Protein AF-A0A6S7I3V9-F1 (afdb_monomer)

pLDDT: mean 87.43, std 12.95, range [30.2, 98.56]

Nearest PDB structures (foldseek):
  6xny-assembly1_A  TM=7.238E-01  e=1.813E-12  Mus musculus
  4wwx-assembly1_B  TM=6.310E-01  e=3.751E-13  Mus musculus
  6dbu-assembly1_A  TM=6.904E-01  e=6.741E-12  Escherichia coli K-12
  6cim-assembly1_A  TM=5.761E-01  e=2.761E-13  Mus musculus
  6dbq-assembly1_C  TM=6.114E-01  e=8.247E-13  Escherichia coli K-12

Sequence (645 aa):
MGIPDNCENTGKCVADVGKRQQHRKIKELKTQVERTLWFANTYGLHLESLKLSDNSGAEYELEFTAGGTKKSYKDLPEAEKQKIKEVLLIQDKFCVGEAAYHELTMIPAGQTLPRSYLVKQCKDSLNQLCHIERTPGENEGAQVNFYDALRNAIQNHMRTCTANGLSPPERYNIKLSGDGAKMTRLTGFIVISFSILNSGDAVMSPKGNYTLAIIKGKECYETLKSSCSKIFSDVNKIVEAGVLQLDDGNEVPIDMYLGGDYKFLLILMGMKGAVSDYACIWCKIHKMLRHDMTKPQDFYWMIDMKRTLEDIRQCCLKKQFSCDRPPLLNIPLENVVLDELHLMLRVTDKLTDNLITEALNRDKADNHNKAPCDHTSTHLDNLVNAIQSCGISFNVWEKTDANGRASGIYDFTSLMGTDKKLLLEKLPAKLNGVITPATCNEVINLWKDFHHIYNDCINMKTPTDADVDTYFVKVTAWVTLFLSLGQSLEGYGKVNITPYIHAMVYHVPRFMKLHNGIRQFSGQGVEKLNDNIRRIHLQKSNKWDAAKDVLMAEERKRILSDLEREPRPYKKKADNYWLDGIKESRRKRPRLCDEEDISDGPEDISSLTPEILKLRLKDMGITTRARKLSRLLDMYTVALQSQQH

Structure (mmCIF, N/CA/C/O backbone):
data_AF-A0A6S7I3V9-F1
#
_entry.id   AF-A0A6S7I3V9-F1
#
loop_
_atom_site.group_PDB
_atom_site.id
_atom_site.type_symbol
_atom_site.label_atom_id
_atom_site.label_alt_id
_atom_site.label_comp_id
_atom_site.label_asym_id
_atom_site.label_entity_id
_atom_site.label_seq_id
_atom_site.pdbx_PDB_ins_code
_atom_site.Cartn_x
_atom_site.Cartn_y
_atom_site.Cartn_z
_atom_site.occupancy
_atom_site.B_iso_or_equiv
_atom_site.auth_seq_id
_atom_site.auth_comp_id
_atom_site.auth_asym_id
_atom_site.auth_atom_id
_atom_site.pdbx_PDB_model_num
ATOM 1 N N . MET A 1 1 ? -73.134 4.468 39.689 1.00 39.28 1 MET A N 1
ATOM 2 C CA . MET A 1 1 ? -73.927 4.775 38.480 1.00 39.28 1 MET A CA 1
ATOM 3 C C . MET A 1 1 ? -73.999 3.497 37.670 1.00 39.28 1 MET A C 1
ATOM 5 O O . MET A 1 1 ? -72.949 3.010 37.274 1.00 39.28 1 MET A O 1
ATOM 9 N N . GLY A 1 2 ? -75.186 2.898 37.554 1.00 41.88 2 GLY A N 1
ATOM 10 C CA . GLY A 1 2 ? -75.385 1.694 36.745 1.00 41.88 2 GLY A CA 1
ATOM 11 C C . GLY A 1 2 ? -75.183 2.010 35.265 1.00 41.88 2 GLY A C 1
ATOM 12 O O . GLY A 1 2 ? -75.581 3.082 34.807 1.00 41.88 2 GLY A O 1
ATOM 13 N N . ILE A 1 3 ? -74.516 1.107 34.550 1.00 41.59 3 ILE A N 1
ATOM 14 C CA . ILE A 1 3 ? -74.406 1.148 33.090 1.00 41.59 3 ILE A CA 1
ATOM 15 C C . ILE A 1 3 ? -75.818 0.872 32.539 1.00 41.59 3 ILE A C 1
ATOM 17 O O . ILE A 1 3 ? -76.464 -0.045 33.038 1.00 41.59 3 ILE A O 1
ATOM 21 N N . PRO A 1 4 ? -76.338 1.663 31.587 1.00 46.03 4 PRO A N 1
ATOM 22 C CA . PRO A 1 4 ? -77.684 1.460 31.055 1.00 46.03 4 PRO A CA 1
ATOM 23 C C . PRO A 1 4 ? -77.800 0.111 30.325 1.00 46.03 4 PRO A C 1
ATOM 25 O O . PRO A 1 4 ? -76.929 -0.238 29.530 1.00 46.03 4 PRO A O 1
ATOM 28 N N . ASP A 1 5 ? -78.901 -0.608 30.565 1.00 46.91 5 ASP A N 1
ATOM 29 C CA . ASP A 1 5 ? -79.175 -1.994 30.127 1.00 46.91 5 ASP A CA 1
ATOM 30 C C . ASP A 1 5 ? -79.398 -2.192 28.611 1.00 46.91 5 ASP A C 1
ATOM 32 O O . ASP A 1 5 ? -79.869 -3.241 28.189 1.00 46.91 5 ASP A O 1
ATOM 36 N N . ASN A 1 6 ? -79.049 -1.225 27.757 1.00 51.81 6 ASN A N 1
ATOM 37 C CA . ASN A 1 6 ? -79.146 -1.390 26.303 1.00 51.81 6 ASN A CA 1
ATOM 38 C C . ASN A 1 6 ? -77.994 -0.688 25.573 1.00 51.81 6 ASN A C 1
ATOM 40 O O . ASN A 1 6 ? -78.117 0.437 25.089 1.00 51.81 6 ASN A O 1
ATOM 44 N N . CYS A 1 7 ? -76.864 -1.389 25.471 1.00 45.50 7 CYS A N 1
ATOM 45 C CA . CYS A 1 7 ? -75.801 -1.087 24.515 1.00 45.50 7 CYS A CA 1
ATOM 46 C C . CYS A 1 7 ? -75.843 -2.132 23.394 1.00 45.50 7 CYS A C 1
ATOM 48 O O . CYS A 1 7 ? -75.268 -3.211 23.526 1.00 45.50 7 CYS A O 1
ATOM 50 N N . GLU A 1 8 ? -76.503 -1.819 22.280 1.00 51.59 8 GLU A N 1
ATOM 51 C CA . GLU A 1 8 ? -76.430 -2.647 21.073 1.00 51.59 8 GLU A CA 1
ATOM 52 C C . GLU A 1 8 ? -75.137 -2.352 20.299 1.00 51.59 8 GLU A C 1
ATOM 54 O O . GLU A 1 8 ? -74.847 -1.214 19.923 1.00 51.59 8 GLU A O 1
ATOM 59 N N . ASN A 1 9 ? -74.338 -3.391 20.045 1.00 56.47 9 ASN A N 1
ATOM 60 C CA . ASN A 1 9 ? -73.134 -3.287 19.227 1.00 56.47 9 ASN A CA 1
ATOM 61 C C . ASN A 1 9 ? -73.499 -3.417 17.740 1.00 56.47 9 ASN A C 1
ATOM 63 O O . ASN A 1 9 ? -73.759 -4.511 17.251 1.00 56.47 9 ASN A O 1
ATOM 67 N N . THR A 1 10 ? -73.486 -2.302 17.011 1.00 56.56 10 THR A N 1
ATOM 68 C CA . THR A 1 10 ? -73.852 -2.232 15.583 1.00 56.56 10 THR A CA 1
ATOM 69 C C . THR A 1 10 ? -72.681 -2.498 14.621 1.00 56.56 10 THR A C 1
ATOM 71 O O . THR A 1 10 ? -72.805 -2.322 13.407 1.00 56.56 10 THR A O 1
ATOM 74 N N . GLY A 1 11 ? -71.510 -2.902 15.128 1.00 65.44 11 GLY A N 1
ATOM 75 C CA . GLY A 1 11 ? -70.313 -3.149 14.321 1.00 65.44 11 GLY A CA 1
ATOM 76 C C . GLY A 1 11 ? -70.174 -4.593 13.820 1.00 65.44 11 GLY A C 1
ATOM 77 O O . GLY A 1 11 ? -70.541 -5.535 14.510 1.00 65.44 11 GLY A O 1
ATOM 78 N N . LYS A 1 12 ? -69.529 -4.784 12.655 1.00 71.69 12 LYS A N 1
ATOM 79 C CA . LYS A 1 12 ? -69.157 -6.120 12.127 1.00 71.69 12 LYS A CA 1
ATOM 80 C C . LYS A 1 12 ? -68.344 -6.940 13.142 1.00 71.69 12 LYS A C 1
ATOM 82 O O . LYS A 1 12 ? -67.438 -6.375 13.776 1.00 71.69 12 LYS A O 1
ATOM 87 N N . CYS A 1 13 ? -68.605 -8.245 13.250 1.00 73.75 13 CYS A N 1
ATOM 88 C CA . CYS A 1 13 ? -67.895 -9.141 14.165 1.00 73.75 13 CYS A CA 1
ATOM 89 C C . CYS A 1 13 ? -66.422 -9.318 13.752 1.00 73.75 13 CYS A C 1
ATOM 91 O O . CYS A 1 13 ? -66.021 -8.996 12.632 1.00 73.75 13 CYS A O 1
ATOM 93 N N . VAL A 1 14 ? -65.579 -9.800 14.674 1.00 73.50 14 VAL A N 1
ATOM 94 C CA . VAL A 1 14 ? -64.140 -10.013 14.413 1.00 73.50 14 VAL A CA 1
ATOM 95 C C . VAL A 1 14 ? -63.927 -11.036 13.287 1.00 73.50 14 VAL A C 1
ATOM 97 O O . VAL A 1 14 ? -63.032 -10.853 12.463 1.00 73.50 14 VAL A O 1
ATOM 100 N N . ALA A 1 15 ? -64.786 -12.051 13.185 1.00 72.81 15 ALA A N 1
ATOM 101 C CA . ALA A 1 15 ? -64.759 -13.033 12.103 1.00 72.81 15 ALA A CA 1
ATOM 102 C C . ALA A 1 15 ? -65.033 -12.425 10.708 1.00 72.81 15 ALA A C 1
ATOM 104 O O . ALA A 1 15 ? -64.498 -12.911 9.714 1.00 72.81 15 ALA A O 1
ATOM 105 N N . ASP A 1 16 ? -65.767 -11.308 10.636 1.00 74.62 16 ASP A N 1
ATOM 106 C CA . ASP A 1 16 ? -66.280 -10.732 9.381 1.00 74.62 16 ASP A CA 1
ATOM 107 C C . ASP A 1 16 ? -65.376 -9.644 8.772 1.00 74.62 16 ASP A C 1
ATOM 109 O O . ASP A 1 16 ? -65.752 -8.962 7.812 1.00 74.62 16 ASP A O 1
ATOM 113 N N . VAL A 1 17 ? -64.196 -9.409 9.356 1.00 78.31 17 VAL A N 1
ATOM 114 C CA . VAL A 1 17 ? -63.266 -8.348 8.936 1.00 78.31 17 VAL A CA 1
ATOM 115 C C . VAL A 1 17 ? -61.896 -8.911 8.555 1.00 78.31 17 VAL A C 1
ATOM 117 O O . VAL A 1 17 ? -61.459 -9.937 9.061 1.00 78.31 17 VAL A O 1
ATOM 120 N N . GLY A 1 18 ? -61.173 -8.230 7.659 1.00 76.75 18 GLY A N 1
ATOM 121 C CA . GLY A 1 18 ? -59.848 -8.685 7.210 1.00 76.75 18 GLY A CA 1
ATOM 122 C C . GLY A 1 18 ? -58.780 -8.654 8.318 1.00 76.75 18 GLY A C 1
ATOM 123 O O . GLY A 1 18 ? -58.870 -7.858 9.254 1.00 76.75 18 GLY A O 1
ATOM 124 N N . LYS A 1 19 ? -57.707 -9.453 8.183 1.00 71.69 19 LYS A N 1
ATOM 125 C CA . LYS A 1 19 ? -56.657 -9.673 9.214 1.00 71.69 19 LYS A CA 1
ATOM 126 C C . LYS A 1 19 ? -56.116 -8.406 9.899 1.00 71.69 19 LYS A C 1
ATOM 128 O O . LYS A 1 19 ? -55.858 -8.407 11.103 1.00 71.69 19 LYS A O 1
ATOM 133 N N . ARG A 1 20 ? -55.943 -7.308 9.150 1.00 68.38 20 ARG A N 1
ATOM 134 C CA . ARG A 1 20 ? -55.459 -6.019 9.686 1.00 68.38 20 ARG A CA 1
ATOM 135 C C . ARG A 1 20 ? -56.501 -5.322 10.571 1.00 68.38 20 ARG A C 1
ATOM 137 O O . ARG A 1 20 ? -56.140 -4.713 11.574 1.00 68.38 20 ARG A O 1
ATOM 144 N N . GLN A 1 21 ? -57.783 -5.419 10.218 1.00 72.88 21 GLN A N 1
ATOM 145 C CA . GLN A 1 21 ? -58.891 -4.890 11.021 1.00 72.88 21 GLN A CA 1
ATOM 146 C C . GLN A 1 21 ? -59.174 -5.766 12.246 1.00 72.88 21 GLN A C 1
ATOM 148 O O . GLN A 1 21 ? -59.457 -5.212 13.304 1.00 72.88 21 GLN A O 1
ATOM 153 N N . GLN A 1 22 ? -59.009 -7.091 12.138 1.00 77.19 22 GLN A N 1
ATOM 154 C CA . GLN A 1 22 ? -59.068 -8.012 13.284 1.00 77.19 22 GLN A CA 1
ATOM 155 C C . GLN A 1 22 ? -58.054 -7.616 14.360 1.00 77.19 22 GLN A C 1
ATOM 157 O O . GLN A 1 22 ? -58.424 -7.383 15.507 1.00 77.19 22 GLN A O 1
ATOM 162 N N . HIS A 1 23 ? -56.789 -7.425 13.963 1.00 73.75 23 HIS A N 1
ATOM 163 C CA . HIS A 1 23 ? -55.731 -6.970 14.868 1.00 73.75 23 HIS A CA 1
ATOM 164 C C . HIS A 1 23 ? -56.059 -5.635 15.544 1.00 73.75 23 HIS A C 1
ATOM 166 O O . HIS A 1 23 ? -55.807 -5.474 16.737 1.00 73.75 23 HIS A O 1
ATOM 172 N N . ARG A 1 24 ? -56.623 -4.667 14.806 1.00 74.75 24 ARG A N 1
ATOM 173 C CA . ARG A 1 24 ? -56.986 -3.362 15.376 1.00 74.75 24 ARG A CA 1
ATOM 174 C C . ARG A 1 24 ? -58.120 -3.483 16.395 1.00 74.75 24 ARG A C 1
ATOM 176 O O . ARG A 1 24 ? -57.981 -2.946 17.486 1.00 74.75 24 ARG A O 1
ATOM 183 N N . LYS A 1 25 ? -59.187 -4.218 16.062 1.00 79.19 25 LYS A N 1
ATOM 184 C CA . LYS A 1 25 ? -60.333 -4.438 16.958 1.00 79.19 25 LYS A CA 1
ATOM 185 C C . LYS A 1 25 ? -59.926 -5.160 18.243 1.00 79.19 25 LYS A C 1
ATOM 187 O O . LYS A 1 25 ? -60.297 -4.720 19.323 1.00 79.19 25 LYS A O 1
ATOM 192 N N . ILE A 1 26 ? -59.115 -6.215 18.138 1.00 79.62 26 ILE A N 1
ATOM 193 C CA . ILE A 1 26 ? -58.611 -6.956 19.304 1.00 79.62 26 ILE A CA 1
ATOM 194 C C . ILE A 1 26 ? -57.704 -6.069 20.172 1.00 79.62 26 ILE A C 1
ATOM 196 O O . ILE A 1 26 ? -57.793 -6.100 21.396 1.00 79.62 26 ILE A O 1
ATOM 200 N N . LYS A 1 27 ? -56.861 -5.230 19.556 1.00 75.88 27 LYS A N 1
ATOM 201 C CA . LYS A 1 27 ? -56.001 -4.288 20.286 1.00 75.88 27 LYS A CA 1
ATOM 202 C C . LYS A 1 27 ? -56.801 -3.203 21.014 1.00 75.88 27 LYS A C 1
ATOM 204 O O . LYS A 1 27 ? -56.500 -2.913 22.166 1.00 75.88 27 LYS A O 1
ATOM 209 N N . GLU A 1 28 ? -57.806 -2.618 20.362 1.00 80.25 28 GLU A N 1
ATOM 210 C CA . GLU A 1 28 ? -58.716 -1.642 20.981 1.00 80.25 28 GLU A CA 1
ATOM 211 C C . GLU A 1 28 ? -59.475 -2.262 22.160 1.00 80.25 28 GLU A C 1
ATOM 213 O O . GLU A 1 28 ? -59.525 -1.661 23.232 1.00 80.25 28 GLU A O 1
ATOM 218 N N . LEU A 1 29 ? -59.980 -3.488 21.989 1.00 81.75 29 LEU A N 1
ATOM 219 C CA . LEU A 1 29 ? -60.631 -4.253 23.050 1.00 81.75 29 LEU A CA 1
ATOM 220 C C . LEU A 1 29 ? -59.686 -4.486 24.235 1.00 81.75 29 LEU A C 1
ATOM 222 O O . LEU A 1 29 ? -60.057 -4.199 25.368 1.00 81.75 29 LEU A O 1
ATOM 226 N N . LYS A 1 30 ? -58.444 -4.917 23.980 1.00 78.12 30 LYS A N 1
ATOM 227 C CA . LYS A 1 30 ? -57.424 -5.109 25.021 1.00 78.12 30 LYS A CA 1
ATOM 228 C C . LYS A 1 30 ? -57.204 -3.830 25.842 1.00 78.12 30 LYS A C 1
ATOM 230 O O . LYS A 1 30 ? -57.262 -3.861 27.066 1.00 78.12 30 LYS A O 1
ATOM 235 N N . THR A 1 31 ? -57.046 -2.685 25.177 1.00 75.19 31 THR A N 1
ATOM 236 C CA . THR A 1 31 ? -56.869 -1.388 25.852 1.00 75.19 31 THR A CA 1
ATOM 237 C C . THR A 1 31 ? -58.110 -0.947 26.636 1.00 75.19 31 THR A C 1
ATOM 239 O O . THR A 1 31 ? -57.979 -0.327 27.690 1.00 75.19 31 THR A O 1
ATOM 242 N N . GLN A 1 32 ? -59.320 -1.238 26.151 1.00 78.88 32 GLN A N 1
ATOM 243 C CA . GLN A 1 32 ? -60.546 -0.935 26.894 1.00 78.88 32 GLN A CA 1
ATOM 244 C C . GLN A 1 32 ? -60.692 -1.814 28.136 1.00 78.88 32 GLN A C 1
ATOM 246 O O . GLN A 1 32 ? -61.017 -1.294 29.198 1.00 78.88 32 GLN A O 1
ATOM 251 N N . VAL A 1 33 ? -60.386 -3.108 28.033 1.00 82.88 33 VAL A N 1
ATOM 252 C CA . VAL A 1 33 ? -60.402 -4.038 29.170 1.00 82.88 33 VAL A CA 1
ATOM 253 C C . VAL A 1 33 ? -59.410 -3.594 30.252 1.00 82.88 33 VAL A C 1
ATOM 255 O O . VAL A 1 33 ? -59.795 -3.510 31.415 1.00 82.88 33 VAL A O 1
ATOM 258 N N . GLU A 1 34 ? -58.180 -3.218 29.882 1.00 74.44 34 GLU A N 1
ATOM 259 C CA . GLU A 1 34 ? -57.178 -2.673 30.818 1.00 74.44 34 GLU A CA 1
ATOM 260 C C . GLU A 1 34 ? -57.668 -1.409 31.539 1.00 74.44 34 GLU A C 1
ATOM 262 O O . GLU A 1 34 ? -57.427 -1.242 32.732 1.00 74.44 34 GLU A O 1
ATOM 267 N N . ARG A 1 35 ? -58.374 -0.517 30.831 1.00 77.00 35 ARG A N 1
ATOM 268 C CA . ARG A 1 35 ? -58.931 0.715 31.414 1.00 77.00 35 ARG A CA 1
ATOM 269 C C . ARG A 1 35 ? -60.112 0.436 32.335 1.00 77.00 35 ARG A C 1
ATOM 271 O O . ARG A 1 35 ? -60.181 1.009 33.417 1.00 77.00 35 ARG A O 1
ATOM 278 N N . THR A 1 36 ? -61.034 -0.425 31.915 1.00 80.31 36 THR A N 1
ATOM 279 C CA . THR A 1 36 ? -62.264 -0.717 32.658 1.00 80.31 36 THR A CA 1
ATOM 280 C C . THR A 1 36 ? -61.986 -1.554 33.903 1.00 80.31 36 THR A C 1
ATOM 282 O O . THR A 1 36 ? -62.586 -1.303 34.942 1.00 80.31 36 THR A O 1
ATOM 285 N N . LEU A 1 37 ? -61.049 -2.504 33.835 1.00 82.62 37 LEU A N 1
ATOM 286 C CA . LEU A 1 37 ? -60.667 -3.358 34.964 1.00 82.62 37 LEU A CA 1
ATOM 287 C C . LEU A 1 37 ? -59.482 -2.805 35.771 1.00 82.62 37 LEU A C 1
ATOM 289 O O . LEU A 1 37 ? -58.978 -3.488 36.659 1.00 82.62 37 LEU A O 1
ATOM 293 N N . TRP A 1 38 ? -59.055 -1.561 35.522 1.00 78.12 38 TRP A N 1
ATOM 294 C CA . TRP A 1 38 ? -57.938 -0.928 36.236 1.00 78.12 38 TRP A CA 1
ATOM 295 C C . TRP A 1 38 ? -58.119 -0.936 37.763 1.00 78.12 38 TRP A C 1
ATOM 297 O O . TRP A 1 38 ? -57.153 -1.131 38.504 1.00 78.12 38 TRP A O 1
ATOM 307 N N . PHE A 1 39 ? -59.361 -0.778 38.235 1.00 75.06 39 PHE A N 1
ATOM 308 C CA . PHE A 1 39 ? -59.694 -0.769 39.660 1.00 75.06 39 PHE A CA 1
ATOM 309 C C . PHE A 1 39 ? -59.473 -2.127 40.344 1.00 75.06 39 PHE A C 1
ATOM 311 O O . PHE A 1 39 ? -59.362 -2.171 41.562 1.00 75.06 39 PHE A O 1
ATOM 318 N N . ALA A 1 40 ? -59.368 -3.243 39.611 1.00 78.06 40 ALA A N 1
ATOM 319 C CA . ALA A 1 40 ? -59.094 -4.552 40.214 1.00 78.06 40 ALA A CA 1
ATOM 320 C C . ALA A 1 40 ? -57.782 -4.543 41.024 1.00 78.06 40 ALA A C 1
ATOM 322 O O . ALA A 1 40 ? -57.700 -5.157 42.090 1.00 78.06 40 ALA A O 1
ATOM 323 N N . ASN A 1 41 ? -56.808 -3.728 40.596 1.00 73.31 41 ASN A N 1
ATOM 324 C CA . ASN A 1 41 ? -55.553 -3.525 41.316 1.00 73.31 41 ASN A CA 1
ATOM 325 C C . ASN A 1 41 ? -55.756 -2.928 42.722 1.00 73.31 41 ASN A C 1
ATOM 327 O O . ASN A 1 41 ? -54.964 -3.218 43.614 1.00 73.31 41 ASN A O 1
ATOM 331 N N . THR A 1 42 ? -56.809 -2.133 42.965 1.00 75.12 42 THR A N 1
ATOM 332 C CA . THR A 1 42 ? -57.085 -1.579 44.307 1.00 75.12 42 THR A CA 1
ATOM 333 C C . THR A 1 42 ? -57.595 -2.636 45.284 1.00 75.12 42 THR A C 1
ATOM 335 O O . THR A 1 42 ? -57.558 -2.419 46.490 1.00 75.12 42 THR A O 1
ATOM 338 N N . TYR A 1 43 ? -58.045 -3.783 44.770 1.00 78.44 43 TYR A N 1
ATOM 339 C CA . TYR A 1 43 ? -58.445 -4.958 45.543 1.00 78.44 43 TYR A CA 1
ATOM 340 C C . TYR A 1 43 ? -57.337 -6.025 45.608 1.00 78.44 43 TYR A C 1
ATOM 342 O O . TYR A 1 43 ? -57.581 -7.127 46.090 1.00 78.44 43 TYR A O 1
ATOM 350 N N . GLY A 1 44 ? -56.126 -5.719 45.119 1.00 73.19 44 GLY A N 1
ATOM 351 C CA . GLY A 1 44 ? -55.003 -6.662 45.078 1.00 73.19 44 GLY A CA 1
ATOM 352 C C . GLY A 1 44 ? -55.140 -7.764 44.022 1.00 73.19 44 GLY A C 1
ATOM 353 O O . GLY A 1 44 ? -54.434 -8.765 44.097 1.00 73.19 44 GLY A O 1
ATOM 354 N N . LEU A 1 45 ? -56.048 -7.606 43.054 1.00 75.50 45 LEU A N 1
ATOM 355 C CA . LEU A 1 45 ? -56.272 -8.562 41.971 1.00 75.50 45 LEU A CA 1
ATOM 356 C C . LEU A 1 45 ? -55.618 -8.054 40.683 1.00 75.50 45 LEU A C 1
ATOM 358 O O . LEU A 1 45 ? -55.765 -6.886 40.322 1.00 75.50 45 LEU A O 1
ATOM 362 N N . HIS A 1 46 ? -54.934 -8.944 39.967 1.00 77.62 46 HIS A N 1
ATOM 363 C CA . HIS A 1 46 ? -54.287 -8.636 38.694 1.00 77.62 46 HIS A CA 1
ATOM 364 C C . HIS A 1 46 ? -54.984 -9.372 37.548 1.00 77.62 46 HIS A C 1
ATOM 366 O O . HIS A 1 46 ? -55.304 -10.553 37.656 1.00 77.62 46 HIS A O 1
ATOM 372 N N . LEU A 1 47 ? -55.227 -8.667 36.442 1.00 79.19 47 LEU A N 1
ATOM 373 C CA . LEU A 1 47 ? -55.795 -9.264 35.236 1.00 79.19 47 LEU A CA 1
ATOM 374 C C . LEU A 1 47 ? -54.704 -10.056 34.500 1.00 79.19 47 LEU A C 1
ATOM 376 O O . LEU A 1 47 ? -53.790 -9.460 33.934 1.00 79.19 47 LEU A O 1
ATOM 380 N N . GLU A 1 48 ? -54.799 -11.385 34.508 1.00 76.94 48 GLU A N 1
ATOM 381 C CA . GLU A 1 48 ? -53.814 -12.266 33.865 1.00 76.94 48 GLU A CA 1
ATOM 382 C C . GLU A 1 48 ? -54.198 -12.646 32.431 1.00 76.94 48 GLU A C 1
ATOM 384 O O . GLU A 1 48 ? -53.397 -12.492 31.507 1.00 76.94 48 GLU A O 1
ATOM 389 N N . SER A 1 49 ? -55.434 -13.090 32.215 1.00 82.75 49 SER A N 1
ATOM 390 C CA . SER A 1 49 ? -56.001 -13.314 30.886 1.00 82.75 49 SER A CA 1
ATOM 391 C C . SER A 1 49 ? -57.511 -13.056 30.880 1.00 82.75 49 SER A C 1
ATOM 393 O O . SER A 1 49 ? -58.163 -13.038 31.925 1.00 82.75 49 SER A O 1
ATOM 395 N N . LEU A 1 50 ? -58.068 -12.807 29.695 1.00 84.50 50 LEU A N 1
ATOM 396 C CA . LEU A 1 50 ? -59.505 -12.717 29.449 1.00 84.50 50 LEU A CA 1
ATOM 397 C C . LEU A 1 50 ? -59.869 -13.700 28.342 1.00 84.50 50 LEU A C 1
ATOM 399 O O . LEU A 1 50 ? -59.357 -13.585 27.229 1.00 84.50 50 LEU A O 1
ATOM 403 N N . LYS A 1 51 ? -60.783 -14.624 28.628 1.00 85.69 51 LYS A N 1
ATOM 404 C CA . LYS A 1 51 ? -61.353 -15.529 27.627 1.00 85.69 51 LYS 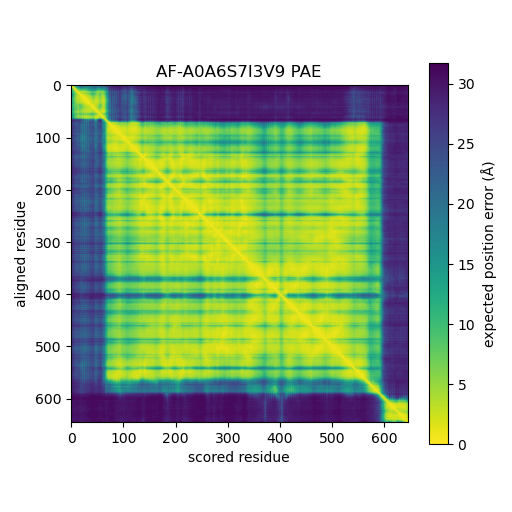A CA 1
ATOM 405 C C . LYS A 1 51 ? -62.712 -15.017 27.174 1.00 85.69 51 LYS A C 1
ATOM 407 O O . LYS A 1 51 ? -63.553 -14.671 27.998 1.00 85.69 51 LYS A O 1
ATOM 412 N N . LEU A 1 52 ? -62.905 -14.959 25.864 1.00 82.81 52 LEU A N 1
ATOM 413 C CA . LEU A 1 52 ? -64.124 -14.500 25.207 1.00 82.81 52 LEU A CA 1
ATOM 414 C C . LEU A 1 52 ? -64.514 -15.522 24.146 1.00 82.81 52 LEU A C 1
ATOM 416 O O . LEU A 1 52 ? -63.645 -16.002 23.432 1.00 82.81 52 LEU A O 1
ATOM 420 N N . SER A 1 53 ? -65.796 -15.826 23.996 1.00 80.19 53 SER A N 1
ATOM 421 C CA . SER A 1 53 ? -66.297 -16.606 22.863 1.00 80.19 53 SER A CA 1
ATOM 422 C C . SER A 1 53 ? -67.062 -15.703 21.901 1.00 80.19 53 SER A C 1
ATOM 424 O O . SER A 1 53 ? -67.693 -14.729 22.318 1.00 80.19 53 SER A O 1
ATOM 426 N N . ASP A 1 54 ? -66.981 -15.990 20.603 1.00 79.75 54 ASP A N 1
ATOM 427 C CA . ASP A 1 54 ? -67.847 -15.341 19.621 1.00 79.75 54 ASP A CA 1
ATOM 428 C C . ASP A 1 54 ? -69.174 -16.090 19.422 1.00 79.75 54 ASP A C 1
ATOM 430 O O . ASP A 1 54 ? -69.405 -17.176 19.957 1.00 79.75 54 ASP A O 1
ATOM 434 N N . ASN A 1 55 ? -70.049 -15.507 18.599 1.00 75.75 55 ASN A N 1
ATOM 435 C CA . ASN A 1 55 ? -71.366 -16.059 18.271 1.00 75.75 55 ASN A CA 1
ATOM 436 C C . ASN A 1 55 ? -71.302 -17.401 17.510 1.00 75.75 55 ASN A C 1
ATOM 438 O O . ASN A 1 55 ? -72.338 -18.033 17.321 1.00 75.75 55 ASN A O 1
ATOM 442 N N . SER A 1 56 ? -70.118 -17.826 17.053 1.00 71.19 56 SER A N 1
ATOM 443 C CA . SER A 1 56 ? -69.877 -19.122 16.408 1.00 71.19 56 SER A CA 1
ATOM 444 C C . SER A 1 56 ? -69.264 -20.163 17.355 1.00 71.19 56 SER A C 1
ATOM 446 O O . SER A 1 56 ? -69.051 -21.306 16.954 1.00 71.19 56 SER A O 1
ATOM 448 N N . GLY A 1 57 ? -69.013 -19.788 18.614 1.00 72.06 57 GLY A N 1
ATOM 449 C CA . GLY A 1 57 ? -68.387 -20.639 19.625 1.00 72.06 57 GLY A CA 1
ATOM 450 C C . GLY A 1 57 ? -66.859 -20.670 19.557 1.00 72.06 57 GLY A C 1
ATOM 451 O O . GLY A 1 57 ? -66.248 -21.484 20.245 1.00 72.06 57 GLY A O 1
ATOM 452 N N . ALA A 1 58 ? -66.222 -19.809 18.757 1.00 75.56 58 ALA A N 1
ATOM 453 C CA . ALA A 1 58 ? -64.769 -19.710 18.721 1.00 75.56 58 ALA A CA 1
ATOM 454 C C . ALA A 1 58 ? -64.260 -18.958 19.958 1.00 75.56 58 ALA A C 1
ATOM 456 O O . ALA A 1 58 ? -64.708 -17.847 20.247 1.00 75.56 58 ALA A O 1
ATOM 457 N N . GLU A 1 59 ? -63.318 -19.563 20.682 1.00 78.31 59 GLU A N 1
ATOM 458 C CA . GLU A 1 59 ? -62.703 -18.967 21.867 1.00 78.31 59 GLU A CA 1
ATOM 459 C C . GLU A 1 59 ? -61.503 -18.080 21.503 1.00 78.31 59 GLU A C 1
ATOM 461 O O . GLU A 1 59 ? -60.631 -18.442 20.712 1.00 78.31 59 GLU A O 1
ATOM 466 N N . TYR A 1 60 ? -61.444 -16.914 22.136 1.00 77.94 60 TYR A N 1
ATOM 467 C CA . TYR A 1 60 ? -60.393 -15.917 22.039 1.00 77.94 60 TYR A CA 1
ATOM 468 C C . TYR A 1 60 ? -59.836 -15.663 23.435 1.00 77.94 60 TYR A C 1
ATOM 470 O O . TYR A 1 60 ? -60.526 -15.127 24.302 1.00 77.94 60 TYR A O 1
ATOM 478 N N . GLU A 1 61 ? -58.572 -16.013 23.648 1.00 80.94 61 GLU A N 1
ATOM 479 C CA . GLU A 1 61 ? -57.852 -15.685 24.875 1.00 80.94 61 GLU A CA 1
ATOM 480 C C . GLU A 1 61 ? -56.974 -14.448 24.656 1.00 80.94 61 GLU A C 1
ATOM 482 O O . GLU A 1 61 ? -56.143 -14.391 23.747 1.00 80.94 61 GLU A O 1
ATOM 487 N N . LEU A 1 62 ? -57.186 -13.427 25.483 1.00 78.81 62 LEU A N 1
ATOM 488 C CA . LEU A 1 62 ? -56.385 -12.214 25.537 1.00 78.81 62 LEU A CA 1
ATOM 489 C C . LEU A 1 62 ? -55.513 -12.270 26.788 1.00 78.81 62 LEU A C 1
ATOM 491 O O . LEU A 1 62 ? -56.014 -12.127 27.897 1.00 78.81 62 LEU A O 1
ATOM 495 N N . GLU A 1 63 ? -54.210 -12.455 26.623 1.00 76.69 63 GLU A N 1
ATOM 496 C CA . GLU A 1 63 ? -53.263 -12.438 27.742 1.00 76.69 63 GLU A CA 1
ATOM 497 C C . GLU A 1 63 ? -52.898 -10.996 28.134 1.00 76.69 63 GLU A C 1
ATOM 499 O O . GLU A 1 63 ? -52.520 -10.181 27.282 1.00 76.69 63 GLU A O 1
ATOM 504 N N . PHE A 1 64 ? -53.007 -10.680 29.424 1.00 70.69 64 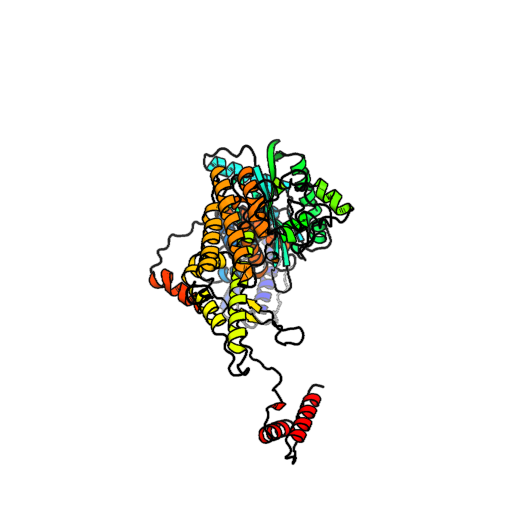PHE A N 1
ATOM 505 C CA . PHE A 1 64 ? -52.700 -9.381 30.043 1.00 70.69 64 PHE A CA 1
ATOM 506 C C . PHE A 1 64 ? -51.543 -9.453 31.037 1.00 70.69 64 PHE A C 1
ATOM 508 O O . PHE A 1 64 ? -50.956 -8.415 31.353 1.00 70.69 64 PHE A O 1
ATOM 515 N N . THR A 1 65 ? -51.148 -10.660 31.463 1.00 55.44 65 THR A N 1
ATOM 516 C CA . THR A 1 65 ? -49.812 -10.870 32.017 1.00 55.44 65 THR A CA 1
ATOM 517 C C . THR A 1 65 ? -48.804 -10.266 31.052 1.00 55.44 65 THR A C 1
ATOM 519 O O . THR A 1 65 ? -48.973 -10.317 29.830 1.00 55.44 65 THR A O 1
ATOM 522 N N . ALA A 1 66 ? -47.777 -9.617 31.596 1.00 49.28 66 ALA A N 1
ATOM 523 C CA . ALA A 1 66 ? -46.707 -9.031 30.811 1.00 49.28 66 ALA A CA 1
ATOM 524 C C . ALA A 1 66 ? -45.965 -10.141 30.043 1.00 49.28 66 ALA A C 1
ATOM 526 O O . ALA A 1 66 ? -44.914 -10.620 30.465 1.00 49.28 66 ALA A O 1
ATOM 527 N N . GLY A 1 67 ? -46.522 -10.547 28.902 1.00 42.12 67 GLY A N 1
ATOM 528 C CA . GLY A 1 67 ? -45.905 -11.371 27.883 1.00 42.12 67 GLY A CA 1
ATOM 529 C C . GLY A 1 67 ? -44.719 -10.607 27.324 1.00 42.12 67 GLY A C 1
ATOM 530 O O . GLY A 1 67 ? -44.833 -9.863 26.353 1.00 42.12 67 GLY A O 1
ATOM 531 N N . GLY A 1 68 ? -43.595 -10.762 28.021 1.00 46.84 68 GLY A N 1
ATOM 532 C CA . GLY A 1 68 ? -42.299 -10.186 27.729 1.00 46.84 68 GLY A CA 1
ATOM 533 C C . GLY A 1 68 ? -42.283 -8.665 27.797 1.00 46.84 68 GLY A C 1
ATOM 534 O O . GLY A 1 68 ? -42.422 -7.990 26.776 1.00 46.84 68 GLY A O 1
ATOM 535 N N . THR A 1 69 ? -41.891 -8.098 28.942 1.00 45.75 69 THR A N 1
ATOM 536 C CA . THR A 1 69 ? -40.958 -6.966 28.850 1.00 45.75 69 THR A CA 1
ATOM 537 C C . THR A 1 69 ? -39.887 -7.405 27.859 1.00 45.75 69 THR A C 1
ATOM 539 O O . THR A 1 69 ? -39.229 -8.423 28.081 1.00 45.75 69 THR A O 1
ATOM 542 N N . LYS A 1 70 ? -39.792 -6.739 26.698 1.00 54.31 70 LYS A N 1
ATOM 543 C CA . LYS A 1 70 ? -38.725 -7.012 25.729 1.00 54.31 70 LYS A CA 1
ATOM 544 C C . LYS A 1 70 ? -37.430 -6.985 26.526 1.00 54.31 70 LYS A C 1
ATOM 546 O O . LYS A 1 70 ? -37.019 -5.901 26.934 1.00 54.31 70 LYS A O 1
ATOM 551 N N . LYS A 1 71 ? -36.845 -8.159 26.799 1.00 67.69 71 LYS A N 1
ATOM 552 C CA . LYS A 1 71 ? -35.631 -8.249 27.613 1.00 67.69 71 LYS A CA 1
ATOM 553 C C . LYS A 1 71 ? -34.619 -7.314 26.972 1.00 67.69 71 LYS A C 1
ATOM 555 O O . LYS A 1 71 ? -34.371 -7.448 25.774 1.00 67.69 71 LYS A O 1
ATOM 560 N N . SER A 1 72 ? -34.128 -6.332 27.716 1.00 83.00 72 SER A N 1
ATOM 561 C CA . SER A 1 72 ? -33.066 -5.463 27.227 1.00 83.00 72 SER A CA 1
ATOM 562 C C . SER A 1 72 ? -31.772 -6.260 27.232 1.00 83.00 72 SER A C 1
ATOM 564 O O . SER A 1 72 ? -31.527 -7.028 28.158 1.00 83.00 72 SER A O 1
ATOM 566 N N . TYR A 1 73 ? -30.912 -6.048 26.241 1.00 86.88 73 TYR A N 1
ATOM 567 C CA . TYR A 1 73 ? -29.576 -6.638 26.201 1.00 86.88 73 TYR A CA 1
ATOM 568 C C . TYR A 1 73 ? -28.802 -6.400 27.507 1.00 86.88 73 TYR A C 1
ATOM 570 O O . TYR A 1 73 ? -28.087 -7.286 27.971 1.00 86.88 73 TYR A O 1
ATOM 578 N N . LYS A 1 74 ? -28.974 -5.226 28.128 1.00 85.00 74 LYS A N 1
ATOM 579 C CA . LYS A 1 74 ? -28.296 -4.861 29.382 1.00 85.00 74 LYS A CA 1
ATOM 580 C C . LYS A 1 74 ? -28.688 -5.765 30.554 1.00 85.00 74 LYS A C 1
ATOM 582 O O . LYS A 1 74 ? -27.826 -6.069 31.377 1.00 85.00 74 LYS A O 1
ATOM 587 N N . ASP A 1 75 ? -29.921 -6.261 30.554 1.00 87.25 75 ASP A N 1
ATOM 588 C CA . ASP A 1 75 ? -30.506 -7.046 31.645 1.00 87.25 75 ASP A CA 1
ATOM 589 C C . ASP A 1 75 ? -30.297 -8.558 31.454 1.00 87.25 75 ASP A C 1
ATOM 591 O O . ASP A 1 75 ? -30.721 -9.363 32.281 1.00 87.25 75 ASP A O 1
ATOM 595 N N . LEU A 1 76 ? -29.657 -8.969 30.352 1.00 87.50 76 LEU A N 1
ATOM 596 C CA . LEU A 1 76 ? -29.399 -10.378 30.074 1.00 87.50 76 LEU A CA 1
ATOM 597 C C . LEU A 1 76 ? -28.255 -10.946 30.935 1.00 87.50 76 LEU A C 1
ATOM 599 O O . LEU A 1 76 ? -27.283 -10.232 31.219 1.00 87.50 76 LEU A O 1
ATOM 603 N N . PRO A 1 77 ? -28.310 -12.250 31.274 1.00 90.81 77 PRO A N 1
ATOM 604 C CA . PRO A 1 77 ? -27.180 -12.969 31.856 1.00 90.81 77 PRO A CA 1
ATOM 605 C C . PRO A 1 77 ? -25.940 -12.904 30.954 1.00 90.81 77 PRO A C 1
ATOM 607 O O . PRO A 1 77 ? -26.060 -12.901 29.726 1.00 90.81 77 PRO A O 1
ATOM 610 N N . GLU A 1 78 ? -24.738 -12.927 31.537 1.00 89.81 78 GLU A N 1
ATOM 611 C CA . GLU A 1 78 ? -23.495 -12.776 30.759 1.00 89.81 78 GLU A CA 1
ATOM 612 C C . GLU A 1 78 ? -23.309 -13.891 29.718 1.00 89.81 78 GLU A C 1
ATOM 614 O O . GLU A 1 78 ? -22.872 -13.631 28.601 1.00 89.81 78 GLU A O 1
ATOM 619 N N . ALA A 1 79 ? -23.748 -15.116 30.021 1.00 89.44 79 ALA A N 1
ATOM 620 C CA . ALA A 1 79 ? -23.729 -16.222 29.062 1.00 89.44 79 ALA A CA 1
ATOM 621 C C . ALA A 1 79 ? -24.600 -15.954 27.816 1.00 89.44 79 ALA A C 1
ATOM 623 O O . ALA A 1 79 ? -24.243 -16.355 26.708 1.00 89.44 79 ALA A O 1
ATOM 624 N N . GLU A 1 80 ? -25.737 -15.266 27.966 1.00 89.44 80 GLU A N 1
ATOM 625 C CA . GLU A 1 80 ? -26.574 -14.860 26.829 1.00 89.44 80 GLU A CA 1
ATOM 626 C C . GLU A 1 80 ? -25.956 -13.679 26.076 1.00 89.44 80 GLU A C 1
ATOM 628 O O . GLU A 1 80 ? -25.931 -13.686 24.842 1.00 89.44 80 GLU A O 1
ATOM 633 N N . LYS A 1 81 ? -25.393 -12.701 26.798 1.00 91.44 81 LYS A N 1
ATOM 634 C CA . LYS A 1 81 ? -24.645 -11.587 26.195 1.00 91.44 81 LYS A CA 1
ATOM 635 C C . LYS A 1 81 ? -23.491 -12.099 25.340 1.00 91.44 81 LYS A C 1
ATOM 637 O O . LYS A 1 81 ? -23.321 -11.624 24.222 1.00 91.44 81 LYS A O 1
ATOM 642 N N . GLN A 1 82 ? -22.762 -13.108 25.812 1.00 92.06 82 GLN A N 1
ATOM 643 C CA . GLN A 1 82 ? -21.670 -13.740 25.077 1.00 92.06 82 GLN A CA 1
ATOM 644 C C . GLN A 1 82 ? -22.141 -14.354 23.754 1.00 92.06 82 GLN A C 1
ATOM 646 O O . GLN A 1 82 ? -21.571 -14.065 22.704 1.00 92.06 82 GLN A O 1
ATOM 651 N N . LYS A 1 83 ? -23.244 -15.116 23.767 1.00 91.62 83 LYS A N 1
ATOM 652 C CA . LYS A 1 83 ? -23.844 -15.669 22.538 1.00 91.62 83 LYS A CA 1
ATOM 653 C C . LYS A 1 83 ? -24.249 -14.572 21.552 1.00 91.62 83 LYS A C 1
ATOM 655 O O . LYS A 1 83 ? -24.063 -14.717 20.347 1.00 91.62 83 LYS A O 1
ATOM 660 N N . ILE A 1 84 ? -24.799 -13.465 22.050 1.00 93.94 84 ILE A N 1
ATOM 661 C CA . ILE A 1 84 ? -25.180 -12.318 21.216 1.00 93.94 84 ILE A CA 1
ATOM 662 C C . ILE A 1 84 ? -23.941 -11.642 20.614 1.00 93.94 84 ILE A C 1
ATOM 664 O O . ILE A 1 84 ? -23.951 -11.321 19.425 1.00 93.94 84 ILE A O 1
ATOM 668 N N . LYS A 1 85 ? -22.868 -11.473 21.397 1.00 94.88 85 LYS A N 1
ATOM 669 C CA . LYS A 1 85 ? -21.581 -10.944 20.925 1.00 94.88 85 LYS A CA 1
ATOM 670 C C . LYS A 1 85 ? -20.973 -11.836 19.832 1.00 94.88 85 LYS A C 1
ATOM 672 O O . LYS A 1 85 ? -20.550 -11.313 18.806 1.00 94.88 85 LYS A O 1
ATOM 677 N N . GLU A 1 86 ? -21.004 -13.165 19.983 1.00 93.38 86 GLU A N 1
ATOM 678 C CA . GLU A 1 86 ? -20.560 -14.112 18.940 1.00 93.38 86 GLU A CA 1
ATOM 679 C C . GLU A 1 86 ? -21.338 -13.925 17.628 1.00 93.38 86 GLU A C 1
ATOM 681 O O . GLU A 1 86 ? -20.754 -13.881 16.543 1.00 93.38 86 GLU A O 1
ATOM 686 N N . VAL A 1 87 ? -22.662 -13.773 17.715 1.00 93.56 87 VAL A N 1
ATOM 687 C CA . VAL A 1 87 ? -23.507 -13.535 16.538 1.00 93.56 87 VAL A CA 1
ATOM 688 C C . VAL A 1 87 ? -23.187 -12.191 15.885 1.00 93.56 87 VAL A C 1
ATOM 690 O O . VAL A 1 87 ? -23.050 -12.127 14.661 1.00 93.56 87 VAL A O 1
ATOM 693 N N . LEU A 1 88 ? -23.030 -11.126 16.674 1.00 93.81 88 LEU A N 1
ATOM 694 C CA . LEU A 1 88 ? -22.660 -9.807 16.162 1.00 93.81 88 LEU A CA 1
ATOM 695 C C . LEU A 1 88 ? -21.290 -9.835 15.467 1.00 93.81 88 LEU A C 1
ATOM 697 O O . LEU A 1 88 ? -21.149 -9.285 14.375 1.00 93.81 88 LEU A O 1
ATOM 701 N N . LEU A 1 89 ? -20.307 -10.539 16.039 1.00 93.00 89 LEU A N 1
ATOM 702 C CA . LEU A 1 89 ? -19.000 -10.738 15.412 1.00 93.00 89 LEU A CA 1
ATOM 703 C C . LEU A 1 89 ? -19.135 -11.417 14.044 1.00 93.00 89 LEU A C 1
ATOM 705 O O . LEU A 1 89 ? -18.510 -10.978 13.080 1.00 93.00 89 LEU A O 1
ATOM 709 N N . ILE A 1 90 ? -19.965 -12.459 13.926 1.00 91.69 90 ILE A N 1
ATOM 710 C CA . ILE A 1 90 ? -20.236 -13.133 12.646 1.00 91.69 90 ILE A CA 1
ATOM 711 C C . ILE A 1 90 ? -20.871 -12.151 11.653 1.00 91.69 90 ILE A C 1
ATOM 713 O O . ILE A 1 90 ? -20.430 -12.064 10.504 1.00 91.69 90 ILE A O 1
ATOM 717 N N . GLN A 1 91 ? -21.863 -11.368 12.083 1.00 92.25 91 GLN A N 1
ATOM 718 C CA . GLN A 1 91 ? -22.487 -10.367 11.219 1.00 92.25 91 GLN A CA 1
ATOM 719 C C . GLN A 1 91 ? -21.498 -9.302 10.736 1.00 92.25 91 GLN A C 1
ATOM 721 O O . GLN A 1 91 ? -21.581 -8.860 9.589 1.00 92.25 91 GLN A O 1
ATOM 726 N N . ASP A 1 92 ? -20.587 -8.838 11.589 1.00 91.44 92 ASP A N 1
ATOM 727 C CA . ASP A 1 92 ? -19.570 -7.847 11.229 1.00 91.44 92 ASP A CA 1
ATOM 728 C C . ASP A 1 92 ? -18.497 -8.456 10.316 1.00 91.44 92 ASP A C 1
ATOM 730 O O . ASP A 1 92 ? -18.193 -7.898 9.261 1.00 91.44 92 ASP A O 1
ATOM 734 N N . LYS A 1 93 ? -17.990 -9.647 10.649 1.00 88.56 93 LYS A N 1
ATOM 735 C CA . LYS A 1 93 ? -16.953 -10.359 9.886 1.00 88.56 93 LYS A CA 1
ATOM 736 C C . LYS A 1 93 ? -17.400 -10.736 8.473 1.00 88.56 93 LYS A C 1
ATOM 738 O O . LYS A 1 93 ? -16.616 -10.617 7.530 1.00 88.56 93 LYS A O 1
ATOM 743 N N . PHE A 1 94 ? -18.648 -11.177 8.320 1.00 89.69 94 PHE A N 1
ATOM 744 C CA . PHE A 1 94 ? -19.200 -11.637 7.042 1.00 89.69 94 PHE A CA 1
ATOM 745 C C . PHE A 1 94 ? -20.158 -10.637 6.391 1.00 89.69 94 PHE A C 1
ATOM 747 O O . PHE A 1 94 ? -20.778 -10.967 5.387 1.00 89.69 94 PHE A O 1
ATOM 754 N N . CYS A 1 95 ? -20.265 -9.421 6.939 1.00 89.56 95 CYS A N 1
ATOM 755 C CA . CYS A 1 95 ? -21.142 -8.368 6.423 1.00 89.56 95 CYS A CA 1
ATOM 756 C C . CYS A 1 95 ? -22.604 -8.821 6.244 1.00 89.56 95 CYS A C 1
ATOM 758 O O . CYS A 1 95 ? -23.285 -8.411 5.308 1.00 89.56 95 CYS A O 1
ATOM 760 N N . VAL A 1 96 ? -23.100 -9.654 7.165 1.00 90.19 96 VAL A N 1
ATOM 761 C CA . VAL A 1 96 ? -24.511 -10.056 7.184 1.00 90.19 96 VAL A CA 1
ATOM 762 C C . VAL A 1 96 ? -25.342 -8.852 7.621 1.00 90.19 96 VAL A C 1
ATOM 764 O O . VAL A 1 96 ? -25.149 -8.316 8.717 1.00 90.19 96 VAL A O 1
ATOM 767 N N . GLY A 1 97 ? -26.246 -8.415 6.745 1.00 86.12 97 GLY A N 1
ATOM 768 C CA . GLY A 1 97 ? -27.144 -7.296 7.010 1.00 86.12 97 GLY A CA 1
ATOM 769 C C . GLY A 1 97 ? -28.150 -7.604 8.121 1.00 86.12 97 GLY A C 1
ATOM 770 O O . GLY A 1 97 ? -28.541 -8.754 8.331 1.00 86.12 97 GLY A O 1
ATOM 771 N N . GLU A 1 98 ? -28.615 -6.560 8.810 1.00 85.06 98 GLU A N 1
ATOM 772 C CA . GLU A 1 98 ? -29.615 -6.691 9.881 1.00 85.06 98 GLU A CA 1
ATOM 773 C C . GLU A 1 98 ? -30.918 -7.321 9.367 1.00 85.06 98 GLU A C 1
ATOM 775 O O . GLU A 1 98 ? -31.490 -8.171 10.045 1.00 85.06 98 GLU A O 1
ATOM 780 N N . ALA A 1 99 ? -31.336 -6.969 8.145 1.00 87.56 99 ALA A N 1
ATOM 781 C CA . ALA A 1 99 ? -32.497 -7.563 7.485 1.00 87.56 99 ALA A CA 1
ATOM 782 C C . ALA A 1 99 ? -32.303 -9.065 7.227 1.00 87.56 99 ALA A C 1
ATOM 784 O O . ALA A 1 99 ? -33.144 -9.867 7.617 1.00 87.56 99 ALA A O 1
ATOM 785 N N . ALA A 1 100 ? -31.158 -9.464 6.660 1.00 90.56 100 ALA A N 1
ATOM 786 C CA . ALA A 1 100 ? -30.858 -10.871 6.393 1.00 90.56 100 ALA A CA 1
ATOM 787 C C . ALA A 1 100 ? -30.855 -11.709 7.681 1.00 90.56 100 ALA A C 1
ATOM 789 O O . ALA A 1 100 ? -31.410 -12.804 7.725 1.00 90.56 100 ALA A O 1
ATOM 790 N N . TYR A 1 101 ? -30.269 -11.182 8.758 1.00 91.75 101 TYR A N 1
ATOM 791 C CA . TYR A 1 101 ? -30.303 -11.861 10.048 1.00 91.75 101 TYR A CA 1
ATOM 792 C C . TYR A 1 101 ? -31.701 -11.887 10.669 1.00 91.75 101 TYR A C 1
ATOM 794 O O . TYR A 1 101 ? -32.078 -12.881 11.281 1.00 91.75 101 TYR A O 1
ATOM 802 N N . HIS A 1 102 ? -32.489 -10.823 10.509 1.00 90.69 102 HIS A N 1
ATOM 803 C CA . HIS A 1 102 ? -33.869 -10.815 10.973 1.00 90.69 102 HIS A CA 1
ATOM 804 C C . HIS A 1 102 ? -34.679 -11.944 10.325 1.00 90.69 102 HIS A C 1
ATOM 806 O O . HIS A 1 102 ? -35.272 -12.732 11.059 1.00 90.69 102 HIS A O 1
ATOM 812 N N . GLU A 1 103 ? -34.604 -12.095 9.001 1.00 92.19 103 GLU A N 1
ATOM 813 C CA . GLU A 1 103 ? -35.242 -13.201 8.274 1.00 92.19 103 GLU A CA 1
ATOM 814 C C . GLU A 1 103 ? -34.764 -14.573 8.781 1.00 92.19 103 GLU A C 1
ATOM 816 O O . GLU A 1 103 ? -35.576 -15.459 9.053 1.00 92.19 103 GLU A O 1
ATOM 821 N N . LEU A 1 104 ? -33.456 -14.734 9.027 1.00 92.12 104 LEU A N 1
ATOM 822 C CA . LEU A 1 104 ? -32.907 -15.962 9.619 1.00 92.12 104 LEU A CA 1
ATOM 823 C C . LEU A 1 104 ? -33.512 -16.281 10.994 1.00 92.12 104 LEU A C 1
ATOM 825 O O . LEU A 1 104 ? -33.711 -17.448 11.305 1.00 92.12 104 LEU A O 1
ATOM 829 N N . THR A 1 105 ? -33.840 -15.281 11.816 1.00 90.94 105 THR A N 1
ATOM 830 C CA . THR A 1 105 ? -34.480 -15.514 13.128 1.00 90.94 105 THR A CA 1
ATOM 831 C C . THR A 1 105 ? -35.976 -15.845 13.045 1.00 90.94 105 THR A C 1
ATOM 833 O O . THR A 1 105 ? -36.571 -16.197 14.068 1.00 90.94 105 THR A O 1
ATOM 836 N N . MET A 1 106 ? -36.602 -15.702 11.870 1.00 87.69 106 MET A N 1
ATOM 837 C CA . MET A 1 106 ? -38.035 -15.955 11.655 1.00 87.69 106 MET A CA 1
ATOM 838 C C . MET A 1 106 ? -38.334 -17.361 11.132 1.00 87.69 106 MET A C 1
ATOM 840 O O . MET A 1 106 ? -39.451 -17.847 11.302 1.00 87.69 106 MET A O 1
ATOM 844 N N . ILE A 1 107 ? -37.351 -18.045 10.546 1.00 90.06 107 ILE A N 1
ATOM 845 C CA . ILE A 1 107 ? -37.525 -19.418 10.058 1.00 90.06 107 ILE A CA 1
ATOM 846 C C . ILE A 1 107 ? -37.415 -20.453 11.195 1.00 90.06 107 ILE A C 1
ATOM 848 O O . ILE A 1 107 ? -36.727 -20.202 12.189 1.00 90.06 107 ILE A O 1
ATOM 852 N N . PRO A 1 108 ? -38.013 -21.656 11.052 1.00 89.62 108 PRO A N 1
ATOM 853 C CA . PRO A 1 108 ? -37.940 -22.711 12.069 1.00 89.62 108 PRO A CA 1
ATOM 854 C C . PRO A 1 108 ? -36.508 -23.066 12.492 1.00 89.62 108 PRO A C 1
ATOM 856 O O . PRO A 1 108 ? -36.224 -23.188 13.680 1.00 89.62 108 PRO A O 1
ATOM 859 N N . ALA A 1 109 ? -35.579 -23.135 11.531 1.00 89.69 109 ALA A N 1
ATOM 860 C CA . ALA A 1 109 ? -34.167 -23.430 11.791 1.00 89.69 109 ALA A CA 1
ATOM 861 C C . ALA A 1 109 ? -33.448 -22.359 12.638 1.00 89.69 109 ALA A C 1
ATOM 863 O O . ALA A 1 109 ? -32.387 -22.631 13.194 1.00 89.69 109 ALA A O 1
ATOM 864 N N . GLY A 1 110 ? -34.001 -21.146 12.733 1.00 85.12 110 GLY A N 1
ATOM 865 C CA . GLY A 1 110 ? -33.427 -20.025 13.472 1.00 85.12 110 GLY A CA 1
ATOM 866 C C . GLY A 1 110 ? -34.168 -19.664 14.755 1.00 85.12 110 GLY A C 1
ATOM 867 O O . GLY A 1 110 ? -33.833 -18.655 15.370 1.00 85.12 110 GLY A O 1
ATOM 868 N N . GLN A 1 111 ? -35.143 -20.467 15.197 1.00 83.69 111 GLN A N 1
ATOM 869 C CA . GLN A 1 111 ? -35.907 -20.194 16.424 1.00 83.69 111 GLN A CA 1
ATOM 870 C C . GLN A 1 111 ? -35.027 -20.094 17.680 1.00 83.69 111 GLN A C 1
ATOM 872 O O . GLN A 1 111 ? -35.377 -19.382 18.619 1.00 83.69 111 GLN A O 1
ATOM 877 N N . THR A 1 112 ? -33.875 -20.769 17.688 1.00 87.25 112 THR A N 1
ATOM 878 C CA . THR A 1 112 ? -32.904 -20.738 18.792 1.00 87.25 112 THR A CA 1
ATOM 879 C C . THR A 1 112 ? -31.914 -19.574 18.706 1.00 87.25 112 THR A C 1
ATOM 881 O O . THR A 1 112 ? -31.087 -19.413 19.604 1.00 87.25 112 THR A O 1
ATOM 884 N N . LEU A 1 113 ? -31.935 -18.784 17.626 1.00 90.50 113 LEU A N 1
ATOM 885 C CA . LEU A 1 113 ? -31.031 -17.648 17.455 1.00 90.50 113 LEU A CA 1
ATOM 886 C C . LEU A 1 113 ? -31.496 -16.441 18.287 1.00 90.50 113 LEU A C 1
ATOM 888 O O . LEU A 1 113 ? -32.701 -16.207 18.427 1.00 90.50 113 LEU A O 1
ATOM 892 N N . PRO A 1 114 ? -30.562 -15.614 18.796 1.00 91.12 114 PRO A N 1
ATOM 893 C CA . PRO A 1 114 ? -30.922 -14.376 19.471 1.00 91.12 114 PRO A CA 1
ATOM 894 C C . PRO A 1 114 ? -31.766 -13.462 18.582 1.00 91.12 114 PRO A C 1
ATOM 896 O O . PRO A 1 114 ? -31.460 -13.262 17.404 1.00 91.12 114 PRO A O 1
ATOM 899 N N . ARG A 1 115 ? -32.812 -12.853 19.150 1.00 89.25 115 ARG A N 1
ATOM 900 C CA . ARG A 1 115 ? -33.689 -11.934 18.411 1.00 89.25 115 ARG A CA 1
ATOM 901 C C . ARG A 1 115 ? -32.896 -10.740 17.871 1.00 89.25 115 ARG A C 1
ATOM 903 O O . ARG A 1 115 ? -32.057 -10.180 18.573 1.00 89.25 115 ARG A O 1
ATOM 910 N N . SER A 1 116 ? -33.206 -10.306 16.648 1.00 89.44 116 SER A N 1
ATOM 911 C CA . SER A 1 116 ? -32.485 -9.222 15.956 1.00 89.44 116 SER A CA 1
ATOM 912 C C . SER A 1 116 ? -32.377 -7.928 16.774 1.00 89.44 116 SER A C 1
ATOM 914 O O . SER A 1 116 ? -31.333 -7.280 16.761 1.00 89.44 116 SER A O 1
ATOM 916 N N . TYR A 1 117 ? -33.409 -7.577 17.549 1.00 88.38 117 TYR A N 1
ATOM 917 C CA . TYR A 1 117 ? -33.385 -6.379 18.392 1.00 88.38 117 TYR A CA 1
ATOM 918 C C . TYR A 1 117 ? -32.345 -6.453 19.529 1.00 88.38 117 TYR A C 1
ATOM 920 O O . TYR A 1 117 ? -31.791 -5.421 19.897 1.00 88.38 117 TYR A O 1
ATOM 928 N N . LEU A 1 118 ? -32.045 -7.647 20.060 1.00 92.12 118 LEU A N 1
ATOM 929 C CA . LEU A 1 118 ? -31.011 -7.842 21.087 1.00 92.12 118 LEU A CA 1
ATOM 930 C C . LEU A 1 118 ? -29.614 -7.656 20.500 1.00 92.12 118 LEU A C 1
ATOM 932 O O . LEU A 1 118 ? -28.761 -7.017 21.109 1.00 92.12 118 LEU A O 1
ATOM 936 N N . VAL A 1 119 ? -29.401 -8.175 19.289 1.00 92.50 119 VAL A N 1
ATOM 937 C CA . VAL A 1 119 ? -28.144 -7.994 18.553 1.00 92.50 119 VAL A CA 1
ATOM 938 C C . VAL A 1 119 ? -27.930 -6.516 18.222 1.00 92.50 119 VAL A C 1
ATOM 940 O O . VAL A 1 119 ? -26.830 -5.999 18.403 1.00 92.50 119 VAL A O 1
ATOM 943 N N . LYS A 1 120 ? -28.997 -5.802 17.841 1.00 90.94 120 LYS A N 1
ATOM 944 C CA . LYS A 1 120 ? -28.959 -4.349 17.642 1.00 90.94 120 LYS A CA 1
ATOM 945 C C . LYS A 1 120 ? -28.591 -3.594 18.925 1.00 90.94 120 LYS A C 1
ATOM 947 O O . LYS A 1 120 ? -27.693 -2.766 18.899 1.00 90.94 120 LYS A O 1
ATOM 952 N N . GLN A 1 121 ? -29.211 -3.919 20.059 1.00 91.81 121 GLN A N 1
ATOM 953 C CA . GLN A 1 121 ? -28.869 -3.293 21.344 1.00 91.81 121 GLN A CA 1
ATOM 954 C C . GLN A 1 121 ? -27.430 -3.598 21.795 1.00 91.81 121 GLN A C 1
ATOM 956 O O . GLN A 1 121 ? -26.769 -2.727 22.363 1.00 91.81 121 GLN A O 1
ATOM 961 N N . CYS A 1 122 ? -26.927 -4.808 21.531 1.00 93.19 122 CYS A N 1
ATOM 962 C CA . CYS A 1 122 ? -25.523 -5.161 21.744 1.00 93.19 122 CYS A CA 1
ATOM 963 C C . CYS A 1 122 ? -24.599 -4.288 20.883 1.00 93.19 122 CYS A C 1
ATOM 965 O O . CYS A 1 122 ? -23.678 -3.667 21.410 1.00 93.19 122 CYS A O 1
ATOM 967 N N . LYS A 1 123 ? -24.897 -4.169 19.582 1.00 92.00 123 LYS A N 1
ATOM 968 C CA . LYS A 1 123 ? -24.180 -3.296 18.643 1.00 92.00 123 LYS A CA 1
ATOM 969 C C . LYS A 1 123 ? -24.153 -1.849 19.129 1.00 92.00 123 LYS A C 1
ATOM 971 O O . LYS A 1 123 ? -23.081 -1.255 19.174 1.00 92.00 123 LYS A O 1
ATOM 976 N N . ASP A 1 124 ? -25.297 -1.306 19.536 1.00 90.50 124 ASP A N 1
ATOM 977 C CA . ASP A 1 124 ? -25.398 0.067 20.038 1.00 90.50 124 ASP A CA 1
ATOM 978 C C . ASP A 1 124 ? -24.601 0.256 21.338 1.00 90.50 124 ASP A C 1
ATOM 980 O O . ASP A 1 124 ? -23.940 1.277 21.507 1.00 90.50 124 ASP A O 1
ATOM 984 N N . SER A 1 125 ? -24.592 -0.748 22.224 1.00 90.62 125 SER A N 1
ATOM 985 C CA . SER A 1 125 ? -23.796 -0.723 23.460 1.00 90.62 125 SER A CA 1
ATOM 986 C C . SER A 1 125 ? -22.291 -0.739 23.181 1.00 90.62 125 SER A C 1
ATOM 988 O O . SER A 1 125 ? -21.549 -0.026 23.844 1.00 90.62 125 SER A O 1
ATOM 990 N N . LEU A 1 126 ? -21.828 -1.515 22.194 1.00 89.56 126 LEU A N 1
ATOM 991 C CA . LEU A 1 126 ? -20.415 -1.523 21.802 1.00 89.56 126 LEU A CA 1
ATOM 992 C C . LEU A 1 126 ? -20.011 -0.228 21.094 1.00 89.56 126 LEU A C 1
ATOM 994 O O . LEU A 1 126 ? -18.937 0.292 21.362 1.00 89.56 126 LEU A O 1
ATOM 998 N N . ASN A 1 127 ? -20.878 0.334 20.248 1.00 89.12 127 ASN A N 1
ATOM 999 C CA . ASN A 1 127 ? -20.607 1.608 19.579 1.00 89.12 127 ASN A CA 1
ATOM 1000 C C . ASN A 1 127 ? -20.415 2.765 20.575 1.00 89.12 127 ASN A C 1
ATOM 1002 O O . ASN A 1 127 ? -19.693 3.707 20.271 1.00 89.12 127 ASN A O 1
ATOM 1006 N N . GLN A 1 128 ? -21.040 2.705 21.757 1.00 86.56 128 GLN A N 1
ATOM 1007 C CA . GLN A 1 128 ? -20.852 3.700 22.823 1.00 86.56 128 GLN A CA 1
ATOM 1008 C C . GLN A 1 128 ? -19.446 3.670 23.439 1.00 86.56 128 GLN A C 1
ATOM 1010 O O . GLN A 1 128 ? -19.040 4.656 24.044 1.00 86.56 128 GLN A O 1
ATOM 1015 N N . LEU A 1 129 ? -18.701 2.571 23.278 1.00 83.69 129 LEU A N 1
ATOM 1016 C CA . LEU A 1 129 ? -17.311 2.459 23.732 1.00 83.69 129 LEU A CA 1
ATOM 1017 C C . LEU A 1 129 ? -16.329 3.124 22.757 1.00 83.69 129 LEU A C 1
ATOM 1019 O O . LEU A 1 129 ? -15.172 3.346 23.103 1.00 83.69 129 LEU A O 1
ATOM 1023 N N . CYS A 1 130 ? -16.774 3.427 21.535 1.00 82.00 130 CYS A N 1
ATOM 1024 C CA . CYS A 1 130 ? -15.930 3.914 20.454 1.00 82.00 130 CYS A CA 1
ATOM 1025 C C . CYS A 1 130 ? -16.167 5.411 20.237 1.00 82.00 130 CYS A C 1
ATOM 1027 O O . CYS A 1 130 ? -17.179 5.816 19.659 1.00 82.00 130 CYS A O 1
ATOM 1029 N N . HIS A 1 131 ? -15.211 6.243 20.648 1.00 87.62 131 HIS A N 1
ATOM 1030 C CA . HIS A 1 131 ? -15.263 7.673 20.355 1.00 87.62 131 HIS A CA 1
ATOM 1031 C C . HIS A 1 131 ? -14.759 7.947 18.934 1.00 87.62 131 HIS A C 1
ATOM 1033 O O . HIS A 1 131 ? -13.555 7.966 18.676 1.00 87.62 131 HIS A O 1
ATOM 1039 N N . ILE A 1 132 ? -15.699 8.120 18.002 1.00 91.88 132 ILE A N 1
ATOM 1040 C CA . ILE A 1 132 ? -15.421 8.472 16.605 1.00 91.88 132 ILE A CA 1
ATOM 1041 C C . ILE A 1 132 ? -15.918 9.888 16.334 1.00 91.88 132 ILE A C 1
ATOM 1043 O O . ILE A 1 132 ? -17.100 10.198 16.505 1.00 91.88 132 ILE A O 1
ATOM 1047 N N . GLU A 1 133 ? -15.007 10.724 15.857 1.00 93.50 133 GLU A N 1
ATOM 1048 C CA . GLU A 1 133 ? -15.234 12.124 15.520 1.00 93.50 133 GLU A CA 1
ATOM 1049 C C . GLU A 1 133 ? -15.239 12.309 14.000 1.00 93.50 133 GLU A C 1
ATOM 1051 O O . GLU A 1 133 ? -14.648 11.525 13.256 1.00 93.50 133 GLU A O 1
ATOM 1056 N N . ARG A 1 134 ? -15.873 13.383 13.521 1.00 95.75 134 ARG A N 1
ATOM 1057 C CA . ARG A 1 134 ? -15.708 13.817 12.129 1.00 95.75 134 ARG A CA 1
ATOM 1058 C C . ARG A 1 134 ? -14.269 14.298 11.928 1.00 95.75 134 ARG A C 1
ATOM 1060 O O . ARG A 1 134 ? -13.730 14.996 12.788 1.00 95.75 134 ARG A O 1
ATOM 1067 N N . THR A 1 135 ? -13.660 13.971 10.793 1.00 96.69 135 THR A N 1
ATOM 1068 C CA . THR A 1 135 ? -12.359 14.552 10.431 1.00 96.69 135 THR A CA 1
ATOM 1069 C C . THR A 1 135 ? -12.476 16.075 10.284 1.00 96.69 135 THR A C 1
ATOM 1071 O O . THR A 1 135 ? -13.520 16.570 9.839 1.00 96.69 135 THR A O 1
ATOM 1074 N N . PRO A 1 136 ? -11.434 16.848 10.634 1.00 95.94 136 PRO A N 1
ATOM 1075 C CA . PRO A 1 136 ? -11.398 18.275 10.327 1.00 95.94 136 PRO A CA 1
ATOM 1076 C C . PRO A 1 136 ? -11.488 18.548 8.813 1.00 95.94 136 PRO A C 1
ATOM 1078 O O . PRO A 1 136 ? -11.323 17.654 7.989 1.00 95.94 136 PRO A O 1
ATOM 1081 N N . GLY A 1 137 ? -11.740 19.799 8.427 1.00 93.12 137 GLY A N 1
ATOM 1082 C CA . GLY A 1 137 ? -11.827 20.188 7.015 1.00 93.12 137 GLY A CA 1
ATOM 1083 C C . GLY A 1 137 ? -13.169 19.879 6.337 1.00 93.12 137 GLY A C 1
ATOM 1084 O O . GLY A 1 137 ? -14.176 19.558 6.979 1.00 93.12 137 GLY A O 1
ATOM 1085 N N . GLU A 1 138 ? -13.188 20.053 5.015 1.00 93.12 138 GLU A N 1
ATOM 1086 C CA . GLU A 1 138 ? -14.410 20.027 4.200 1.00 93.12 138 GLU A CA 1
ATOM 1087 C C . GLU A 1 138 ? -14.825 18.612 3.785 1.00 93.12 138 GLU A C 1
ATOM 1089 O O . GLU A 1 138 ? -16.018 18.320 3.709 1.00 93.12 138 GLU A O 1
ATOM 1094 N N . ASN A 1 139 ? -13.856 17.722 3.558 1.00 94.00 139 ASN A N 1
ATOM 1095 C CA . ASN A 1 139 ? -14.112 16.353 3.129 1.00 94.00 139 ASN A CA 1
ATOM 1096 C C . ASN A 1 139 ? -14.923 15.565 4.171 1.00 94.00 139 ASN A C 1
ATOM 1098 O O . ASN A 1 139 ? -14.692 15.653 5.377 1.00 94.00 139 ASN A O 1
ATOM 1102 N N . GLU A 1 140 ? -15.866 14.753 3.689 1.00 93.69 140 GLU A N 1
ATOM 1103 C CA . GLU A 1 140 ? -16.554 13.764 4.517 1.00 93.69 140 GLU A CA 1
ATOM 1104 C C . GLU A 1 140 ? -15.537 12.744 5.033 1.00 93.69 140 GLU A C 1
ATOM 1106 O O . GLU A 1 140 ? -14.857 12.084 4.248 1.00 93.69 140 GLU A O 1
ATOM 1111 N N . GLY A 1 141 ? -15.445 12.577 6.344 1.00 95.94 141 GLY A N 1
ATOM 1112 C CA . GLY A 1 141 ? -14.557 11.594 6.934 1.00 95.94 141 GLY A CA 1
ATOM 1113 C C . GLY A 1 141 ? -14.797 11.434 8.422 1.00 95.94 141 GLY A C 1
ATOM 1114 O O . GLY A 1 141 ? -15.431 12.270 9.072 1.00 95.94 141 GLY A O 1
ATOM 1115 N N . ALA A 1 142 ? -14.293 10.329 8.949 1.00 96.81 142 ALA A N 1
ATOM 1116 C CA . ALA A 1 142 ? -14.376 9.981 10.354 1.00 96.81 142 ALA A CA 1
ATOM 1117 C C . ALA A 1 142 ? -12.997 9.547 10.854 1.00 96.81 142 ALA A C 1
ATOM 1119 O O . ALA A 1 142 ? -12.211 8.984 10.088 1.00 96.81 142 ALA A O 1
ATOM 1120 N N . GLN A 1 143 ? -12.709 9.817 12.123 1.00 97.00 143 GLN A N 1
ATOM 1121 C CA . GLN A 1 143 ? -11.447 9.479 12.770 1.00 97.00 143 GLN A CA 1
ATOM 1122 C C . GLN A 1 143 ? -11.643 9.069 14.231 1.00 97.00 143 GLN A C 1
ATOM 1124 O O . GLN A 1 143 ? -12.614 9.471 14.873 1.00 97.00 143 GLN A O 1
ATOM 1129 N N . VAL A 1 144 ? -10.686 8.316 14.762 1.00 95.44 144 VAL A N 1
ATOM 1130 C CA . VAL A 1 144 ? -10.523 8.080 16.204 1.00 95.44 144 VAL A CA 1
ATOM 1131 C C . VAL A 1 144 ? -9.409 8.964 16.765 1.00 95.44 144 VAL A C 1
ATOM 1133 O O . VAL A 1 144 ? -8.579 9.495 16.023 1.00 95.44 144 VAL A O 1
ATOM 1136 N N . ASN A 1 145 ? -9.375 9.126 18.086 1.00 95.00 145 ASN A N 1
ATOM 1137 C CA . ASN A 1 145 ? -8.263 9.788 18.761 1.00 95.00 145 ASN A CA 1
ATOM 1138 C C . ASN A 1 145 ? -6.990 8.931 18.644 1.00 95.00 145 ASN A C 1
ATOM 1140 O O . ASN A 1 145 ? -6.996 7.754 19.009 1.00 95.00 145 ASN A O 1
ATOM 1144 N N . PHE A 1 146 ? -5.900 9.516 18.134 1.00 96.00 146 PHE A N 1
ATOM 1145 C CA . PHE A 1 146 ? -4.660 8.777 17.907 1.00 96.00 146 PHE A CA 1
ATOM 1146 C C . PHE A 1 146 ? -3.992 8.326 19.212 1.00 96.00 146 PHE A C 1
ATOM 1148 O O . PHE A 1 146 ? -3.578 7.172 19.297 1.00 96.00 146 PHE A O 1
ATOM 1155 N N . TYR A 1 147 ? -3.933 9.185 20.235 1.00 95.25 147 TYR A N 1
ATOM 1156 C CA . TYR A 1 147 ? -3.357 8.833 21.535 1.00 95.25 147 TYR A CA 1
ATOM 1157 C C . TYR A 1 147 ? -4.118 7.680 22.187 1.00 95.25 147 TYR A C 1
ATOM 1159 O O . TYR A 1 147 ? -3.497 6.699 22.591 1.00 95.25 147 TYR A O 1
ATOM 1167 N N . ASP A 1 148 ? -5.449 7.757 22.223 1.00 93.44 148 ASP A N 1
ATOM 1168 C CA . ASP A 1 148 ? -6.276 6.711 22.832 1.00 93.44 148 ASP A CA 1
ATOM 1169 C C . ASP A 1 148 ? -6.122 5.386 22.075 1.00 93.44 148 ASP A C 1
ATOM 1171 O O . ASP A 1 148 ? -5.940 4.328 22.680 1.00 93.44 148 ASP A O 1
ATOM 1175 N N . ALA A 1 149 ? -6.147 5.427 20.739 1.00 94.31 149 ALA A N 1
ATOM 1176 C CA . ALA A 1 149 ? -5.960 4.237 19.915 1.00 94.31 149 ALA A CA 1
ATOM 1177 C C . ALA A 1 149 ? -4.571 3.612 20.126 1.00 94.31 149 ALA A C 1
ATOM 1179 O O . ALA A 1 149 ? -4.461 2.392 20.271 1.00 94.31 149 ALA A O 1
ATOM 1180 N N . LEU A 1 150 ? -3.520 4.436 20.187 1.00 96.00 150 LEU A N 1
ATOM 1181 C CA . LEU A 1 150 ? -2.145 3.986 20.372 1.00 96.00 150 LEU A CA 1
ATOM 1182 C C . LEU A 1 150 ? -1.912 3.398 21.769 1.00 96.00 150 LEU A C 1
ATOM 1184 O O . LEU A 1 150 ? -1.367 2.299 21.870 1.00 96.00 150 LEU A O 1
ATOM 1188 N N . ARG A 1 151 ? -2.373 4.068 22.835 1.00 95.25 151 ARG A N 1
ATOM 1189 C CA . ARG A 1 151 ? -2.282 3.561 24.218 1.00 95.25 151 ARG A CA 1
ATOM 1190 C C . ARG A 1 151 ? -2.973 2.214 24.359 1.00 95.25 151 ARG A C 1
ATOM 1192 O O . ARG A 1 151 ? -2.358 1.259 24.826 1.00 95.25 151 ARG A O 1
ATOM 1199 N N . ASN A 1 152 ? -4.209 2.112 23.869 1.00 91.62 152 ASN A N 1
ATOM 1200 C CA . ASN A 1 152 ? -4.969 0.865 23.902 1.00 91.62 152 ASN A CA 1
ATOM 1201 C C . ASN A 1 152 ? -4.266 -0.256 23.120 1.00 91.62 152 ASN A C 1
ATOM 1203 O O . ASN A 1 152 ? -4.243 -1.403 23.565 1.00 91.62 152 ASN A O 1
ATOM 1207 N N . ALA A 1 153 ? -3.694 0.051 21.952 1.00 93.44 153 ALA A N 1
ATOM 1208 C CA . ALA A 1 153 ? -2.963 -0.928 21.152 1.00 93.44 153 ALA A CA 1
ATOM 1209 C C . ALA A 1 153 ? -1.690 -1.419 21.864 1.00 93.44 153 ALA A C 1
ATOM 1211 O O . ALA A 1 153 ? -1.447 -2.626 21.906 1.00 93.44 153 ALA A O 1
ATOM 1212 N N . ILE A 1 154 ? -0.915 -0.512 22.467 1.00 95.00 154 ILE A N 1
ATOM 1213 C CA . ILE A 1 154 ? 0.301 -0.849 23.220 1.00 95.00 154 ILE A CA 1
ATOM 1214 C C . ILE A 1 154 ? -0.043 -1.662 24.467 1.00 95.00 154 ILE A C 1
ATOM 1216 O O . ILE A 1 154 ? 0.519 -2.735 24.657 1.00 95.00 154 ILE A O 1
ATOM 1220 N N . GLN A 1 155 ? -1.011 -1.230 25.276 1.00 92.81 155 GLN A N 1
ATOM 1221 C CA . GLN A 1 155 ? -1.440 -1.972 26.466 1.00 92.81 155 GLN A CA 1
ATOM 1222 C C . GLN A 1 155 ? -1.931 -3.383 26.111 1.00 92.81 155 GLN A C 1
ATOM 1224 O O . GLN A 1 155 ? -1.582 -4.351 26.787 1.00 92.81 155 GLN A O 1
ATOM 1229 N N . ASN A 1 156 ? -2.700 -3.534 25.027 1.00 90.69 156 ASN A N 1
ATOM 1230 C CA . ASN A 1 156 ? -3.129 -4.853 24.557 1.00 90.69 156 ASN A CA 1
ATOM 1231 C C . ASN A 1 156 ? -1.948 -5.710 24.085 1.00 90.69 156 ASN A C 1
ATOM 1233 O O . ASN A 1 156 ? -1.905 -6.907 24.375 1.00 90.69 156 ASN A O 1
ATOM 1237 N N . HIS A 1 157 ? -0.968 -5.109 23.409 1.00 92.50 157 HIS A N 1
ATOM 1238 C CA . HIS A 1 157 ? 0.259 -5.799 23.027 1.00 92.50 157 HIS A CA 1
ATOM 1239 C C . HIS A 1 157 ? 1.048 -6.269 24.258 1.00 92.50 157 HIS A C 1
ATOM 1241 O O . HIS A 1 157 ? 1.416 -7.437 24.326 1.00 92.50 157 HIS A O 1
ATOM 1247 N N . MET A 1 158 ? 1.220 -5.412 25.272 1.00 92.56 158 MET A N 1
ATOM 1248 C CA . MET A 1 158 ? 1.871 -5.763 26.542 1.00 92.56 158 MET A CA 1
ATOM 1249 C C . MET A 1 158 ? 1.164 -6.934 27.229 1.00 92.56 158 MET A C 1
ATOM 1251 O O . MET A 1 158 ? 1.816 -7.904 27.606 1.00 92.56 158 MET A O 1
ATOM 1255 N N . ARG A 1 159 ? -0.173 -6.890 27.332 1.00 90.75 159 ARG A N 1
ATOM 1256 C CA . ARG A 1 159 ? -0.977 -7.992 27.892 1.00 90.75 159 ARG A CA 1
ATOM 1257 C C . ARG A 1 159 ? -0.768 -9.293 27.119 1.00 90.75 159 ARG A C 1
ATOM 1259 O O . ARG A 1 159 ? -0.624 -10.344 27.735 1.00 90.75 159 ARG A O 1
ATOM 1266 N N . THR A 1 160 ? -0.714 -9.218 25.790 1.00 88.69 160 THR A N 1
ATOM 1267 C CA . THR A 1 160 ? -0.493 -10.380 24.916 1.00 88.69 160 THR A CA 1
ATOM 1268 C C . THR A 1 160 ? 0.912 -10.961 25.091 1.00 88.69 160 THR A C 1
ATOM 1270 O O . THR A 1 160 ? 1.059 -12.178 25.160 1.00 88.69 160 THR A O 1
ATOM 1273 N N . CYS A 1 161 ? 1.945 -10.119 25.213 1.00 89.69 161 CYS A N 1
ATOM 1274 C CA . CYS A 1 161 ? 3.304 -10.563 25.534 1.00 89.69 161 CYS A CA 1
ATOM 1275 C C . CYS A 1 161 ? 3.326 -11.322 26.863 1.00 89.69 161 CYS A C 1
ATOM 1277 O O . CYS A 1 161 ? 3.745 -12.477 26.893 1.00 89.69 161 CYS A O 1
ATOM 1279 N N . THR A 1 162 ? 2.784 -10.719 27.925 1.00 90.06 162 THR A N 1
ATOM 1280 C CA . THR A 1 162 ? 2.749 -11.324 29.261 1.00 90.06 162 THR A CA 1
ATOM 1281 C C . THR A 1 162 ? 1.967 -12.638 29.277 1.00 90.06 162 THR A C 1
ATOM 1283 O O . THR A 1 162 ? 2.433 -13.616 29.855 1.00 90.06 162 THR A O 1
ATOM 1286 N N . ALA A 1 163 ? 0.813 -12.700 28.601 1.00 89.56 163 ALA A N 1
ATOM 1287 C CA . ALA A 1 163 ? 0.015 -13.923 28.482 1.00 89.56 163 ALA A CA 1
ATOM 1288 C C . ALA A 1 163 ? 0.769 -15.059 27.767 1.00 89.56 163 ALA A C 1
ATOM 1290 O O . ALA A 1 163 ? 0.568 -16.228 28.087 1.00 89.56 163 ALA A O 1
ATOM 1291 N N . ASN A 1 164 ? 1.674 -14.716 26.847 1.00 88.88 164 ASN A N 1
ATOM 1292 C CA . ASN A 1 164 ? 2.532 -15.662 26.135 1.00 88.88 164 ASN A CA 1
ATOM 1293 C C . ASN A 1 164 ? 3.875 -15.927 26.844 1.00 88.88 164 ASN A C 1
ATOM 1295 O O . ASN A 1 164 ? 4.749 -16.569 26.264 1.00 88.88 164 ASN A O 1
ATOM 1299 N N . GLY A 1 165 ? 4.070 -15.430 28.071 1.00 90.00 165 GLY A N 1
ATOM 1300 C CA . GLY A 1 165 ? 5.317 -15.594 28.827 1.00 90.00 165 GLY A CA 1
ATOM 1301 C C . GLY A 1 165 ? 6.505 -14.797 28.273 1.00 90.00 165 GLY A C 1
ATOM 1302 O O . GLY A 1 165 ? 7.651 -15.123 28.574 1.00 90.00 165 GLY A O 1
ATOM 1303 N N . LEU A 1 166 ? 6.251 -13.771 27.457 1.00 90.88 166 LEU A N 1
ATOM 1304 C CA . LEU A 1 166 ? 7.260 -12.892 26.868 1.00 90.88 166 LEU A CA 1
ATOM 1305 C C . LEU A 1 166 ? 7.290 -11.545 27.599 1.00 90.88 166 LEU A C 1
ATOM 1307 O O . LEU A 1 166 ? 6.247 -10.999 27.961 1.00 90.88 166 LEU A O 1
ATOM 1311 N N . SER A 1 167 ? 8.479 -10.964 27.760 1.00 90.12 167 SER A N 1
ATOM 1312 C CA . SER A 1 167 ? 8.607 -9.582 28.224 1.00 90.12 167 SER A CA 1
ATOM 1313 C C . SER A 1 167 ? 8.129 -8.613 27.135 1.00 90.12 167 SER A C 1
ATOM 1315 O O . SER A 1 167 ? 8.504 -8.782 25.968 1.00 90.12 167 SER A O 1
ATOM 1317 N N . PRO A 1 168 ? 7.335 -7.582 27.477 1.00 91.94 168 PRO A N 1
ATOM 1318 C CA . PRO A 1 168 ? 7.038 -6.506 26.545 1.00 91.94 168 PRO A CA 1
ATOM 1319 C C . PRO A 1 168 ? 8.319 -5.842 26.009 1.00 91.94 168 PRO A C 1
ATOM 1321 O O . PRO A 1 168 ? 9.317 -5.786 26.728 1.00 91.94 168 PRO A O 1
ATOM 1324 N N . PRO A 1 169 ? 8.307 -5.316 24.772 1.00 92.69 169 PRO A N 1
ATOM 1325 C CA . PRO A 1 169 ? 9.434 -4.564 24.232 1.00 92.69 169 PRO A CA 1
ATOM 1326 C C . PRO A 1 169 ? 9.773 -3.341 25.087 1.00 92.69 169 PRO A C 1
ATOM 1328 O O . PRO A 1 169 ? 8.874 -2.612 25.503 1.00 92.69 169 PRO A O 1
ATOM 1331 N N . GLU A 1 170 ? 11.067 -3.066 25.258 1.00 91.94 170 GLU A N 1
ATOM 1332 C CA . GLU A 1 170 ? 11.552 -1.828 25.891 1.00 91.94 170 GLU A CA 1
ATOM 1333 C C . GLU A 1 170 ? 11.215 -0.579 25.063 1.00 91.94 170 GLU A C 1
ATOM 1335 O O . GLU A 1 170 ? 11.093 0.519 25.599 1.00 91.94 170 GLU A O 1
ATOM 1340 N N . ARG A 1 171 ? 11.060 -0.746 23.745 1.00 95.12 171 ARG A N 1
ATOM 1341 C CA . ARG A 1 171 ? 10.746 0.317 22.790 1.00 95.12 171 ARG A CA 1
ATOM 1342 C C . ARG A 1 171 ? 9.716 -0.153 21.775 1.00 95.12 171 ARG A C 1
ATOM 1344 O O . ARG A 1 171 ? 9.829 -1.256 21.231 1.00 95.12 171 ARG A O 1
ATOM 1351 N N . TYR A 1 172 ? 8.750 0.709 21.479 1.00 97.19 172 TYR A N 1
ATOM 1352 C CA . TYR A 1 172 ? 7.711 0.444 20.492 1.00 97.19 172 TYR A CA 1
ATOM 1353 C C . TYR A 1 172 ? 7.965 1.206 19.195 1.00 97.19 172 TYR A C 1
ATOM 1355 O O . TYR A 1 172 ? 8.064 2.429 19.167 1.00 97.19 172 TYR A O 1
ATOM 1363 N N . ASN A 1 173 ? 8.009 0.456 18.101 1.00 97.12 173 ASN A N 1
ATOM 1364 C CA . ASN A 1 173 ? 8.180 0.965 16.752 1.00 97.12 173 ASN A CA 1
ATOM 1365 C C . ASN A 1 173 ? 6.805 1.033 16.081 1.00 97.12 173 ASN A C 1
ATOM 1367 O O . ASN A 1 173 ? 6.170 0.004 15.833 1.00 97.12 173 ASN A O 1
ATOM 1371 N N . ILE A 1 174 ? 6.328 2.241 15.797 1.00 98.00 174 ILE A N 1
ATOM 1372 C CA . ILE A 1 174 ? 4.972 2.496 15.311 1.00 98.00 174 ILE A CA 1
ATOM 1373 C C . ILE A 1 174 ? 5.033 2.972 13.866 1.00 98.00 174 ILE A C 1
ATOM 1375 O O . ILE A 1 174 ? 5.513 4.065 13.579 1.00 98.00 174 ILE A O 1
ATOM 1379 N N . LYS A 1 175 ? 4.509 2.171 12.939 1.00 97.62 175 LYS A N 1
ATOM 1380 C CA . LYS A 1 175 ? 4.411 2.544 11.524 1.00 97.62 175 LYS A CA 1
ATOM 1381 C C . LYS A 1 175 ? 3.055 3.167 11.244 1.00 97.62 175 LYS A C 1
ATOM 1383 O O . LYS A 1 175 ? 2.046 2.475 11.338 1.00 97.62 175 LYS A O 1
ATOM 1388 N N . LEU A 1 176 ? 3.042 4.440 10.862 1.00 97.81 176 LEU A N 1
ATOM 1389 C CA . LEU A 1 176 ? 1.895 5.091 10.242 1.00 97.81 176 LEU A CA 1
ATOM 1390 C C . LEU A 1 176 ? 1.856 4.728 8.755 1.00 97.81 176 LEU A C 1
ATOM 1392 O O . LEU A 1 176 ? 2.882 4.742 8.070 1.00 97.81 176 LEU A O 1
ATOM 1396 N N . SER A 1 177 ? 0.666 4.435 8.250 1.00 96.00 177 SER A N 1
ATOM 1397 C CA . SER A 1 177 ? 0.434 4.144 6.844 1.00 96.00 177 SER A CA 1
ATOM 1398 C C . SER A 1 177 ? -0.843 4.778 6.335 1.00 96.00 177 SER A C 1
ATOM 1400 O O . SER A 1 177 ? -1.756 5.096 7.100 1.00 96.00 177 SER A O 1
ATOM 1402 N N . GLY A 1 178 ? -0.908 4.949 5.022 1.00 93.00 178 GLY A N 1
ATOM 1403 C CA . GLY A 1 178 ? -2.142 5.311 4.361 1.00 93.00 178 GLY A CA 1
ATOM 1404 C C . GLY A 1 178 ? -2.159 4.899 2.903 1.00 93.00 178 GLY A C 1
ATOM 1405 O O . GLY A 1 178 ? -1.111 4.658 2.304 1.00 93.00 178 GLY A O 1
ATOM 1406 N N . ASP A 1 179 ? -3.373 4.776 2.381 1.00 90.81 179 ASP A N 1
ATOM 1407 C CA . ASP A 1 179 ? -3.623 4.419 0.991 1.00 90.81 179 ASP A CA 1
ATOM 1408 C C . ASP A 1 179 ? -4.961 4.989 0.498 1.00 90.81 179 ASP A C 1
ATOM 1410 O O . ASP A 1 179 ? -5.960 5.047 1.227 1.00 90.81 179 ASP A O 1
ATOM 1414 N N . GLY A 1 180 ? -4.968 5.410 -0.762 1.00 91.62 180 GLY A N 1
ATOM 1415 C CA . GLY A 1 180 ? -6.127 5.870 -1.504 1.00 91.62 180 GLY A CA 1
ATOM 1416 C C . GLY A 1 180 ? -6.798 4.716 -2.242 1.00 91.62 180 GLY A C 1
ATOM 1417 O O . GLY A 1 180 ? -6.507 4.446 -3.406 1.00 91.62 180 GLY A O 1
ATOM 1418 N N . ALA A 1 181 ? -7.796 4.103 -1.614 1.00 89.25 181 ALA A N 1
ATOM 1419 C CA . ALA A 1 181 ? -8.506 2.956 -2.156 1.00 89.25 181 ALA A CA 1
ATOM 1420 C C . ALA A 1 181 ? -9.821 3.339 -2.855 1.00 89.25 181 ALA A C 1
ATOM 1422 O O . ALA A 1 181 ? -10.725 3.976 -2.301 1.00 89.25 181 ALA A O 1
ATOM 1423 N N . LYS A 1 182 ? -9.985 2.867 -4.095 1.00 89.25 182 LYS A N 1
ATOM 1424 C CA . LYS A 1 182 ? -11.251 2.979 -4.830 1.00 89.25 182 LYS A CA 1
ATOM 1425 C C . LYS A 1 182 ? -12.291 2.021 -4.234 1.00 89.25 182 LYS A C 1
ATOM 1427 O O . LYS A 1 182 ? -12.096 0.803 -4.236 1.00 89.25 182 LYS A O 1
ATOM 1432 N N . MET A 1 183 ? -13.401 2.565 -3.739 1.00 88.19 183 MET A N 1
ATOM 1433 C CA . MET A 1 183 ? -14.495 1.806 -3.118 1.00 88.19 183 MET A CA 1
ATOM 1434 C C . MET A 1 183 ? -15.585 1.442 -4.127 1.00 88.19 183 MET A C 1
ATOM 1436 O O . MET A 1 183 ? -16.111 0.332 -4.101 1.00 88.19 183 MET A O 1
ATOM 1440 N N . THR A 1 184 ? -15.902 2.365 -5.036 1.00 86.62 184 THR A N 1
ATOM 1441 C CA . THR A 1 184 ? -16.841 2.186 -6.156 1.00 86.62 184 THR A CA 1
ATOM 1442 C C . THR A 1 184 ? -16.310 2.914 -7.396 1.00 86.62 184 THR A C 1
ATOM 1444 O O . THR A 1 184 ? -15.253 3.543 -7.348 1.00 86.62 184 THR A O 1
ATOM 1447 N N . ARG A 1 185 ? -17.041 2.901 -8.522 1.00 81.56 185 ARG A N 1
ATOM 1448 C CA . ARG A 1 185 ? -16.678 3.715 -9.700 1.00 81.56 185 ARG A CA 1
ATOM 1449 C C . ARG A 1 185 ? -16.557 5.212 -9.381 1.00 81.56 185 ARG A C 1
ATOM 1451 O O . ARG A 1 185 ? -15.704 5.859 -9.980 1.00 81.56 185 ARG A O 1
ATOM 1458 N N . LEU A 1 186 ? -17.355 5.715 -8.437 1.00 83.81 186 LEU A N 1
ATOM 1459 C CA . LEU A 1 186 ? -17.502 7.142 -8.119 1.00 83.81 186 LEU A CA 1
ATOM 1460 C C . LEU A 1 186 ? -16.967 7.526 -6.732 1.00 83.81 186 LEU A C 1
ATOM 1462 O O . LEU A 1 186 ? -16.928 8.703 -6.389 1.00 83.81 186 LEU A O 1
ATOM 1466 N N . THR A 1 187 ? -16.589 6.553 -5.903 1.00 85.19 187 THR A N 1
ATOM 1467 C CA . THR A 1 187 ? -16.199 6.789 -4.508 1.00 85.19 187 THR A CA 1
ATOM 1468 C C . THR A 1 187 ? -14.823 6.204 -4.242 1.00 85.19 187 THR A C 1
ATOM 1470 O O . THR A 1 187 ? -14.608 5.006 -4.426 1.00 85.19 187 THR A O 1
ATOM 1473 N N . GLY A 1 188 ? -13.906 7.048 -3.777 1.00 91.94 188 GLY A N 1
ATOM 1474 C CA . GLY A 1 188 ? -12.613 6.654 -3.227 1.00 91.94 188 GLY A CA 1
ATOM 1475 C C . GLY A 1 188 ? -12.517 7.081 -1.770 1.00 91.94 188 GLY A C 1
ATOM 1476 O O . GLY A 1 188 ? -13.026 8.148 -1.409 1.00 91.94 188 GLY A O 1
ATOM 1477 N N . PHE A 1 189 ? -11.901 6.237 -0.950 1.00 95.12 189 PHE A N 1
ATOM 1478 C CA . PHE A 1 189 ? -11.535 6.564 0.421 1.00 95.12 189 PHE A CA 1
ATOM 1479 C C . PHE A 1 189 ? -10.021 6.640 0.540 1.00 95.12 189 PHE A C 1
ATOM 1481 O O . PHE A 1 189 ? -9.306 5.856 -0.072 1.00 95.12 189 PHE A O 1
ATOM 1488 N N . ILE A 1 190 ? -9.556 7.558 1.370 1.00 96.31 190 ILE A N 1
ATOM 1489 C CA . ILE A 1 190 ? -8.215 7.563 1.924 1.00 96.31 190 ILE A CA 1
ATOM 1490 C C . ILE A 1 190 ? -8.328 6.899 3.288 1.00 96.31 190 ILE A C 1
ATOM 1492 O O . ILE A 1 190 ? -9.112 7.342 4.132 1.00 96.31 190 ILE A O 1
ATOM 1496 N N . VAL A 1 191 ? -7.573 5.831 3.486 1.00 96.19 191 VAL A N 1
ATOM 1497 C CA . VAL A 1 191 ? -7.519 5.094 4.745 1.00 96.19 191 VAL A CA 1
ATOM 1498 C C . VAL A 1 191 ? -6.197 5.428 5.408 1.00 96.19 191 VAL A C 1
ATOM 1500 O O . VAL A 1 191 ? -5.153 5.244 4.795 1.00 96.19 191 VAL A O 1
ATOM 1503 N N . ILE A 1 192 ? -6.237 5.930 6.641 1.00 97.44 192 ILE A N 1
ATOM 1504 C CA . ILE A 1 192 ? -5.054 6.136 7.481 1.00 97.44 192 ILE A CA 1
ATOM 1505 C C . ILE A 1 192 ? -5.090 5.099 8.592 1.00 97.44 192 ILE A C 1
ATOM 1507 O O . ILE A 1 192 ? -6.115 4.937 9.257 1.00 97.44 192 ILE A O 1
ATOM 1511 N N . SER A 1 193 ? -3.980 4.410 8.815 1.00 96.94 193 SER A N 1
ATOM 1512 C CA . SER A 1 193 ? -3.846 3.388 9.850 1.00 96.94 193 SER A CA 1
ATOM 1513 C C . SER A 1 193 ? -2.463 3.416 10.484 1.00 96.94 193 SER A C 1
ATOM 1515 O O . SER A 1 193 ? -1.528 3.971 9.915 1.00 96.94 193 SER A O 1
ATOM 1517 N N . PHE A 1 194 ? -2.303 2.769 11.633 1.00 97.56 194 PHE A N 1
ATOM 1518 C CA . PHE A 1 194 ? -0.983 2.468 12.182 1.00 97.56 194 PHE A CA 1
ATOM 1519 C C . PHE A 1 194 ? -0.837 0.986 12.524 1.00 97.56 194 PHE A C 1
ATOM 1521 O O . PHE A 1 194 ? -1.824 0.273 12.691 1.00 97.56 194 PHE A O 1
ATOM 1528 N N . SER A 1 195 ? 0.401 0.522 12.652 1.00 96.75 195 SER A N 1
ATOM 1529 C CA . SER A 1 195 ? 0.734 -0.831 13.103 1.00 96.75 195 SER A CA 1
ATOM 1530 C C . SER A 1 195 ? 1.905 -0.801 14.080 1.00 96.75 195 SER A C 1
ATOM 1532 O O . SER A 1 195 ? 2.812 0.019 13.926 1.00 96.75 195 SER A O 1
ATOM 1534 N N . ILE A 1 196 ? 1.917 -1.730 15.035 1.00 96.88 196 ILE A N 1
ATOM 1535 C CA . ILE A 1 196 ? 3.044 -1.944 15.951 1.00 96.88 196 ILE A CA 1
ATOM 1536 C C . ILE A 1 196 ? 4.013 -2.927 15.283 1.00 96.88 196 ILE A C 1
ATOM 1538 O O . ILE A 1 196 ? 3.695 -4.106 15.137 1.00 96.88 196 ILE A O 1
ATOM 1542 N N . LEU A 1 197 ? 5.193 -2.460 14.871 1.00 94.81 197 LEU A N 1
ATOM 1543 C CA . LEU A 1 197 ? 6.182 -3.293 14.170 1.00 94.81 197 LEU A CA 1
ATOM 1544 C C . LEU A 1 197 ? 6.723 -4.422 15.054 1.00 94.81 197 LEU A C 1
ATOM 1546 O O . LEU A 1 197 ? 7.028 -5.504 14.560 1.00 94.81 197 LEU A O 1
ATOM 1550 N N . ASN A 1 198 ? 6.738 -4.220 16.374 1.00 94.25 198 ASN A N 1
ATOM 1551 C CA . ASN A 1 198 ? 7.116 -5.247 17.347 1.00 94.25 198 ASN A CA 1
ATOM 1552 C C . ASN A 1 198 ? 6.209 -6.492 17.300 1.00 94.25 198 ASN A C 1
ATOM 1554 O O . ASN A 1 198 ? 6.611 -7.548 17.778 1.00 94.25 198 ASN A O 1
ATOM 1558 N N . SER A 1 199 ? 5.013 -6.404 16.703 1.00 88.62 199 SER A N 1
ATOM 1559 C CA . SER A 1 199 ? 4.098 -7.541 16.538 1.00 88.62 199 SER A CA 1
ATOM 1560 C C . SER A 1 199 ? 4.485 -8.490 15.389 1.00 88.62 199 SER A C 1
ATOM 1562 O O . SER A 1 199 ? 3.739 -9.422 15.076 1.00 88.62 199 SER A O 1
ATOM 1564 N N . GLY A 1 200 ? 5.634 -8.269 14.741 1.00 88.56 200 GLY A N 1
ATOM 1565 C CA . GLY A 1 200 ? 6.204 -9.174 13.745 1.00 88.56 200 GLY A CA 1
ATOM 1566 C C . GLY A 1 200 ? 5.273 -9.402 12.555 1.00 88.56 200 GLY A C 1
ATOM 1567 O O . GLY A 1 200 ? 4.754 -8.460 11.964 1.00 88.56 200 GLY A O 1
ATOM 1568 N N . ASP A 1 201 ? 5.021 -10.666 12.203 1.00 87.31 201 ASP A N 1
ATOM 1569 C CA . ASP A 1 201 ? 4.227 -11.017 11.017 1.00 87.31 201 ASP A CA 1
ATOM 1570 C C . ASP A 1 201 ? 2.753 -10.535 11.090 1.00 87.31 201 ASP A C 1
ATOM 1572 O O . ASP A 1 201 ? 2.072 -10.478 10.060 1.00 87.31 201 ASP A O 1
ATOM 1576 N N . ALA A 1 202 ? 2.259 -10.115 12.266 1.00 87.88 202 ALA A N 1
ATOM 1577 C CA . ALA A 1 202 ? 0.907 -9.575 12.428 1.00 87.88 202 ALA A CA 1
ATOM 1578 C C . ALA A 1 202 ? 0.658 -8.308 11.588 1.00 87.88 202 ALA A C 1
ATOM 1580 O O . ALA A 1 202 ? -0.473 -8.102 11.133 1.00 87.88 202 ALA A O 1
ATOM 1581 N N . VAL A 1 203 ? 1.697 -7.507 11.310 1.00 89.19 203 VAL A N 1
ATOM 1582 C CA . VAL A 1 203 ? 1.606 -6.259 10.520 1.00 89.19 203 VAL A CA 1
ATOM 1583 C C . VAL A 1 203 ? 1.183 -6.488 9.066 1.00 89.19 203 VAL A C 1
ATOM 1585 O O . VAL A 1 203 ? 0.650 -5.588 8.424 1.00 89.19 203 VAL A O 1
ATOM 1588 N N . MET A 1 204 ? 1.355 -7.707 8.541 1.00 88.69 204 MET A N 1
ATOM 1589 C CA . MET A 1 204 ? 0.915 -8.106 7.193 1.00 88.69 204 MET A CA 1
ATOM 1590 C C . MET A 1 204 ? -0.545 -8.591 7.150 1.00 88.69 204 MET A C 1
ATOM 1592 O O . MET A 1 204 ? -1.048 -9.036 6.106 1.00 88.69 204 MET A O 1
ATOM 1596 N N . SER A 1 205 ? -1.240 -8.551 8.287 1.00 89.62 205 SER A N 1
ATOM 1597 C CA . SER A 1 205 ? -2.652 -8.900 8.416 1.00 89.62 205 SER A CA 1
ATOM 1598 C C . SER A 1 205 ? -3.501 -7.651 8.673 1.00 89.62 205 SER A C 1
ATOM 1600 O O . SER A 1 205 ? -3.019 -6.718 9.314 1.00 89.62 205 SER A O 1
ATOM 1602 N N . PRO A 1 206 ? -4.788 -7.637 8.277 1.00 86.00 206 PRO A N 1
ATOM 1603 C CA . PRO A 1 206 ? -5.694 -6.549 8.646 1.00 86.00 206 PRO A CA 1
ATOM 1604 C C . PRO A 1 206 ? -5.767 -6.315 10.155 1.00 86.00 206 PRO A C 1
ATOM 1606 O O . PRO A 1 206 ? -5.880 -5.184 10.590 1.00 86.00 206 PRO A O 1
ATOM 1609 N N . LYS A 1 207 ? -5.665 -7.382 10.959 1.00 86.88 207 LYS A N 1
ATOM 1610 C CA . LYS A 1 207 ? -5.794 -7.309 12.422 1.00 86.88 207 LYS A CA 1
ATOM 1611 C C . LYS A 1 207 ? -4.627 -6.589 13.096 1.00 86.88 207 LYS A C 1
ATOM 1613 O O . LYS A 1 207 ? -4.807 -6.040 14.173 1.00 86.88 207 LYS A O 1
ATOM 1618 N N . GLY A 1 208 ? -3.446 -6.607 12.479 1.00 89.94 208 GLY A N 1
ATOM 1619 C CA . GLY A 1 208 ? -2.278 -5.874 12.971 1.00 89.94 208 GLY A CA 1
ATOM 1620 C C . GLY A 1 208 ? -2.254 -4.401 12.561 1.00 89.94 208 GLY A C 1
ATOM 1621 O O . GLY A 1 208 ? -1.299 -3.708 12.903 1.00 89.94 208 GLY A O 1
ATOM 1622 N N . ASN A 1 209 ? -3.262 -3.931 11.817 1.00 93.56 209 ASN A N 1
ATOM 1623 C CA . ASN A 1 209 ? -3.360 -2.559 11.329 1.00 93.56 209 ASN A CA 1
ATOM 1624 C C . ASN A 1 209 ? -4.600 -1.886 11.926 1.00 93.56 209 ASN A C 1
ATOM 1626 O O . ASN A 1 209 ? -5.734 -2.280 11.667 1.00 93.56 209 ASN A O 1
ATOM 1630 N N . TYR A 1 210 ? -4.372 -0.849 12.721 1.00 94.69 210 TYR A N 1
ATOM 1631 C CA . TYR A 1 210 ? -5.393 -0.096 13.431 1.00 94.69 210 TYR A CA 1
ATOM 1632 C C . TYR A 1 210 ? -5.824 1.096 12.578 1.00 94.69 210 TYR A C 1
ATOM 1634 O O . TYR A 1 210 ? -5.033 2.013 12.350 1.00 94.69 210 TYR A O 1
ATOM 1642 N N . THR A 1 211 ? -7.062 1.091 12.081 1.00 95.62 211 THR A N 1
ATOM 1643 C CA . THR A 1 211 ? -7.598 2.210 11.294 1.00 95.62 211 THR A CA 1
ATOM 1644 C C . THR A 1 211 ? -7.785 3.445 12.173 1.00 95.62 211 THR A C 1
ATOM 1646 O O . THR A 1 211 ? -8.506 3.404 13.165 1.00 95.62 211 THR A O 1
ATOM 1649 N N . LEU A 1 212 ? -7.160 4.556 11.784 1.00 96.56 212 LEU A N 1
ATOM 1650 C CA . LEU A 1 212 ? -7.264 5.848 12.461 1.00 96.56 212 LEU A CA 1
ATOM 1651 C C . LEU A 1 212 ? -8.306 6.754 11.831 1.00 96.56 212 LEU A C 1
ATOM 1653 O O . LEU A 1 212 ? -9.056 7.409 12.547 1.00 96.56 212 LEU A O 1
ATOM 1657 N N . ALA A 1 213 ? -8.334 6.813 10.501 1.00 97.38 213 ALA A N 1
ATOM 1658 C CA . ALA A 1 213 ? -9.246 7.681 9.779 1.00 97.38 213 ALA A CA 1
ATOM 1659 C C . ALA A 1 213 ? -9.651 7.090 8.433 1.00 97.38 213 ALA A C 1
ATOM 1661 O O . ALA A 1 213 ? -8.875 6.397 7.773 1.00 97.38 213 ALA A O 1
ATOM 1662 N N . ILE A 1 214 ? -10.873 7.418 8.023 1.00 96.94 214 ILE A N 1
ATOM 1663 C CA . ILE A 1 214 ? -11.405 7.145 6.692 1.00 96.94 214 ILE A CA 1
ATOM 1664 C C . ILE A 1 214 ? -11.945 8.456 6.146 1.00 96.94 214 ILE A C 1
ATOM 1666 O O . ILE A 1 214 ? -12.850 9.048 6.732 1.00 96.94 214 ILE A O 1
ATOM 1670 N N . ILE A 1 215 ? -11.395 8.901 5.021 1.00 96.75 215 ILE A N 1
ATOM 1671 C CA . ILE A 1 215 ? -11.739 10.180 4.399 1.00 96.75 215 ILE A CA 1
ATOM 1672 C C . ILE A 1 215 ? -12.213 9.915 2.983 1.00 96.75 215 ILE A C 1
ATOM 1674 O O . ILE A 1 215 ? -11.505 9.326 2.173 1.00 96.75 215 ILE A O 1
ATOM 1678 N N . LYS A 1 216 ? -13.408 10.375 2.648 1.00 94.62 216 LYS A N 1
ATOM 1679 C CA . LYS A 1 216 ? -13.939 10.317 1.295 1.00 94.62 216 LYS A CA 1
ATOM 1680 C C . LYS A 1 216 ? -13.397 11.488 0.486 1.00 94.62 216 LYS A C 1
ATOM 1682 O O . LYS A 1 216 ? -13.619 12.659 0.801 1.00 94.62 216 LYS A O 1
ATOM 1687 N N . GLY A 1 217 ? -12.701 11.171 -0.597 1.00 91.81 217 GLY A N 1
ATOM 1688 C CA . GLY A 1 217 ? -12.134 12.194 -1.461 1.00 91.81 217 GLY A CA 1
ATOM 1689 C C . GLY A 1 217 ? -10.941 11.718 -2.265 1.00 91.81 217 GLY A C 1
ATOM 1690 O O . GLY A 1 217 ? -10.628 10.531 -2.343 1.00 91.81 217 GLY A O 1
ATOM 1691 N N . LYS A 1 218 ? -10.285 12.691 -2.894 1.00 91.44 218 LYS A N 1
ATOM 1692 C CA . LYS A 1 218 ? -9.067 12.472 -3.661 1.00 91.44 218 LYS A CA 1
ATOM 1693 C C . LYS A 1 218 ? -7.874 12.465 -2.718 1.00 91.44 218 LYS A C 1
ATOM 1695 O O . LYS A 1 218 ? -7.703 13.391 -1.933 1.00 91.44 218 LYS A O 1
ATOM 1700 N N . GLU A 1 219 ? -7.012 11.467 -2.864 1.00 94.75 219 GLU A N 1
ATOM 1701 C CA . GLU A 1 219 ? -5.707 11.461 -2.209 1.00 94.75 219 GLU A CA 1
ATOM 1702 C C . GLU A 1 219 ? -4.827 12.578 -2.791 1.00 94.75 219 GLU A C 1
ATOM 1704 O O . GLU A 1 219 ? -4.220 12.441 -3.859 1.00 94.75 219 GLU A O 1
ATOM 1709 N N . CYS A 1 220 ? -4.822 13.716 -2.104 1.00 95.19 220 CYS A N 1
ATOM 1710 C CA . CYS A 1 220 ? -3.965 14.859 -2.369 1.00 95.19 220 CYS A CA 1
ATOM 1711 C C . CYS A 1 220 ? -3.553 15.534 -1.057 1.00 95.19 220 CYS A C 1
ATOM 1713 O O . CYS A 1 220 ? -4.130 15.298 0.007 1.00 95.19 220 CYS A O 1
ATOM 1715 N N . TYR A 1 221 ? -2.540 16.390 -1.154 1.00 97.44 221 TYR A N 1
ATOM 1716 C CA . TYR A 1 221 ? -1.940 17.056 -0.005 1.00 97.44 221 TYR A CA 1
ATOM 1717 C C . TYR A 1 221 ? -2.947 17.888 0.804 1.00 97.44 221 TYR A C 1
ATOM 1719 O O . TYR A 1 221 ? -2.934 17.802 2.021 1.00 97.44 221 TYR A O 1
ATOM 1727 N N . GLU A 1 222 ? -3.845 18.654 0.176 1.00 97.06 222 GLU A N 1
ATOM 1728 C CA . GLU A 1 222 ? -4.817 19.520 0.873 1.00 97.06 222 GLU A CA 1
ATOM 1729 C C . GLU A 1 222 ? -5.820 18.704 1.666 1.00 97.06 222 GLU A C 1
ATOM 1731 O O . GLU A 1 222 ? -6.096 19.031 2.821 1.00 97.06 222 GLU A O 1
ATOM 1736 N N . THR A 1 223 ? -6.332 17.627 1.068 1.00 97.12 223 THR A N 1
ATOM 1737 C CA . THR A 1 223 ? -7.248 16.720 1.753 1.00 97.12 223 THR A CA 1
ATOM 1738 C C . THR A 1 223 ? -6.554 16.086 2.954 1.00 97.12 223 THR A C 1
ATOM 1740 O O . THR A 1 223 ? -7.094 16.159 4.051 1.00 97.12 223 THR A O 1
ATOM 1743 N N . LEU A 1 224 ? -5.330 15.564 2.803 1.00 97.81 224 LEU A N 1
ATOM 1744 C CA . LEU A 1 224 ? -4.573 14.991 3.925 1.00 97.81 224 LEU A CA 1
ATOM 1745 C C . LEU A 1 224 ? -4.215 16.036 4.992 1.00 97.81 224 LEU A C 1
ATOM 1747 O O . LEU A 1 224 ? -4.413 15.797 6.178 1.00 97.81 224 LEU A O 1
ATOM 1751 N N . LYS A 1 225 ? -3.736 17.215 4.590 1.00 97.94 225 LYS A N 1
ATOM 1752 C CA . LYS A 1 225 ? -3.358 18.305 5.499 1.00 97.94 225 LYS A CA 1
ATOM 1753 C C . LYS A 1 225 ? -4.537 18.773 6.344 1.00 97.94 225 LYS A C 1
ATOM 1755 O O . LYS A 1 225 ? -4.378 18.987 7.540 1.00 97.94 225 LYS A O 1
ATOM 1760 N N . SER A 1 226 ? -5.699 18.965 5.722 1.00 97.56 226 SER A N 1
ATOM 1761 C CA . SER A 1 226 ? -6.902 19.425 6.417 1.00 97.56 226 SER A CA 1
ATOM 1762 C C . SER A 1 226 ? -7.533 18.299 7.237 1.00 97.56 226 SER A C 1
ATOM 1764 O O . SER A 1 226 ? -7.682 18.445 8.450 1.00 97.56 226 SER A O 1
ATOM 1766 N N . SER A 1 227 ? -7.816 17.157 6.606 1.00 98.06 227 SER A N 1
ATOM 1767 C CA . SER A 1 227 ? -8.590 16.058 7.197 1.00 98.06 227 SER A CA 1
ATOM 1768 C C . SER A 1 227 ? -7.825 15.249 8.236 1.00 98.06 227 SER A C 1
ATOM 1770 O O . SER A 1 227 ? -8.443 14.710 9.144 1.00 98.06 227 SER A O 1
ATOM 1772 N N . CYS A 1 228 ? -6.493 15.203 8.161 1.00 98.00 228 CYS A N 1
ATOM 1773 C CA . CYS A 1 228 ? -5.658 14.518 9.149 1.00 98.00 228 CYS A CA 1
ATOM 1774 C C . CYS A 1 228 ? -4.917 15.490 10.079 1.00 98.00 228 CYS A C 1
ATOM 1776 O O . CYS A 1 228 ? -4.018 15.060 10.796 1.00 98.00 228 CYS A O 1
ATOM 1778 N N . SER A 1 229 ? -5.260 16.785 10.091 1.00 97.62 229 SER A N 1
ATOM 1779 C CA . SER A 1 229 ? -4.536 17.818 10.859 1.00 97.62 229 SER A CA 1
ATOM 1780 C C . SER A 1 229 ? -4.327 17.462 12.337 1.00 97.62 229 SER A C 1
ATOM 1782 O O . SER A 1 229 ? -3.216 17.611 12.844 1.00 97.62 229 SER A O 1
ATOM 1784 N N . LYS A 1 230 ? -5.362 16.944 13.016 1.00 97.12 230 LYS A N 1
ATOM 1785 C CA . LYS A 1 230 ? -5.281 16.497 14.420 1.00 97.12 230 LYS A CA 1
ATOM 1786 C C . LYS A 1 230 ? -4.324 15.307 14.574 1.00 97.12 230 LYS A C 1
ATOM 1788 O O . LYS A 1 230 ? -3.365 15.398 15.329 1.00 97.12 230 LYS A O 1
ATOM 1793 N N . ILE A 1 231 ? -4.517 14.253 13.774 1.00 98.12 231 ILE A N 1
ATOM 1794 C CA . ILE A 1 231 ? -3.672 13.045 13.785 1.00 98.12 231 ILE A CA 1
ATOM 1795 C C . ILE A 1 231 ? -2.205 13.396 13.510 1.00 98.12 231 ILE A C 1
ATOM 1797 O O . ILE A 1 231 ? -1.320 12.956 14.232 1.00 98.12 231 ILE A O 1
ATOM 1801 N N . PHE A 1 232 ? -1.928 14.201 12.484 1.00 98.31 232 PHE A N 1
ATOM 1802 C CA . PHE A 1 232 ? -0.560 14.570 12.118 1.00 98.31 232 PHE A CA 1
ATOM 1803 C C . PHE A 1 232 ? 0.091 15.481 13.159 1.00 98.31 232 PHE A C 1
ATOM 1805 O O . PHE A 1 232 ? 1.286 15.349 13.412 1.00 98.31 232 PHE A O 1
ATOM 1812 N N . SER A 1 233 ? -0.678 16.361 13.809 1.00 98.31 233 SER A N 1
ATOM 1813 C CA . SER A 1 233 ? -0.182 17.120 14.960 1.00 98.31 233 SER A CA 1
ATOM 1814 C C . SER A 1 233 ? 0.234 16.191 16.100 1.00 98.31 233 SER A C 1
ATOM 1816 O O . SER A 1 233 ? 1.322 16.364 16.643 1.00 98.31 233 SER A O 1
ATOM 1818 N N . ASP A 1 234 ? -0.582 15.188 16.419 1.00 98.00 234 ASP A N 1
ATOM 1819 C CA . ASP A 1 234 ? -0.293 14.230 17.489 1.00 98.00 234 ASP A CA 1
ATOM 1820 C C . ASP A 1 234 ? 0.917 13.344 17.152 1.00 98.00 234 ASP A C 1
ATOM 1822 O O . ASP A 1 234 ? 1.806 13.172 17.985 1.00 98.00 234 ASP A O 1
ATOM 1826 N N . VAL A 1 235 ? 1.029 12.868 15.905 1.00 98.38 235 VAL A N 1
ATOM 1827 C CA . VAL A 1 235 ? 2.223 12.153 15.418 1.00 98.38 235 VAL A CA 1
ATOM 1828 C C . VAL A 1 235 ? 3.476 13.013 15.577 1.00 98.38 235 VAL A C 1
ATOM 1830 O O . VAL A 1 235 ? 4.481 12.531 16.089 1.00 98.38 235 VAL A O 1
ATOM 1833 N N . ASN A 1 236 ? 3.428 14.288 15.185 1.00 98.50 236 ASN A N 1
ATOM 1834 C CA . ASN A 1 236 ? 4.583 15.181 15.280 1.00 98.50 236 ASN A CA 1
ATOM 1835 C C . ASN A 1 236 ? 5.007 15.445 16.731 1.00 98.50 236 ASN A C 1
ATOM 1837 O O . ASN A 1 236 ? 6.204 15.486 16.998 1.00 98.50 236 ASN A O 1
ATOM 1841 N N . LYS A 1 237 ? 4.054 15.560 17.666 1.00 98.38 237 LYS A N 1
ATOM 1842 C CA . LYS A 1 237 ? 4.353 15.674 19.104 1.00 98.38 237 LYS A CA 1
ATOM 1843 C C . LYS A 1 237 ? 5.007 14.409 19.653 1.00 98.38 237 LYS A C 1
ATOM 1845 O O . LYS A 1 237 ? 5.934 14.506 20.446 1.00 98.38 237 LYS A O 1
ATOM 1850 N N . ILE A 1 238 ? 4.550 13.227 19.231 1.00 97.69 238 ILE A N 1
ATOM 1851 C CA . ILE A 1 238 ? 5.162 11.951 19.640 1.00 97.69 238 ILE A CA 1
ATOM 1852 C C . ILE A 1 238 ? 6.580 11.827 19.078 1.00 97.69 238 ILE A C 1
ATOM 1854 O O . ILE A 1 238 ? 7.474 11.406 19.801 1.00 97.69 238 ILE A O 1
ATOM 1858 N N . VAL A 1 239 ? 6.807 12.231 17.824 1.00 97.88 239 VAL A N 1
ATOM 1859 C CA . VAL A 1 239 ? 8.156 12.267 17.234 1.00 97.88 239 VAL A CA 1
ATOM 1860 C C . VAL A 1 239 ? 9.091 13.181 18.029 1.00 97.88 239 VAL A C 1
ATOM 1862 O O . VAL A 1 239 ? 10.242 12.822 18.249 1.00 97.88 239 VAL A O 1
ATOM 1865 N N . GLU A 1 240 ? 8.609 14.351 18.450 1.00 97.62 240 GLU A N 1
ATOM 1866 C CA . GLU A 1 240 ? 9.392 15.312 19.234 1.00 97.62 240 GLU A CA 1
ATOM 1867 C C . GLU A 1 240 ? 9.689 14.806 20.653 1.00 97.62 240 GLU A C 1
ATOM 1869 O O . GLU A 1 240 ? 10.814 14.940 21.127 1.00 97.62 240 GLU A O 1
ATOM 1874 N N . ALA A 1 241 ? 8.702 14.198 21.317 1.00 97.00 241 ALA A N 1
ATOM 1875 C CA . ALA A 1 241 ? 8.854 13.688 22.677 1.00 97.00 241 ALA A CA 1
ATOM 1876 C C . ALA A 1 241 ? 9.658 12.377 22.750 1.00 97.00 241 ALA A C 1
ATOM 1878 O O . ALA A 1 241 ? 10.341 12.131 23.740 1.00 97.00 241 ALA A O 1
ATOM 1879 N N . GLY A 1 242 ? 9.544 11.504 21.741 1.00 97.06 242 GLY A N 1
ATOM 1880 C CA . GLY A 1 242 ? 10.159 10.169 21.721 1.00 97.06 242 GLY A CA 1
ATOM 1881 C C . GLY A 1 242 ? 9.578 9.175 22.738 1.00 97.06 242 GLY A C 1
ATOM 1882 O O . GLY A 1 242 ? 10.072 8.054 22.863 1.00 97.06 242 GLY A O 1
ATOM 1883 N N . VAL A 1 243 ? 8.533 9.565 23.473 1.00 96.25 243 VAL A N 1
ATOM 1884 C CA . VAL A 1 243 ? 7.875 8.762 24.511 1.00 96.25 243 VAL A CA 1
ATOM 1885 C C . VAL A 1 243 ? 6.358 8.945 24.473 1.00 96.25 243 VAL A C 1
ATOM 1887 O O . VAL A 1 243 ? 5.840 9.961 24.003 1.00 96.25 243 VAL A O 1
ATOM 1890 N N . LEU A 1 244 ? 5.636 7.956 24.996 1.00 95.81 244 LEU A N 1
ATOM 1891 C CA . LEU A 1 244 ? 4.193 7.986 25.200 1.00 95.81 244 LEU A CA 1
ATOM 1892 C C . LEU A 1 244 ? 3.866 7.655 26.658 1.00 95.81 244 LEU A C 1
ATOM 1894 O O . LEU A 1 244 ? 4.225 6.584 27.143 1.00 95.81 244 LEU A O 1
ATOM 1898 N N . GLN A 1 245 ? 3.123 8.539 27.322 1.00 93.25 245 GLN A N 1
ATOM 1899 C CA . GLN A 1 245 ? 2.527 8.258 28.629 1.00 93.25 245 GLN A CA 1
ATOM 1900 C C . GLN A 1 245 ? 1.298 7.355 28.483 1.00 93.25 245 GLN A C 1
ATOM 1902 O O . GLN A 1 245 ? 0.393 7.657 27.699 1.00 93.25 245 GLN A O 1
ATOM 1907 N N . LEU A 1 246 ? 1.273 6.266 29.248 1.00 90.00 246 LEU A N 1
ATOM 1908 C CA . LEU A 1 246 ? 0.150 5.343 29.394 1.00 90.00 246 LEU A CA 1
ATOM 1909 C C . LEU A 1 246 ? -0.781 5.772 30.540 1.00 90.00 246 LEU A C 1
ATOM 1911 O O . LEU A 1 246 ? -0.459 6.645 31.343 1.00 90.00 246 LEU A O 1
ATOM 1915 N N . ASP A 1 247 ? -1.956 5.145 30.624 1.00 83.25 247 ASP A N 1
ATOM 1916 C CA . ASP A 1 247 ? -2.991 5.514 31.606 1.00 83.25 247 ASP A CA 1
ATOM 1917 C C . ASP A 1 247 ? -2.632 5.151 33.056 1.00 83.25 247 ASP A C 1
ATOM 1919 O O . ASP A 1 247 ? -3.206 5.701 33.991 1.00 83.25 247 ASP A O 1
ATOM 1923 N N . ASP A 1 248 ? -1.682 4.236 33.247 1.00 81.25 248 ASP A N 1
ATOM 1924 C CA . ASP A 1 248 ? -1.123 3.861 34.550 1.00 81.25 248 ASP A CA 1
ATOM 1925 C C . ASP A 1 248 ? 0.018 4.793 35.005 1.00 81.25 248 ASP A C 1
ATOM 1927 O O . ASP A 1 248 ? 0.581 4.597 36.081 1.00 81.25 248 ASP A O 1
ATOM 1931 N N . GLY A 1 249 ? 0.344 5.813 34.204 1.00 81.75 249 GLY A N 1
ATOM 1932 C CA . GLY A 1 249 ? 1.421 6.767 34.459 1.00 81.75 249 GLY A CA 1
ATOM 1933 C C . GLY A 1 249 ? 2.797 6.320 33.961 1.00 81.75 249 GLY A C 1
ATOM 1934 O O . GLY A 1 249 ? 3.746 7.091 34.084 1.00 81.75 249 GLY A O 1
ATOM 1935 N N . ASN A 1 250 ? 2.927 5.121 33.380 1.00 87.06 250 ASN A N 1
ATOM 1936 C CA . ASN A 1 250 ? 4.195 4.651 32.827 1.00 87.06 250 ASN A CA 1
ATOM 1937 C C . ASN A 1 250 ? 4.514 5.331 31.488 1.00 87.06 250 ASN A C 1
ATOM 1939 O O . ASN A 1 250 ? 3.634 5.526 30.646 1.00 87.06 250 ASN A O 1
ATOM 1943 N N . GLU A 1 251 ? 5.791 5.642 31.262 1.00 93.25 251 GLU A N 1
ATOM 1944 C CA . GLU A 1 251 ? 6.286 6.159 29.984 1.00 93.25 251 GLU A CA 1
ATOM 1945 C C . GLU A 1 251 ? 6.924 5.050 29.155 1.00 93.25 251 GLU A C 1
ATOM 1947 O O . GLU A 1 251 ? 7.745 4.274 29.644 1.00 93.25 251 GLU A O 1
ATOM 1952 N N . VAL A 1 252 ? 6.551 4.992 27.879 1.00 95.19 252 VAL A N 1
ATOM 1953 C CA . VAL A 1 252 ? 7.069 4.008 26.929 1.00 95.19 252 VAL A CA 1
ATOM 1954 C C . VAL A 1 252 ? 7.801 4.725 25.793 1.00 95.19 252 VAL A C 1
ATOM 1956 O O . VAL A 1 252 ? 7.195 5.580 25.145 1.00 95.19 252 VAL A O 1
ATOM 1959 N N . PRO A 1 253 ? 9.069 4.380 25.503 1.00 97.75 253 PRO A N 1
ATOM 1960 C CA . PRO A 1 253 ? 9.791 4.889 24.339 1.00 97.75 253 PRO A CA 1
ATOM 1961 C C . PRO A 1 253 ? 9.114 4.507 23.017 1.00 97.75 253 PRO A C 1
ATOM 1963 O O . PRO A 1 253 ? 8.839 3.326 22.773 1.00 97.75 253 PRO A O 1
ATOM 1966 N N . ILE A 1 254 ? 8.888 5.500 22.153 1.00 97.62 254 ILE A N 1
ATOM 1967 C CA . ILE A 1 254 ? 8.241 5.341 20.844 1.00 97.62 254 ILE A CA 1
ATOM 1968 C C . ILE A 1 254 ? 9.151 5.846 19.726 1.00 97.62 254 ILE A C 1
ATOM 1970 O O . ILE A 1 254 ? 9.563 7.003 19.741 1.00 97.62 254 ILE A O 1
ATOM 1974 N N . ASP A 1 255 ? 9.331 5.024 18.691 1.00 97.62 255 ASP A N 1
ATOM 1975 C CA . ASP A 1 255 ? 9.838 5.471 17.394 1.00 97.62 255 ASP A CA 1
ATOM 1976 C C . ASP A 1 255 ? 8.715 5.450 16.355 1.00 97.62 255 ASP A C 1
ATOM 1978 O O . ASP A 1 255 ? 8.065 4.425 16.131 1.00 97.62 255 ASP A O 1
ATOM 1982 N N . MET A 1 256 ? 8.502 6.583 15.685 1.00 98.19 256 MET A N 1
ATOM 1983 C CA . MET A 1 256 ? 7.531 6.693 14.599 1.00 98.19 256 MET A CA 1
ATOM 1984 C C . MET A 1 256 ? 8.191 6.419 13.246 1.00 98.19 256 MET A C 1
ATOM 1986 O O . MET A 1 256 ? 9.253 6.958 12.924 1.00 98.19 256 MET A O 1
ATOM 1990 N N . TYR A 1 257 ? 7.500 5.630 12.434 1.00 98.31 257 TYR A N 1
ATOM 1991 C CA . TYR A 1 257 ? 7.852 5.279 11.066 1.00 98.31 257 TYR A CA 1
ATOM 1992 C C . TYR A 1 257 ? 6.718 5.654 10.125 1.00 98.31 257 TYR A C 1
ATOM 1994 O O . TYR A 1 257 ? 5.547 5.671 10.508 1.00 98.31 257 TYR A O 1
ATOM 2002 N N . LEU A 1 258 ? 7.064 5.911 8.870 1.00 97.75 258 LEU A N 1
ATOM 2003 C CA . LEU A 1 258 ? 6.107 6.137 7.801 1.00 97.75 258 LEU A CA 1
ATOM 2004 C C . LEU A 1 258 ? 6.305 5.086 6.711 1.00 97.75 258 LEU A C 1
ATOM 2006 O O . LEU A 1 258 ? 7.408 4.931 6.196 1.00 97.75 258 LEU A O 1
ATOM 2010 N N . GLY A 1 259 ? 5.231 4.393 6.343 1.00 93.88 259 GLY A N 1
ATOM 2011 C CA . GLY A 1 259 ? 5.227 3.441 5.235 1.00 93.88 259 GLY A CA 1
ATOM 2012 C C . GLY A 1 259 ? 3.955 3.554 4.408 1.00 93.88 259 GLY A C 1
ATOM 2013 O O . GLY A 1 259 ? 2.907 3.937 4.918 1.00 93.88 259 GLY A O 1
ATOM 2014 N N . GLY A 1 260 ? 4.032 3.217 3.131 1.00 90.75 260 GLY A N 1
ATOM 2015 C CA . GLY A 1 260 ? 2.905 3.282 2.207 1.00 90.75 260 GLY A CA 1
ATOM 2016 C C . GLY A 1 260 ? 3.381 3.178 0.767 1.00 90.75 260 GLY A C 1
ATOM 2017 O O . GLY A 1 260 ? 4.577 2.998 0.506 1.00 90.75 260 GLY A O 1
ATOM 2018 N N . ASP A 1 261 ? 2.447 3.309 -0.172 1.00 91.38 261 ASP A N 1
ATOM 2019 C CA . ASP A 1 261 ? 2.816 3.419 -1.576 1.00 91.38 261 ASP A CA 1
ATOM 2020 C C . ASP A 1 261 ? 3.634 4.705 -1.823 1.00 91.38 261 ASP A C 1
ATOM 2022 O O . ASP A 1 261 ? 3.624 5.665 -1.045 1.00 91.38 261 ASP A O 1
ATOM 2026 N N . TYR A 1 262 ? 4.393 4.744 -2.917 1.00 94.75 262 TYR A N 1
ATOM 2027 C CA . TYR A 1 262 ? 5.308 5.860 -3.147 1.00 94.75 262 TYR A CA 1
ATOM 2028 C C . TYR A 1 262 ? 4.579 7.180 -3.408 1.00 94.75 262 TYR A C 1
ATOM 2030 O O . TYR A 1 262 ? 5.116 8.247 -3.123 1.00 94.75 262 TYR A O 1
ATOM 2038 N N . LYS A 1 263 ? 3.351 7.130 -3.932 1.00 94.75 263 LYS A N 1
ATOM 2039 C CA . LYS A 1 263 ? 2.548 8.326 -4.186 1.00 94.75 263 LYS A CA 1
ATOM 2040 C C . LYS A 1 263 ? 2.133 8.971 -2.864 1.00 94.75 263 LYS A C 1
ATOM 2042 O O . LYS A 1 263 ? 2.339 10.172 -2.698 1.00 94.75 263 LYS A O 1
ATOM 2047 N N . PHE A 1 264 ? 1.626 8.183 -1.926 1.00 95.75 264 PHE A N 1
ATOM 2048 C CA . PHE A 1 264 ? 1.268 8.598 -0.580 1.00 95.75 264 PHE A CA 1
ATOM 2049 C C . PHE A 1 264 ? 2.477 9.176 0.165 1.00 95.75 264 PHE A C 1
ATOM 2051 O O . PHE A 1 264 ? 2.392 10.279 0.711 1.00 95.75 264 PHE A O 1
ATOM 2058 N N . LEU A 1 265 ? 3.631 8.499 0.106 1.00 97.12 265 LEU A N 1
ATOM 2059 C CA . LEU A 1 265 ? 4.874 8.989 0.713 1.00 97.12 265 LEU A CA 1
ATOM 2060 C C . LEU A 1 265 ? 5.310 10.344 0.132 1.00 97.12 265 LEU A C 1
ATOM 2062 O O . LEU A 1 265 ? 5.620 11.265 0.887 1.00 97.12 265 LEU A O 1
ATOM 2066 N N . LEU A 1 266 ? 5.284 10.505 -1.197 1.00 97.25 266 LEU A N 1
ATOM 2067 C CA . LEU A 1 266 ? 5.609 11.779 -1.850 1.00 97.25 266 LEU A CA 1
ATOM 2068 C C . LEU A 1 266 ? 4.656 12.899 -1.427 1.00 97.25 266 LEU A C 1
ATOM 2070 O O . LEU A 1 266 ? 5.108 14.014 -1.167 1.00 97.25 266 LEU A O 1
ATOM 2074 N N . ILE A 1 267 ? 3.355 12.608 -1.325 1.00 97.62 267 ILE A N 1
ATOM 2075 C CA . ILE A 1 267 ? 2.360 13.586 -0.878 1.00 97.62 267 ILE A CA 1
ATOM 2076 C C . ILE A 1 267 ? 2.655 14.021 0.560 1.00 97.62 267 ILE A C 1
ATOM 2078 O O . ILE A 1 267 ? 2.708 15.220 0.821 1.00 97.62 267 ILE A O 1
ATOM 2082 N N . LEU A 1 268 ? 2.894 13.091 1.488 1.00 97.88 268 LEU A N 1
ATOM 2083 C CA . LEU A 1 268 ? 3.195 13.443 2.880 1.00 97.88 268 LEU A CA 1
ATOM 2084 C C . LEU A 1 268 ? 4.505 14.216 3.032 1.00 97.88 268 LEU A C 1
ATOM 2086 O O . LEU A 1 268 ? 4.597 15.082 3.900 1.00 97.88 268 LEU A O 1
ATOM 2090 N N . MET A 1 269 ? 5.492 13.953 2.177 1.00 97.50 269 MET A N 1
ATOM 2091 C CA . MET A 1 269 ? 6.748 14.707 2.134 1.00 97.50 269 MET A CA 1
ATOM 2092 C C . MET A 1 269 ? 6.638 16.031 1.358 1.00 97.50 269 MET A C 1
ATOM 2094 O O . MET A 1 269 ? 7.621 16.760 1.259 1.00 97.50 269 MET A O 1
ATOM 2098 N N . GLY A 1 270 ? 5.463 16.366 0.810 1.00 96.81 270 GLY A N 1
ATOM 2099 C CA . GLY A 1 270 ? 5.234 17.608 0.066 1.00 96.81 270 GLY A CA 1
ATOM 2100 C C . GLY A 1 270 ? 5.999 17.684 -1.263 1.00 96.81 270 GLY A C 1
ATOM 2101 O O . GLY A 1 270 ? 6.358 18.763 -1.736 1.00 96.81 270 GLY A O 1
ATOM 2102 N N . MET A 1 271 ? 6.274 16.536 -1.876 1.00 96.56 271 MET A N 1
ATOM 2103 C CA . MET A 1 271 ? 7.028 16.424 -3.122 1.00 96.56 271 MET A CA 1
ATOM 2104 C C . MET A 1 271 ? 6.104 16.260 -4.332 1.00 96.56 271 MET A C 1
ATOM 2106 O O . MET A 1 271 ? 4.977 15.771 -4.233 1.00 96.56 271 MET A O 1
ATOM 2110 N N . LYS A 1 272 ? 6.596 16.645 -5.514 1.00 96.19 272 LYS A N 1
ATOM 2111 C CA . LYS A 1 272 ? 5.918 16.355 -6.785 1.00 96.19 272 LYS A CA 1
ATOM 2112 C C . LYS A 1 272 ? 5.909 14.848 -7.057 1.00 96.19 272 LYS A C 1
ATOM 2114 O O . LYS A 1 272 ? 6.711 14.091 -6.518 1.00 96.19 272 LYS A O 1
ATOM 2119 N N . GLY A 1 273 ? 5.009 14.417 -7.940 1.00 94.38 273 GLY A N 1
ATOM 2120 C CA . GLY A 1 273 ? 4.805 13.000 -8.252 1.00 94.38 273 GLY A CA 1
ATOM 2121 C C . GLY A 1 273 ? 6.043 12.273 -8.801 1.00 94.38 273 GLY A C 1
ATOM 2122 O O . GLY A 1 273 ? 7.027 12.886 -9.219 1.00 94.38 273 GLY A O 1
ATOM 2123 N N . ALA A 1 274 ? 5.954 10.942 -8.867 1.00 93.12 274 ALA A N 1
ATOM 2124 C CA . ALA A 1 274 ? 7.057 10.034 -9.209 1.00 93.12 274 ALA A CA 1
ATOM 2125 C C . ALA A 1 274 ? 7.705 10.265 -10.594 1.00 93.12 274 ALA A C 1
ATOM 2127 O O . ALA A 1 274 ? 8.843 9.855 -10.828 1.00 93.12 274 ALA A O 1
ATOM 2128 N N . VAL A 1 275 ? 6.989 10.932 -11.505 1.00 93.00 275 VAL A N 1
ATOM 2129 C CA . VAL A 1 275 ? 7.469 11.305 -12.849 1.00 93.00 275 VAL A CA 1
ATOM 2130 C C . VAL A 1 275 ? 8.359 12.552 -12.858 1.00 93.00 275 VAL A C 1
ATOM 2132 O O . VAL A 1 275 ? 8.971 12.864 -13.880 1.00 93.00 275 VAL A O 1
ATOM 2135 N N . SER A 1 276 ? 8.432 13.272 -11.735 1.00 96.06 276 SER A N 1
ATOM 2136 C CA . SER A 1 276 ? 9.258 14.466 -11.602 1.00 96.06 276 SER A CA 1
ATOM 2137 C C . SER A 1 276 ? 10.752 14.148 -11.684 1.00 96.06 276 SER A C 1
ATOM 2139 O O . SER A 1 276 ? 11.215 13.032 -11.409 1.00 96.06 276 SER A O 1
ATOM 2141 N N . ASP A 1 277 ? 11.517 15.168 -12.059 1.00 96.81 277 ASP A N 1
ATOM 2142 C CA . ASP A 1 277 ? 12.957 15.057 -12.283 1.00 96.81 277 ASP A CA 1
ATOM 2143 C C . ASP A 1 277 ? 13.719 14.648 -11.024 1.00 96.81 277 ASP A C 1
ATOM 2145 O O . ASP A 1 277 ? 14.692 13.909 -11.117 1.00 96.81 277 ASP A O 1
ATOM 2149 N N . TYR A 1 278 ? 13.236 15.045 -9.847 1.00 97.12 278 TYR A N 1
ATOM 2150 C CA . TYR A 1 278 ? 13.887 14.795 -8.560 1.00 97.12 278 TYR A CA 1
ATOM 2151 C C . TYR A 1 278 ? 12.950 14.088 -7.578 1.00 97.12 278 TYR A C 1
ATOM 2153 O O . TYR A 1 278 ? 12.848 14.471 -6.414 1.00 97.12 278 TYR A O 1
ATOM 2161 N N . ALA A 1 279 ? 12.250 13.059 -8.061 1.00 96.31 279 ALA A N 1
ATOM 2162 C CA . ALA A 1 279 ? 11.244 12.344 -7.279 1.00 96.31 279 ALA A CA 1
ATOM 2163 C C . ALA A 1 279 ? 11.792 11.566 -6.067 1.00 96.31 279 ALA A C 1
ATOM 2165 O O . ALA A 1 279 ? 11.001 11.170 -5.225 1.00 96.31 279 ALA A O 1
ATOM 2166 N N . CYS A 1 280 ? 13.102 11.308 -5.959 1.00 97.38 280 CYS A N 1
ATOM 2167 C CA . CYS A 1 280 ? 13.623 10.519 -4.841 1.00 97.38 280 CYS A CA 1
ATOM 2168 C C . CYS A 1 280 ? 13.452 11.249 -3.496 1.00 97.38 280 CYS A C 1
ATOM 2170 O O . CYS A 1 280 ? 13.924 12.376 -3.344 1.00 97.38 280 CYS A O 1
ATOM 2172 N N . ILE A 1 281 ? 12.808 10.587 -2.526 1.00 97.31 281 ILE A N 1
ATOM 2173 C CA . ILE A 1 281 ? 12.534 11.125 -1.182 1.00 97.31 281 ILE A CA 1
ATOM 2174 C C . ILE A 1 281 ? 13.818 11.278 -0.366 1.00 97.31 281 ILE A C 1
ATOM 2176 O O . ILE A 1 281 ? 13.946 12.220 0.410 1.00 97.31 281 ILE A O 1
ATOM 2180 N N . TRP A 1 282 ? 14.779 10.375 -0.557 1.00 97.88 282 TRP A N 1
ATOM 2181 C CA . TRP A 1 282 ? 15.962 10.279 0.299 1.00 97.88 282 TRP A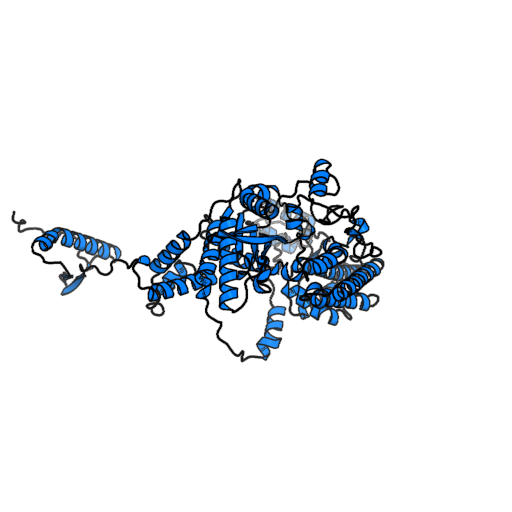 CA 1
ATOM 2182 C C . TRP A 1 282 ? 17.185 10.995 -0.273 1.00 97.88 282 TRP A C 1
ATOM 2184 O O . TRP A 1 282 ? 18.077 11.359 0.486 1.00 97.88 282 TRP A O 1
ATOM 2194 N N . CYS A 1 283 ? 17.233 11.248 -1.587 1.00 97.69 283 CYS A N 1
ATOM 2195 C CA . CYS A 1 283 ? 18.365 11.925 -2.220 1.00 97.69 283 CYS A CA 1
ATOM 2196 C C . CYS A 1 283 ? 17.962 12.889 -3.350 1.00 97.69 283 CYS A C 1
ATOM 2198 O O . CYS A 1 283 ? 16.850 12.853 -3.883 1.00 97.69 283 CYS A O 1
ATOM 2200 N N . LYS A 1 284 ? 18.883 13.776 -3.735 1.00 96.62 284 LYS A N 1
ATOM 2201 C CA . LYS A 1 284 ? 18.693 14.828 -4.752 1.00 96.62 284 LYS A CA 1
ATOM 2202 C C . LYS A 1 284 ? 19.015 14.351 -6.181 1.00 96.62 284 LYS A C 1
ATOM 2204 O O . LYS A 1 284 ? 19.335 15.160 -7.047 1.00 96.62 284 LYS A O 1
ATOM 2209 N N . ILE A 1 285 ? 18.939 13.044 -6.456 1.00 97.19 285 ILE A N 1
ATOM 2210 C CA . ILE A 1 285 ? 19.254 12.484 -7.779 1.00 97.19 285 ILE A CA 1
ATOM 2211 C C . ILE A 1 285 ? 18.276 12.967 -8.864 1.00 97.19 285 ILE A C 1
ATOM 2213 O O . ILE A 1 285 ? 17.056 12.948 -8.681 1.00 97.19 285 ILE A O 1
ATOM 2217 N N . HIS A 1 286 ? 18.814 13.344 -10.026 1.00 97.12 286 HIS A N 1
ATOM 2218 C CA . HIS A 1 286 ? 18.024 13.620 -11.225 1.00 97.12 286 HIS A CA 1
ATOM 2219 C C . HIS A 1 286 ? 17.601 12.316 -11.923 1.00 97.12 286 HIS A C 1
ATOM 2221 O O . HIS A 1 286 ? 18.387 11.374 -12.022 1.00 97.12 286 HIS A O 1
ATOM 2227 N N . LYS A 1 287 ? 16.387 12.254 -12.483 1.00 96.19 287 LYS A N 1
ATOM 2228 C CA . LYS A 1 287 ? 15.817 11.038 -13.093 1.00 96.19 287 LYS A CA 1
ATOM 2229 C C . LYS A 1 287 ? 16.697 10.418 -14.180 1.00 96.19 287 LYS A C 1
ATOM 2231 O O . LYS A 1 287 ? 16.760 9.199 -14.280 1.00 96.19 287 LYS A O 1
ATOM 2236 N N . MET A 1 288 ? 17.419 11.245 -14.938 1.00 96.44 288 MET A N 1
ATOM 2237 C CA . MET A 1 288 ? 18.331 10.794 -15.999 1.00 96.44 288 MET A CA 1
ATOM 2238 C C . MET A 1 288 ? 19.612 10.137 -15.474 1.00 96.44 288 MET A C 1
ATOM 2240 O O . MET A 1 288 ? 20.316 9.515 -16.253 1.00 96.44 288 MET A O 1
ATOM 2244 N N . LEU A 1 289 ? 19.914 10.252 -14.179 1.00 97.00 289 LEU A N 1
ATOM 2245 C CA . LEU A 1 289 ? 21.109 9.673 -13.559 1.00 97.00 289 LEU A CA 1
ATOM 2246 C C . LEU A 1 289 ? 20.813 8.384 -12.782 1.00 97.00 289 LEU A C 1
ATOM 2248 O O . LEU A 1 289 ? 21.737 7.739 -12.304 1.00 97.00 289 LEU A O 1
ATOM 2252 N N . ARG A 1 290 ? 19.542 7.969 -12.666 1.00 96.88 290 ARG A N 1
ATOM 2253 C CA . ARG A 1 290 ? 19.152 6.767 -11.900 1.00 96.88 290 ARG A CA 1
ATOM 2254 C C . ARG A 1 290 ? 19.761 5.473 -12.432 1.00 96.88 290 ARG A C 1
ATOM 2256 O O . ARG A 1 290 ? 19.846 4.506 -11.689 1.00 96.88 290 ARG A O 1
ATOM 2263 N N . HIS A 1 291 ? 20.157 5.457 -13.703 1.00 95.88 291 HIS A N 1
ATOM 2264 C CA . HIS A 1 291 ? 20.773 4.303 -14.348 1.00 95.88 291 HIS A CA 1
ATOM 2265 C C . HIS A 1 291 ? 22.249 4.103 -13.964 1.00 95.88 291 HIS A C 1
ATOM 2267 O O . HIS A 1 291 ? 22.844 3.108 -14.373 1.00 95.88 291 HIS A O 1
ATOM 2273 N N . ASP A 1 292 ? 22.881 5.073 -13.296 1.00 96.06 292 ASP A N 1
ATOM 2274 C CA . ASP A 1 292 ? 24.306 5.015 -12.979 1.00 96.06 292 ASP A CA 1
ATOM 2275 C C . ASP A 1 292 ? 24.558 4.060 -11.809 1.00 96.06 292 ASP A C 1
ATOM 2277 O O . ASP A 1 292 ? 24.371 4.417 -10.649 1.00 96.06 292 ASP A O 1
ATOM 2281 N N . MET A 1 293 ? 24.982 2.844 -12.146 1.00 96.75 293 MET A N 1
ATOM 2282 C CA . MET A 1 293 ? 25.299 1.774 -11.200 1.00 96.75 293 MET A CA 1
ATOM 2283 C C . MET A 1 293 ? 26.753 1.820 -10.694 1.00 96.75 293 MET A C 1
ATOM 2285 O O . MET A 1 293 ? 27.177 0.936 -9.958 1.00 96.75 293 MET A O 1
ATOM 2289 N N . THR A 1 294 ? 27.545 2.833 -11.078 1.00 96.56 294 THR A N 1
ATOM 2290 C CA . THR A 1 294 ? 28.964 2.942 -10.678 1.00 96.56 294 THR A CA 1
ATOM 2291 C C . THR A 1 294 ? 29.155 3.457 -9.254 1.00 96.56 294 THR A C 1
ATOM 2293 O O . THR A 1 294 ? 30.268 3.438 -8.726 1.00 96.56 294 THR A O 1
ATOM 2296 N N . LYS A 1 295 ? 28.089 3.972 -8.630 1.00 96.75 295 LYS A N 1
ATOM 2297 C CA . LYS A 1 295 ? 28.175 4.589 -7.307 1.00 96.75 295 LYS A CA 1
ATOM 2298 C C . LYS A 1 295 ? 28.285 3.528 -6.212 1.00 96.75 295 LYS A C 1
ATOM 2300 O O . LYS A 1 295 ? 27.560 2.534 -6.278 1.00 96.75 295 LYS A O 1
ATOM 2305 N N . PRO A 1 296 ? 29.127 3.753 -5.184 1.00 96.56 296 PRO A N 1
ATOM 2306 C CA . PRO A 1 296 ? 29.171 2.876 -4.022 1.00 96.56 296 PRO A CA 1
ATOM 2307 C C . PRO A 1 296 ? 27.840 2.914 -3.260 1.00 96.56 296 PRO A C 1
ATOM 2309 O O . PRO A 1 296 ? 27.083 3.882 -3.362 1.00 96.56 296 PRO A O 1
ATOM 2312 N N . GLN A 1 297 ? 27.585 1.876 -2.462 1.00 95.56 297 GLN A N 1
ATOM 2313 C CA . GLN A 1 297 ? 26.314 1.651 -1.764 1.00 95.56 297 GLN A CA 1
ATOM 2314 C C . GLN A 1 297 ? 25.802 2.879 -0.988 1.00 95.56 297 GLN A C 1
ATOM 2316 O O . GLN A 1 297 ? 24.630 3.232 -1.099 1.00 95.56 297 GLN A O 1
ATOM 2321 N N . ASP A 1 298 ? 26.679 3.575 -0.259 1.00 94.69 298 ASP A N 1
ATOM 2322 C CA . ASP A 1 298 ? 26.296 4.707 0.596 1.00 94.69 298 ASP A CA 1
ATOM 2323 C C . ASP A 1 298 ? 26.342 6.079 -0.104 1.00 94.69 298 ASP A C 1
ATOM 2325 O O . ASP A 1 298 ? 26.078 7.103 0.527 1.00 94.69 298 ASP A O 1
ATOM 2329 N N . PHE A 1 299 ? 26.640 6.140 -1.409 1.00 96.75 299 PHE A N 1
ATOM 2330 C CA . PHE A 1 299 ? 26.841 7.401 -2.139 1.00 96.75 299 PHE A CA 1
ATOM 2331 C C . PHE A 1 299 ? 25.681 8.394 -1.978 1.00 96.75 299 PHE A C 1
ATOM 2333 O O . PHE A 1 299 ? 25.885 9.567 -1.672 1.00 96.75 299 PHE A O 1
ATOM 2340 N N . TYR A 1 300 ? 24.440 7.926 -2.138 1.00 96.69 300 TYR A N 1
ATOM 2341 C CA . TYR A 1 300 ? 23.253 8.784 -2.057 1.00 96.69 300 TYR A CA 1
ATOM 2342 C C . TYR A 1 300 ? 22.833 9.138 -0.621 1.00 96.69 300 TYR A C 1
ATOM 2344 O O . TYR A 1 300 ? 21.896 9.915 -0.441 1.00 96.69 300 TYR A O 1
ATOM 2352 N N . TRP A 1 301 ? 23.543 8.611 0.380 1.00 95.44 301 TRP A N 1
ATOM 2353 C CA . TRP A 1 301 ? 23.399 8.947 1.797 1.00 95.44 301 TRP A CA 1
ATOM 2354 C C . TRP A 1 301 ? 24.515 9.873 2.307 1.00 95.44 301 TRP A C 1
ATOM 2356 O O . TRP A 1 301 ? 24.518 10.248 3.480 1.00 95.44 301 TRP A O 1
ATOM 2366 N N . MET A 1 302 ? 25.441 10.288 1.436 1.00 93.94 302 MET A N 1
ATOM 2367 C CA . MET A 1 302 ? 26.430 11.326 1.735 1.00 93.94 302 MET A CA 1
ATOM 2368 C C . MET A 1 302 ? 25.764 12.702 1.857 1.00 93.94 302 MET A C 1
ATOM 2370 O O . MET A 1 302 ? 24.709 12.942 1.267 1.00 93.94 302 MET A O 1
ATOM 2374 N N . ILE A 1 303 ? 26.380 13.615 2.616 1.00 89.12 303 ILE A N 1
ATOM 2375 C CA . ILE A 1 303 ? 25.767 14.890 3.029 1.00 89.12 303 ILE A CA 1
ATOM 2376 C C . ILE A 1 303 ? 25.286 15.761 1.856 1.00 89.12 303 ILE A C 1
ATOM 2378 O O . ILE A 1 303 ? 24.223 16.367 1.953 1.00 89.12 303 ILE A O 1
ATOM 2382 N N . ASP A 1 304 ? 26.004 15.746 0.732 1.00 89.94 304 ASP A N 1
ATOM 2383 C CA . ASP A 1 304 ? 25.677 16.559 -0.446 1.00 89.94 304 ASP A CA 1
ATOM 2384 C C . ASP A 1 304 ? 24.478 16.014 -1.234 1.00 89.94 304 ASP A C 1
ATOM 2386 O O . ASP A 1 304 ? 23.737 16.764 -1.876 1.00 89.94 304 ASP A O 1
ATOM 2390 N N . MET A 1 305 ? 24.272 14.696 -1.179 1.00 94.19 305 MET A N 1
ATOM 2391 C CA . MET A 1 305 ? 23.256 14.001 -1.967 1.00 94.19 305 MET A CA 1
ATOM 2392 C C . MET A 1 305 ? 21.997 13.703 -1.169 1.00 94.19 305 MET A C 1
ATOM 2394 O O . MET A 1 305 ? 20.903 13.743 -1.743 1.00 94.19 305 MET A O 1
ATOM 2398 N N . LYS A 1 306 ? 22.136 13.394 0.123 1.00 96.25 306 LYS A N 1
ATOM 2399 C CA . LYS A 1 306 ? 21.006 13.045 0.977 1.00 96.25 306 LYS A CA 1
ATOM 2400 C C . LYS A 1 306 ? 20.072 14.236 1.159 1.00 96.25 306 LYS A C 1
ATOM 2402 O O . LYS A 1 306 ? 20.458 15.402 1.057 1.00 96.25 306 LYS A O 1
ATOM 2407 N N . ARG A 1 307 ? 18.812 13.933 1.429 1.00 96.56 307 ARG A N 1
ATOM 2408 C CA . ARG A 1 307 ? 17.830 14.911 1.887 1.00 96.56 307 ARG A CA 1
ATOM 2409 C C . ARG A 1 307 ? 17.703 14.824 3.400 1.00 96.56 307 ARG A C 1
ATOM 2411 O O . ARG A 1 307 ? 17.933 13.780 4.003 1.00 96.56 307 ARG A O 1
ATOM 2418 N N . THR A 1 308 ? 17.279 15.926 3.987 1.00 96.69 308 THR A N 1
ATOM 2419 C CA . THR A 1 308 ? 16.741 16.016 5.342 1.00 96.69 308 THR A CA 1
ATOM 2420 C C . THR A 1 308 ? 15.364 16.679 5.279 1.00 96.69 308 THR A C 1
ATOM 2422 O O . THR A 1 308 ? 14.996 17.274 4.262 1.00 96.69 308 THR A O 1
ATOM 2425 N N . LEU A 1 309 ? 14.582 16.608 6.359 1.00 97.12 309 LEU A N 1
ATOM 2426 C CA . LEU A 1 309 ? 13.317 17.350 6.430 1.00 97.12 309 LEU A CA 1
ATOM 2427 C C . LEU A 1 309 ? 13.538 18.855 6.248 1.00 97.12 309 LEU A C 1
ATOM 2429 O O . LEU A 1 309 ? 12.747 19.515 5.575 1.00 97.12 309 LEU A O 1
ATOM 2433 N N . GLU A 1 310 ? 14.637 19.383 6.791 1.00 96.44 310 GLU A N 1
ATOM 2434 C CA . GLU A 1 310 ? 14.981 20.791 6.636 1.00 96.44 310 GLU A CA 1
ATOM 2435 C C . GLU A 1 310 ? 15.368 21.125 5.194 1.00 96.44 310 GLU A C 1
ATOM 2437 O O . GLU A 1 310 ? 14.857 22.097 4.642 1.00 96.44 310 GLU A O 1
ATOM 2442 N N . ASP A 1 311 ? 16.144 20.266 4.521 1.00 95.38 311 ASP A N 1
ATOM 2443 C CA . ASP A 1 311 ? 16.392 20.410 3.082 1.00 95.38 311 ASP A CA 1
ATOM 2444 C C . ASP A 1 311 ? 15.084 20.485 2.290 1.00 95.38 311 ASP A C 1
ATOM 2446 O O . ASP A 1 311 ? 14.965 21.324 1.399 1.00 95.38 311 ASP A O 1
ATOM 2450 N N . ILE A 1 312 ? 14.098 19.628 2.587 1.00 97.00 312 ILE A N 1
ATOM 2451 C CA . ILE A 1 312 ? 12.810 19.628 1.879 1.00 97.00 312 ILE A CA 1
ATOM 2452 C C . ILE A 1 312 ? 12.063 20.944 2.121 1.00 97.00 312 ILE A C 1
ATOM 2454 O O . ILE A 1 312 ? 11.569 21.541 1.159 1.00 97.00 312 ILE A O 1
ATOM 2458 N N . ARG A 1 313 ? 12.017 21.439 3.367 1.00 97.50 313 ARG A N 1
ATOM 2459 C CA . ARG A 1 313 ? 11.401 22.738 3.696 1.00 97.50 313 ARG A CA 1
ATOM 2460 C C . ARG A 1 313 ? 12.082 23.885 2.946 1.00 97.50 313 ARG A C 1
ATOM 2462 O O . ARG A 1 313 ? 11.397 24.687 2.313 1.00 97.50 313 ARG A O 1
ATOM 2469 N N . GLN A 1 314 ? 13.413 23.920 2.924 1.00 96.62 314 GLN A N 1
ATOM 2470 C CA . GLN A 1 314 ? 14.175 24.950 2.211 1.00 96.62 314 GLN A CA 1
ATOM 2471 C C . GLN A 1 314 ? 14.012 24.854 0.687 1.00 96.62 314 GLN A C 1
ATOM 2473 O O . GLN A 1 314 ? 13.820 25.864 0.006 1.00 96.62 314 GLN A O 1
ATOM 2478 N N . CYS A 1 315 ? 14.039 23.641 0.131 1.00 96.12 315 CYS A N 1
ATOM 2479 C CA . CYS A 1 315 ? 13.842 23.412 -1.300 1.00 96.12 315 CYS A CA 1
ATOM 2480 C C . CYS A 1 315 ? 12.423 23.781 -1.742 1.00 96.12 315 CYS A C 1
ATOM 2482 O O . CYS A 1 315 ? 12.265 24.321 -2.833 1.00 96.12 315 CYS A O 1
ATOM 2484 N N . CYS A 1 316 ? 11.410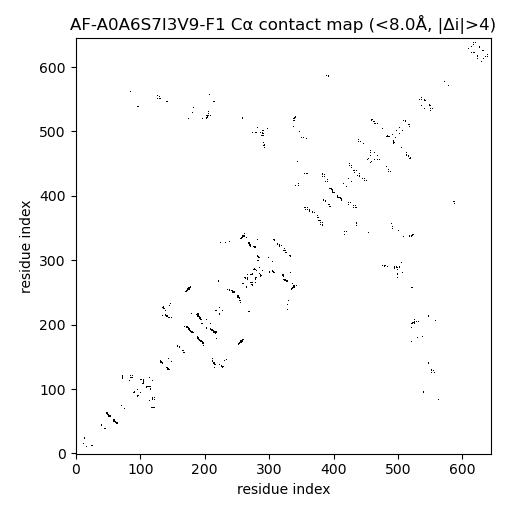 23.545 -0.903 1.00 95.81 316 CYS A N 1
ATOM 2485 C CA . CYS A 1 316 ? 10.032 23.975 -1.140 1.00 95.81 316 CYS A CA 1
ATOM 2486 C C . CYS A 1 316 ? 9.942 25.501 -1.294 1.00 95.81 316 CYS A C 1
ATOM 2488 O O . CYS A 1 316 ? 9.361 25.980 -2.267 1.00 95.81 316 CYS A O 1
ATOM 2490 N N . LEU A 1 317 ? 10.553 26.274 -0.384 1.00 96.31 317 LEU A N 1
ATOM 2491 C CA . LEU A 1 317 ? 10.567 27.745 -0.463 1.00 96.31 317 LEU A CA 1
ATOM 2492 C C . LEU A 1 317 ? 11.205 28.241 -1.769 1.00 96.31 317 LEU A C 1
ATOM 2494 O O . LEU A 1 317 ? 10.729 29.198 -2.376 1.00 96.31 317 LEU A O 1
ATOM 2498 N N . LYS A 1 318 ? 12.255 27.551 -2.228 1.00 95.50 318 LYS A N 1
ATOM 2499 C CA . LYS A 1 318 ? 12.980 27.861 -3.470 1.00 95.50 318 LYS A CA 1
ATOM 2500 C C . LYS A 1 318 ? 12.376 27.209 -4.723 1.00 95.50 318 LYS A C 1
ATOM 2502 O O . LYS A 1 318 ? 12.871 27.457 -5.819 1.00 95.50 318 LYS A O 1
ATOM 2507 N N . LYS A 1 319 ? 11.345 26.364 -4.586 1.00 92.56 319 LYS A N 1
ATOM 2508 C CA . LYS A 1 319 ? 10.770 25.510 -5.648 1.00 92.56 319 LYS A CA 1
ATOM 2509 C C . LYS A 1 319 ? 11.808 24.650 -6.389 1.00 92.56 319 LYS A C 1
ATOM 2511 O O . LYS A 1 319 ? 11.724 24.454 -7.602 1.00 92.56 319 LYS A O 1
ATOM 2516 N N . GLN A 1 320 ? 12.792 24.125 -5.663 1.00 95.38 320 GLN A N 1
ATOM 2517 C CA . GLN A 1 320 ? 13.889 23.317 -6.203 1.00 95.38 320 GLN A CA 1
ATOM 2518 C C . GLN A 1 320 ? 13.703 21.824 -5.927 1.00 95.38 320 GLN A C 1
ATOM 2520 O O . GLN A 1 320 ? 12.960 21.420 -5.034 1.00 95.38 320 GLN A O 1
ATOM 2525 N N . PHE A 1 321 ? 14.395 20.989 -6.710 1.00 95.88 321 PHE A N 1
ATOM 2526 C CA . PHE A 1 321 ? 14.477 19.538 -6.505 1.00 95.88 321 PHE A CA 1
ATOM 2527 C C . PHE A 1 321 ? 13.119 18.852 -6.310 1.00 95.88 321 PHE A C 1
ATOM 2529 O O . PHE A 1 321 ? 12.997 17.914 -5.525 1.00 95.88 321 PHE A O 1
ATOM 2536 N N . SER A 1 322 ? 12.097 19.304 -7.043 1.00 96.44 322 SER A N 1
ATOM 2537 C CA . SER A 1 322 ? 10.732 18.759 -6.985 1.00 96.44 322 SER A CA 1
ATOM 2538 C C . SER A 1 322 ? 10.058 18.820 -5.603 1.00 96.44 322 SER A C 1
ATOM 2540 O O . SER A 1 322 ? 9.041 18.161 -5.400 1.00 96.44 322 SER A O 1
ATOM 2542 N N . CYS A 1 323 ? 10.572 19.631 -4.674 1.00 96.75 323 CYS A N 1
ATOM 2543 C CA . CYS A 1 323 ? 9.887 19.971 -3.431 1.00 96.75 323 CYS A CA 1
ATOM 2544 C C . CYS A 1 323 ? 8.865 21.075 -3.723 1.00 96.75 323 CYS A C 1
ATOM 2546 O O . CYS A 1 323 ? 9.230 22.132 -4.240 1.00 96.75 323 CYS A O 1
ATOM 2548 N N . ASP A 1 324 ? 7.593 20.813 -3.435 1.00 95.69 324 ASP A N 1
ATOM 2549 C CA . ASP A 1 324 ? 6.484 21.720 -3.754 1.00 95.69 324 ASP A CA 1
ATOM 2550 C C . ASP A 1 324 ? 5.863 22.329 -2.495 1.00 95.69 324 ASP A C 1
ATOM 2552 O O . ASP A 1 324 ? 5.461 23.491 -2.496 1.00 95.69 324 ASP A O 1
ATOM 2556 N N . ARG A 1 325 ? 5.800 21.544 -1.414 1.00 97.25 325 ARG A N 1
ATOM 2557 C CA . ARG A 1 325 ? 5.174 21.894 -0.137 1.00 97.25 325 ARG A CA 1
ATOM 2558 C C . ARG A 1 325 ? 5.997 21.372 1.043 1.00 97.25 325 ARG A C 1
ATOM 2560 O O . ARG A 1 325 ? 6.807 20.465 0.857 1.00 97.25 325 ARG A O 1
ATOM 2567 N N . PRO A 1 326 ? 5.819 21.914 2.262 1.00 96.94 326 PRO A N 1
ATOM 2568 C CA . PRO A 1 326 ? 6.495 21.369 3.432 1.00 96.94 326 PRO A CA 1
ATOM 2569 C C . PRO A 1 326 ? 5.956 19.967 3.777 1.00 96.94 326 PRO A C 1
ATOM 2571 O O . PRO A 1 326 ? 4.760 19.716 3.563 1.00 96.94 326 PRO A O 1
ATOM 2574 N N . PRO A 1 327 ? 6.790 19.080 4.354 1.00 98.00 327 PRO A N 1
ATOM 2575 C CA . PRO A 1 327 ? 6.336 17.795 4.875 1.00 98.00 327 PRO A CA 1
ATOM 2576 C C . PRO A 1 327 ? 5.210 17.971 5.900 1.00 98.00 327 PRO A C 1
ATOM 2578 O O . PRO A 1 327 ? 5.241 18.894 6.714 1.00 98.00 327 PRO A O 1
ATOM 2581 N N . LEU A 1 328 ? 4.219 17.081 5.864 1.00 98.31 328 LEU A N 1
ATOM 2582 C CA . LEU A 1 328 ? 3.110 17.050 6.826 1.00 98.31 328 LEU A CA 1
ATOM 2583 C C . LEU A 1 328 ? 3.493 16.354 8.139 1.00 98.31 328 LEU A C 1
ATOM 2585 O O . LEU A 1 328 ? 2.869 16.596 9.172 1.00 98.31 328 LEU A O 1
ATOM 2589 N N . LEU A 1 329 ? 4.528 15.514 8.092 1.00 98.12 329 LEU A N 1
ATOM 2590 C CA . LEU A 1 329 ? 5.046 14.757 9.223 1.00 98.12 329 LEU A CA 1
ATOM 2591 C C . LEU A 1 329 ? 6.529 15.060 9.431 1.00 98.12 329 LEU A C 1
ATOM 2593 O O . LEU A 1 329 ? 7.287 15.171 8.470 1.00 98.12 329 LEU A O 1
ATOM 2597 N N . ASN A 1 330 ? 6.936 15.128 10.693 1.00 97.88 330 ASN A N 1
ATOM 2598 C CA . ASN A 1 330 ? 8.308 15.374 11.125 1.00 97.88 330 ASN A CA 1
ATOM 2599 C C . ASN A 1 330 ? 9.098 14.074 11.355 1.00 97.88 330 ASN A C 1
ATOM 2601 O O . ASN A 1 330 ? 10.109 14.087 12.048 1.00 97.88 330 ASN A O 1
ATOM 2605 N N . ILE A 1 331 ? 8.650 12.956 10.777 1.00 98.12 331 ILE A N 1
ATOM 2606 C CA . ILE A 1 331 ? 9.330 11.660 10.871 1.00 98.12 331 ILE A CA 1
ATOM 2607 C C . ILE A 1 331 ? 10.669 11.737 10.110 1.00 98.12 331 ILE A C 1
ATOM 2609 O O . ILE A 1 331 ? 10.657 12.136 8.939 1.00 98.12 331 ILE A O 1
ATOM 2613 N N . PRO A 1 332 ? 11.808 11.364 10.728 1.00 96.94 332 PRO A N 1
ATOM 2614 C CA . PRO A 1 332 ? 13.110 11.347 10.060 1.00 96.94 332 PRO A CA 1
ATOM 2615 C C . PRO A 1 332 ? 13.076 10.537 8.762 1.00 96.94 332 PRO A C 1
ATOM 2617 O O . PRO A 1 332 ? 12.397 9.512 8.683 1.00 96.94 332 PRO A O 1
ATOM 2620 N N . LEU A 1 333 ? 13.810 10.969 7.732 1.00 97.00 333 LEU A N 1
ATOM 2621 C CA . LEU A 1 333 ? 13.753 10.316 6.416 1.00 97.00 333 LEU A CA 1
ATOM 2622 C C . LEU A 1 333 ? 14.314 8.889 6.441 1.00 97.00 333 LEU A C 1
ATOM 2624 O O . LEU A 1 333 ? 13.941 8.077 5.597 1.00 97.00 333 LEU A O 1
ATOM 2628 N N . GLU A 1 334 ? 15.155 8.562 7.422 1.00 96.00 334 GLU A N 1
ATOM 2629 C CA . GLU A 1 334 ? 15.603 7.198 7.698 1.00 96.00 334 GLU A CA 1
ATOM 2630 C C . GLU A 1 334 ? 14.443 6.277 8.112 1.00 96.00 334 GLU A C 1
ATOM 2632 O O . GLU A 1 334 ? 14.483 5.081 7.829 1.00 96.00 334 GLU A O 1
ATOM 2637 N N . ASN A 1 335 ? 13.392 6.841 8.715 1.00 97.62 335 ASN A N 1
ATOM 2638 C CA . ASN A 1 335 ? 12.192 6.143 9.179 1.00 97.62 335 ASN A CA 1
ATOM 2639 C C . ASN A 1 335 ? 11.021 6.252 8.183 1.00 97.62 335 ASN A C 1
ATOM 2641 O O . ASN A 1 335 ? 9.927 5.751 8.456 1.00 97.62 335 ASN A O 1
ATOM 2645 N N . VAL A 1 336 ? 11.231 6.883 7.022 1.00 97.62 336 VAL A N 1
ATOM 2646 C CA . VAL A 1 336 ? 10.306 6.843 5.882 1.00 97.62 336 VAL A CA 1
ATOM 2647 C C . VAL A 1 336 ? 10.727 5.685 4.982 1.00 97.62 336 VAL A C 1
ATOM 2649 O O . VAL A 1 336 ? 11.656 5.817 4.184 1.00 97.62 336 VAL A O 1
ATOM 2652 N N . VAL A 1 337 ? 10.061 4.539 5.127 1.00 95.44 337 VAL A N 1
ATOM 2653 C CA . VAL A 1 337 ? 10.482 3.271 4.519 1.00 95.44 337 VAL A CA 1
ATOM 2654 C C . VAL A 1 337 ? 9.562 2.894 3.362 1.00 95.44 337 VAL A C 1
ATOM 2656 O O . VAL A 1 337 ? 8.336 2.989 3.442 1.00 95.44 337 VAL A O 1
ATOM 2659 N N . LEU A 1 338 ? 10.175 2.462 2.262 1.00 91.75 338 LEU A N 1
ATOM 2660 C CA . LEU A 1 338 ? 9.469 1.999 1.074 1.00 91.75 338 LEU A CA 1
ATOM 2661 C C . LEU A 1 338 ? 8.808 0.638 1.319 1.00 91.75 338 LEU A C 1
ATOM 2663 O O . LEU A 1 338 ? 9.423 -0.258 1.891 1.00 91.75 338 LEU A O 1
ATOM 2667 N N . ASP A 1 339 ? 7.593 0.469 0.808 1.00 88.25 339 ASP A N 1
ATOM 2668 C CA . ASP A 1 339 ? 6.896 -0.816 0.816 1.00 88.25 339 ASP A CA 1
ATOM 2669 C C . ASP A 1 339 ? 7.463 -1.792 -0.233 1.00 88.25 339 ASP A C 1
ATOM 2671 O O . ASP A 1 339 ? 7.524 -1.482 -1.431 1.00 88.25 339 ASP A O 1
ATOM 2675 N N . GLU A 1 340 ? 7.827 -3.003 0.199 1.00 92.12 340 GLU A N 1
ATOM 2676 C CA . GLU A 1 340 ? 8.336 -4.044 -0.689 1.00 92.12 340 GLU A CA 1
ATOM 2677 C C . GLU A 1 340 ? 7.267 -4.624 -1.621 1.00 92.12 340 GLU A C 1
ATOM 2679 O O . GLU A 1 340 ? 7.594 -5.068 -2.726 1.00 92.12 340 GLU A O 1
ATOM 2684 N N . LEU A 1 341 ? 5.990 -4.619 -1.214 1.00 91.06 341 LEU A N 1
ATOM 2685 C CA . LEU A 1 341 ? 4.895 -5.087 -2.061 1.00 91.06 341 LEU A CA 1
ATOM 2686 C C . LEU A 1 341 ? 4.784 -4.192 -3.295 1.00 91.06 341 LEU A C 1
ATOM 2688 O O . LEU A 1 341 ? 4.861 -4.688 -4.419 1.00 91.06 341 LEU A O 1
ATOM 2692 N N . HIS A 1 342 ? 4.667 -2.879 -3.097 1.00 91.88 342 HIS A N 1
ATOM 2693 C CA . HIS A 1 342 ? 4.599 -1.925 -4.201 1.00 91.88 342 HIS A CA 1
ATOM 2694 C C . HIS A 1 342 ? 5.879 -1.888 -5.044 1.00 91.88 342 HIS A C 1
ATOM 2696 O O . HIS A 1 342 ? 5.792 -1.722 -6.261 1.00 91.88 342 HIS A O 1
ATOM 2702 N N . LEU A 1 343 ? 7.054 -2.097 -4.441 1.00 94.69 343 LEU A N 1
ATOM 2703 C CA . LEU A 1 343 ? 8.300 -2.276 -5.189 1.00 94.69 343 LEU A CA 1
ATOM 2704 C C . LEU A 1 343 ? 8.191 -3.460 -6.159 1.00 94.69 343 LEU A C 1
ATOM 2706 O O . LEU A 1 343 ? 8.427 -3.289 -7.357 1.00 94.69 343 LEU A O 1
ATOM 2710 N N . MET A 1 344 ? 7.760 -4.629 -5.676 1.00 95.38 344 MET A N 1
ATOM 2711 C CA . MET A 1 344 ? 7.581 -5.819 -6.512 1.00 95.38 344 MET A CA 1
ATOM 2712 C C . MET A 1 344 ? 6.537 -5.611 -7.606 1.00 95.38 344 MET A C 1
ATOM 2714 O O . MET A 1 344 ? 6.790 -5.969 -8.758 1.00 95.38 344 MET A O 1
ATOM 2718 N N . LEU A 1 345 ? 5.400 -4.989 -7.278 1.00 93.94 345 LEU A N 1
ATOM 2719 C CA . LEU A 1 345 ? 4.349 -4.693 -8.253 1.00 93.94 345 LEU A CA 1
ATOM 2720 C C . LEU A 1 345 ? 4.893 -3.837 -9.403 1.00 93.94 345 LEU A C 1
ATOM 2722 O O . LEU A 1 345 ? 4.744 -4.213 -10.563 1.00 93.94 345 LEU A O 1
ATOM 2726 N N . ARG A 1 346 ? 5.592 -2.736 -9.096 1.00 93.62 346 ARG A N 1
ATOM 2727 C CA . ARG A 1 346 ? 6.084 -1.790 -10.111 1.00 93.62 346 ARG A CA 1
ATOM 2728 C C . ARG A 1 346 ? 7.212 -2.344 -10.969 1.00 93.62 346 ARG A C 1
ATOM 2730 O O . ARG A 1 346 ? 7.244 -2.057 -12.165 1.00 93.62 346 ARG A O 1
ATOM 2737 N N . VAL A 1 347 ? 8.122 -3.128 -10.393 1.00 96.19 347 VAL A N 1
ATOM 2738 C CA . VAL A 1 347 ? 9.175 -3.787 -11.180 1.00 96.19 347 VAL A CA 1
ATOM 2739 C C . VAL A 1 347 ? 8.569 -4.861 -12.082 1.00 96.19 347 VAL A C 1
ATOM 2741 O O . VAL A 1 347 ? 8.858 -4.885 -13.274 1.00 96.19 347 VAL A O 1
ATOM 2744 N N . THR A 1 348 ? 7.662 -5.693 -11.561 1.00 96.81 348 THR A N 1
ATOM 2745 C CA . THR A 1 348 ? 7.024 -6.750 -12.361 1.00 96.81 348 THR A CA 1
ATOM 2746 C C . THR A 1 348 ? 6.120 -6.175 -13.452 1.00 96.81 348 THR A C 1
ATOM 2748 O O . THR A 1 348 ? 6.079 -6.721 -14.551 1.00 96.81 348 THR A O 1
ATOM 2751 N N . ASP A 1 349 ? 5.417 -5.066 -13.192 1.00 94.88 349 ASP A N 1
ATOM 2752 C CA . ASP A 1 349 ? 4.682 -4.320 -14.222 1.00 94.88 349 ASP A CA 1
ATOM 2753 C C . ASP A 1 349 ? 5.612 -3.916 -15.362 1.00 94.88 349 ASP A C 1
ATOM 2755 O O . ASP A 1 349 ? 5.294 -4.194 -16.511 1.00 94.88 349 ASP A O 1
ATOM 2759 N N . LYS A 1 350 ? 6.788 -3.352 -15.053 1.00 95.75 350 LYS A N 1
ATOM 2760 C CA . LYS A 1 350 ? 7.770 -2.967 -16.073 1.00 95.75 350 LYS A CA 1
ATOM 2761 C C . LYS A 1 350 ? 8.308 -4.154 -16.865 1.00 95.75 350 LYS A C 1
ATOM 2763 O O . LYS A 1 350 ? 8.400 -4.073 -18.081 1.00 95.75 350 LYS A O 1
ATOM 2768 N N . LEU A 1 351 ? 8.610 -5.269 -16.207 1.00 97.31 351 LEU A N 1
ATOM 2769 C CA . LEU A 1 351 ? 9.040 -6.478 -16.912 1.00 97.31 351 LEU A CA 1
ATOM 2770 C C . LEU A 1 351 ? 7.936 -7.046 -17.818 1.00 97.31 351 LEU A C 1
ATOM 2772 O O . LEU A 1 351 ? 8.229 -7.518 -18.911 1.00 97.31 351 LEU A O 1
ATOM 2776 N N . THR A 1 352 ? 6.675 -6.989 -17.382 1.00 97.00 352 THR A N 1
ATOM 2777 C CA . THR A 1 352 ? 5.523 -7.469 -18.170 1.00 97.00 352 THR A CA 1
ATOM 2778 C C . THR A 1 352 ? 5.268 -6.564 -19.380 1.00 97.00 352 THR A C 1
ATOM 2780 O O . THR A 1 352 ? 5.116 -7.057 -20.491 1.00 97.00 352 THR A O 1
ATOM 2783 N N . ASP A 1 353 ? 5.275 -5.248 -19.163 1.00 96.00 353 ASP A N 1
ATOM 2784 C CA . ASP A 1 353 ? 5.143 -4.195 -20.180 1.00 96.00 353 ASP A CA 1
ATOM 2785 C C . ASP A 1 353 ? 6.202 -4.349 -21.284 1.00 96.00 353 ASP A C 1
ATOM 2787 O O . ASP A 1 353 ? 5.885 -4.310 -22.473 1.00 96.00 353 ASP A O 1
ATOM 2791 N N . ASN A 1 354 ? 7.448 -4.642 -20.898 1.00 96.88 354 ASN A N 1
ATOM 2792 C CA . ASN A 1 354 ? 8.537 -4.882 -21.842 1.00 96.88 354 ASN A CA 1
ATOM 2793 C C . ASN A 1 354 ? 8.310 -6.140 -22.705 1.00 96.88 354 ASN A C 1
ATOM 2795 O O . ASN A 1 354 ? 8.520 -6.081 -23.914 1.00 96.88 354 ASN A O 1
ATOM 2799 N N . LEU A 1 355 ? 7.836 -7.252 -22.122 1.00 97.56 355 LEU A N 1
ATOM 2800 C CA . LEU A 1 355 ? 7.505 -8.468 -22.883 1.00 97.56 355 LEU A CA 1
ATOM 2801 C C . LEU A 1 355 ? 6.374 -8.227 -23.892 1.00 97.56 355 LEU A C 1
ATOM 2803 O O . LEU A 1 355 ? 6.440 -8.701 -25.024 1.00 97.56 355 LEU A O 1
ATOM 2807 N N . ILE A 1 356 ? 5.338 -7.488 -23.486 1.00 96.94 356 ILE A N 1
ATOM 2808 C CA . ILE A 1 356 ? 4.208 -7.145 -24.361 1.00 96.94 356 ILE A CA 1
ATOM 2809 C C . ILE A 1 356 ? 4.681 -6.245 -25.498 1.00 96.94 356 ILE A C 1
ATOM 2811 O O . ILE A 1 356 ? 4.357 -6.498 -26.654 1.00 96.94 356 ILE A O 1
ATOM 2815 N N . THR A 1 357 ? 5.482 -5.227 -25.181 1.00 96.19 357 THR A N 1
ATOM 2816 C CA . THR A 1 357 ? 6.054 -4.314 -26.177 1.00 96.19 357 THR A CA 1
ATOM 2817 C C . THR A 1 357 ? 6.902 -5.075 -27.194 1.00 96.19 357 THR A C 1
ATOM 2819 O O . THR A 1 357 ? 6.767 -4.855 -28.395 1.00 96.19 357 THR A O 1
ATOM 2822 N N . GLU A 1 358 ? 7.726 -6.023 -26.739 1.00 95.75 358 GLU A N 1
ATOM 2823 C CA . GLU A 1 358 ? 8.499 -6.897 -27.622 1.00 95.75 358 GLU A CA 1
ATOM 2824 C C . GLU A 1 358 ? 7.592 -7.719 -28.551 1.00 95.75 358 GLU A C 1
ATOM 2826 O O . GLU A 1 358 ? 7.810 -7.729 -29.763 1.00 95.75 358 GLU A O 1
ATOM 2831 N N . ALA A 1 359 ? 6.566 -8.380 -28.006 1.00 96.69 359 ALA A N 1
ATOM 2832 C CA . ALA A 1 359 ? 5.634 -9.186 -28.792 1.00 96.69 359 ALA A CA 1
ATOM 2833 C C . ALA A 1 359 ? 4.906 -8.345 -29.856 1.00 96.69 359 ALA A C 1
ATOM 2835 O O . ALA A 1 359 ? 4.908 -8.706 -31.032 1.00 96.69 359 ALA A O 1
ATOM 2836 N N . LEU A 1 360 ? 4.392 -7.174 -29.469 1.00 95.19 360 LEU A N 1
ATOM 2837 C CA . LEU A 1 360 ? 3.732 -6.232 -30.376 1.00 95.19 360 LEU A CA 1
ATOM 2838 C C . LEU A 1 360 ? 4.670 -5.734 -31.480 1.00 95.19 360 LEU A C 1
ATOM 2840 O O . LEU A 1 360 ? 4.263 -5.622 -32.634 1.00 95.19 360 LEU A O 1
ATOM 2844 N N . ASN A 1 361 ? 5.926 -5.424 -31.154 1.00 94.31 361 ASN A N 1
ATOM 2845 C CA . ASN A 1 361 ? 6.897 -4.961 -32.144 1.00 94.31 361 ASN A CA 1
ATOM 2846 C C . ASN A 1 361 ? 7.253 -6.059 -33.156 1.00 94.31 361 ASN A C 1
ATOM 2848 O O . ASN A 1 361 ? 7.448 -5.760 -34.335 1.00 94.31 361 ASN A O 1
ATOM 2852 N N . ARG A 1 362 ? 7.276 -7.326 -32.730 1.00 94.31 362 ARG A N 1
ATOM 2853 C CA . ARG A 1 362 ? 7.473 -8.470 -33.630 1.00 94.31 362 ARG A CA 1
ATOM 2854 C C . ARG A 1 362 ? 6.266 -8.703 -34.528 1.00 94.31 362 ARG A C 1
ATOM 2856 O O . ARG A 1 362 ? 6.450 -8.857 -35.729 1.00 94.31 362 ARG A O 1
ATOM 2863 N N . ASP A 1 363 ? 5.052 -8.644 -33.984 1.00 94.75 363 ASP A N 1
ATOM 2864 C CA . ASP A 1 363 ? 3.831 -8.742 -34.792 1.00 94.75 363 ASP A CA 1
ATOM 2865 C C . ASP A 1 363 ? 3.770 -7.610 -35.833 1.00 94.75 363 ASP A C 1
ATOM 2867 O O . ASP A 1 363 ? 3.499 -7.853 -37.008 1.00 94.75 363 ASP A O 1
ATOM 2871 N N . LYS A 1 364 ? 4.124 -6.373 -35.451 1.00 92.88 364 LYS A N 1
ATOM 2872 C CA . LYS A 1 364 ? 4.242 -5.243 -36.392 1.00 92.88 364 LYS A CA 1
ATOM 2873 C C . LYS A 1 364 ? 5.267 -5.506 -37.498 1.00 92.88 364 LYS A C 1
ATOM 2875 O O . LYS A 1 364 ? 4.993 -5.191 -38.654 1.00 92.88 364 LYS A O 1
ATOM 2880 N N . ALA A 1 365 ? 6.429 -6.068 -37.163 1.00 92.75 365 ALA A N 1
ATOM 2881 C CA . ALA A 1 365 ? 7.463 -6.395 -38.143 1.00 92.75 365 ALA A CA 1
ATOM 2882 C C . ALA A 1 365 ? 6.999 -7.490 -39.121 1.00 92.75 365 ALA A C 1
ATOM 2884 O O . ALA A 1 365 ? 7.133 -7.323 -40.334 1.00 92.75 365 ALA A O 1
ATOM 2885 N N . ASP A 1 366 ? 6.379 -8.557 -38.613 1.00 93.62 366 ASP A N 1
ATOM 2886 C CA . ASP A 1 366 ? 5.858 -9.667 -39.420 1.00 93.62 366 ASP A CA 1
ATOM 2887 C C . ASP A 1 366 ? 4.682 -9.245 -40.315 1.00 93.62 366 ASP A C 1
ATOM 2889 O O . ASP A 1 366 ? 4.457 -9.831 -41.378 1.00 93.62 366 ASP A O 1
ATOM 2893 N N . ASN A 1 367 ? 3.929 -8.223 -39.904 1.00 93.19 367 ASN A N 1
ATOM 2894 C CA . ASN A 1 367 ? 2.788 -7.687 -40.644 1.00 93.19 367 ASN A CA 1
ATOM 2895 C C . ASN A 1 367 ? 3.148 -6.525 -41.583 1.00 93.19 367 ASN A C 1
ATOM 2897 O O . ASN A 1 367 ? 2.294 -6.101 -42.360 1.00 93.19 367 ASN A O 1
ATOM 2901 N N . HIS A 1 368 ? 4.392 -6.028 -41.573 1.00 90.25 368 HIS A N 1
ATOM 2902 C CA . HIS A 1 368 ? 4.772 -4.800 -42.285 1.00 90.25 368 HIS A CA 1
ATOM 2903 C C . HIS A 1 368 ? 4.440 -4.822 -43.789 1.00 90.25 368 HIS A C 1
ATOM 2905 O O . HIS A 1 368 ? 4.019 -3.807 -44.339 1.00 90.25 368 HIS A O 1
ATOM 2911 N N . ASN A 1 369 ? 4.580 -5.985 -44.433 1.00 89.38 369 ASN A N 1
ATOM 2912 C CA . ASN A 1 369 ? 4.325 -6.176 -45.866 1.00 89.38 369 ASN A CA 1
ATOM 2913 C C . ASN A 1 369 ? 2.994 -6.888 -46.168 1.00 89.38 369 ASN A C 1
ATOM 2915 O O . ASN A 1 369 ? 2.769 -7.307 -47.302 1.00 89.38 369 ASN A O 1
ATOM 2919 N N . LYS A 1 370 ? 2.130 -7.072 -45.165 1.00 91.00 370 LYS A N 1
ATOM 2920 C CA . LYS A 1 370 ? 0.852 -7.779 -45.304 1.00 91.00 370 LYS A CA 1
ATOM 2921 C C . LYS A 1 370 ? -0.307 -6.789 -45.379 1.00 91.00 370 LYS A C 1
ATOM 2923 O O . LYS A 1 370 ? -0.275 -5.734 -44.741 1.00 91.00 370 LYS A O 1
ATOM 2928 N N . ALA A 1 371 ? -1.345 -7.139 -46.136 1.00 85.25 371 ALA A N 1
ATOM 2929 C CA . ALA A 1 371 ? -2.594 -6.388 -46.114 1.00 85.25 371 ALA A CA 1
ATOM 2930 C C . ALA A 1 371 ? -3.253 -6.504 -44.724 1.00 85.25 371 ALA A C 1
ATOM 2932 O O . ALA A 1 371 ? -3.090 -7.540 -44.080 1.00 85.25 371 ALA A O 1
ATOM 2933 N N . PRO A 1 372 ? -4.023 -5.500 -44.260 1.00 83.44 372 PRO A N 1
ATOM 2934 C CA . PRO A 1 372 ? -4.656 -5.535 -42.936 1.00 83.44 372 PRO A CA 1
ATOM 2935 C C . PRO A 1 372 ? -5.514 -6.780 -42.664 1.00 83.44 372 PRO A C 1
ATOM 2937 O O . PRO A 1 372 ? -5.577 -7.237 -41.530 1.00 83.44 372 PRO A O 1
ATOM 2940 N N . CYS A 1 373 ? -6.142 -7.360 -43.694 1.00 84.25 373 CYS A N 1
ATOM 2941 C CA . CYS A 1 373 ? -6.925 -8.595 -43.571 1.00 84.25 373 CYS A CA 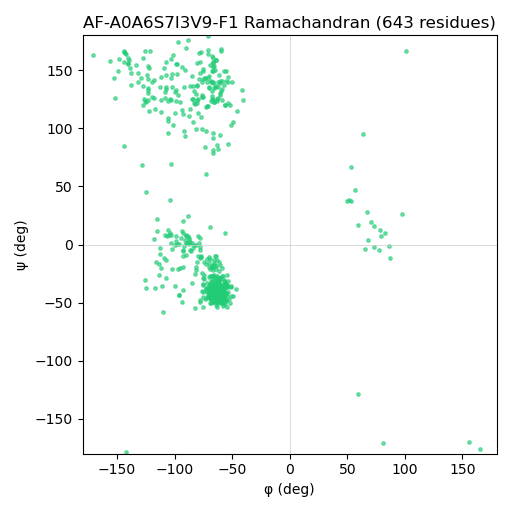1
ATOM 2942 C C . CYS A 1 373 ? -6.084 -9.840 -43.245 1.00 84.25 373 CYS A C 1
ATOM 2944 O O . CYS A 1 373 ? -6.631 -10.822 -42.752 1.00 84.25 373 CYS A O 1
ATOM 2946 N N . ASP A 1 374 ? -4.775 -9.787 -43.497 1.00 85.31 374 ASP A N 1
ATOM 2947 C CA . ASP A 1 374 ? -3.827 -10.885 -43.289 1.00 85.31 374 ASP A CA 1
ATOM 2948 C C . ASP A 1 374 ? -2.930 -10.643 -42.061 1.00 85.31 374 ASP A C 1
ATOM 2950 O O . ASP A 1 374 ? -1.949 -11.364 -41.846 1.00 85.31 374 ASP A O 1
ATOM 2954 N N . HIS A 1 375 ? -3.208 -9.593 -41.278 1.00 88.12 375 HIS A N 1
ATOM 2955 C CA . HIS A 1 375 ? -2.455 -9.289 -40.063 1.00 88.12 375 HIS A CA 1
ATOM 2956 C C . HIS A 1 375 ? -2.752 -10.326 -38.983 1.00 88.12 375 HIS A C 1
ATOM 2958 O O . HIS A 1 375 ? -3.898 -10.685 -38.728 1.00 88.12 375 HIS A O 1
ATOM 2964 N N . THR A 1 376 ? -1.695 -10.794 -38.327 1.00 89.81 376 THR A N 1
ATOM 2965 C CA . THR A 1 376 ? -1.771 -11.780 -37.244 1.00 89.81 376 THR A CA 1
ATOM 2966 C C . THR A 1 376 ? -1.103 -11.245 -35.985 1.00 89.81 376 THR A C 1
ATOM 2968 O O . THR A 1 376 ? -0.074 -10.578 -36.090 1.00 89.81 376 THR A O 1
ATOM 2971 N N . SER A 1 377 ? -1.627 -11.600 -34.812 1.00 91.50 377 SER A N 1
ATOM 2972 C CA . SER A 1 377 ? -1.066 -11.238 -33.497 1.00 91.50 377 SER A CA 1
ATOM 2973 C C . SER A 1 377 ? -0.353 -12.423 -32.840 1.00 91.50 377 SER A C 1
ATOM 2975 O O . SER A 1 377 ? -0.479 -12.668 -31.643 1.00 91.50 377 SER A O 1
ATOM 2977 N N . THR A 1 378 ? 0.345 -13.232 -33.640 1.00 94.44 378 THR A N 1
ATOM 2978 C CA . THR A 1 378 ? 0.856 -14.540 -33.217 1.00 94.44 378 THR A CA 1
ATOM 2979 C C . THR A 1 378 ? 1.812 -14.443 -32.029 1.00 94.44 378 THR A C 1
ATOM 2981 O O . THR A 1 378 ? 1.745 -15.281 -31.127 1.00 94.44 378 THR A O 1
ATOM 2984 N N . HIS A 1 379 ? 2.700 -13.446 -31.994 1.00 96.50 379 HIS A N 1
ATOM 2985 C CA . HIS A 1 379 ? 3.647 -13.293 -30.886 1.00 96.50 379 HIS A CA 1
ATOM 2986 C C . HIS A 1 379 ? 2.938 -12.843 -29.613 1.00 96.50 379 HIS A C 1
ATOM 2988 O O . HIS A 1 379 ? 3.207 -13.400 -28.543 1.00 96.50 379 HIS A O 1
ATOM 2994 N N . LEU A 1 380 ? 2.005 -11.893 -29.719 1.00 96.12 380 LEU A N 1
ATOM 2995 C CA . LEU A 1 380 ? 1.184 -11.463 -28.592 1.00 96.12 380 LEU A CA 1
ATOM 2996 C C . LEU A 1 380 ? 0.332 -12.614 -28.042 1.00 96.12 380 LEU A C 1
ATOM 2998 O O . LEU A 1 380 ? 0.346 -12.852 -26.834 1.00 96.12 380 LEU A O 1
ATOM 3002 N N . ASP A 1 381 ? -0.338 -13.373 -28.907 1.00 95.50 381 ASP A N 1
ATOM 3003 C CA . ASP A 1 381 ? -1.178 -14.511 -28.524 1.00 95.50 381 ASP A CA 1
ATOM 3004 C C . ASP A 1 381 ? -0.355 -15.603 -27.832 1.00 95.50 381 ASP A C 1
ATOM 3006 O O . ASP A 1 381 ? -0.765 -16.153 -26.807 1.00 95.50 381 ASP A O 1
ATOM 3010 N N . ASN A 1 382 ? 0.844 -15.902 -28.340 1.00 96.94 382 ASN A N 1
ATOM 3011 C CA . ASN A 1 382 ? 1.758 -16.854 -27.708 1.00 96.94 382 ASN A CA 1
ATOM 3012 C C . ASN A 1 382 ? 2.200 -16.384 -26.315 1.00 96.94 382 ASN A C 1
ATOM 3014 O O . ASN A 1 382 ? 2.225 -17.185 -25.376 1.00 96.94 382 ASN A O 1
ATOM 3018 N N . LEU A 1 383 ? 2.501 -15.092 -26.152 1.00 97.56 383 LEU A N 1
ATOM 3019 C CA . LEU A 1 383 ? 2.846 -14.513 -24.854 1.00 97.56 383 LEU A CA 1
ATOM 3020 C C . LEU A 1 383 ? 1.668 -14.566 -23.875 1.00 97.56 383 LEU A C 1
ATOM 3022 O O . LEU A 1 383 ? 1.837 -14.997 -22.731 1.00 97.56 383 LEU A O 1
ATOM 3026 N N . VAL A 1 384 ? 0.474 -14.173 -24.318 1.00 96.31 384 VAL A N 1
ATOM 3027 C CA . VAL A 1 384 ? -0.752 -14.234 -23.515 1.00 96.31 384 VAL A CA 1
ATOM 3028 C C . VAL A 1 384 ? -1.027 -15.675 -23.084 1.00 96.31 384 VAL A C 1
ATOM 3030 O O . VAL A 1 384 ? -1.227 -15.928 -21.896 1.00 96.31 384 VAL A O 1
ATOM 3033 N N . ASN A 1 385 ? -0.924 -16.643 -23.996 1.00 95.06 385 ASN A N 1
ATOM 3034 C CA . ASN A 1 385 ? -1.074 -18.065 -23.687 1.00 95.06 385 ASN A CA 1
ATOM 3035 C C . ASN A 1 385 ? -0.028 -18.563 -22.676 1.00 95.06 385 ASN A C 1
ATOM 3037 O O . ASN A 1 385 ? -0.365 -19.305 -21.743 1.00 95.06 385 ASN A O 1
ATOM 3041 N N . ALA A 1 386 ? 1.232 -18.140 -22.812 1.00 96.44 386 ALA A N 1
ATOM 3042 C CA . ALA A 1 386 ? 2.293 -18.478 -21.867 1.00 96.44 386 ALA A CA 1
ATOM 3043 C C . ALA A 1 386 ? 1.977 -17.943 -20.462 1.00 96.44 386 ALA A C 1
ATOM 3045 O O . ALA A 1 386 ? 2.016 -18.710 -19.494 1.00 96.44 386 ALA A O 1
ATOM 3046 N N . ILE A 1 387 ? 1.565 -16.677 -20.356 1.00 95.38 387 ILE A N 1
ATOM 3047 C CA . ILE A 1 387 ? 1.138 -16.040 -19.103 1.00 95.38 387 ILE A CA 1
ATOM 3048 C C . ILE A 1 387 ? -0.076 -16.758 -18.504 1.00 95.38 387 ILE A C 1
ATOM 3050 O O . ILE A 1 387 ? -0.060 -17.137 -17.329 1.00 95.38 387 ILE A O 1
ATOM 3054 N N . GLN A 1 388 ? -1.113 -17.009 -19.301 1.00 92.94 388 GLN A N 1
ATOM 3055 C CA . GLN A 1 388 ? -2.335 -17.662 -18.836 1.00 92.94 388 GLN A CA 1
ATOM 3056 C C . GLN A 1 388 ? -2.075 -19.081 -18.329 1.00 92.94 388 GLN A C 1
ATOM 3058 O O . GLN A 1 388 ? -2.646 -19.523 -17.326 1.00 92.94 388 GLN A O 1
ATOM 3063 N N . SER A 1 389 ? -1.147 -19.795 -18.966 1.00 92.75 389 SER A N 1
ATOM 3064 C CA . SER A 1 389 ? -0.762 -21.136 -18.541 1.00 92.75 389 SER A CA 1
ATOM 3065 C C . SER A 1 389 ? -0.079 -21.161 -17.162 1.00 92.75 389 SER A C 1
ATOM 3067 O O . SER A 1 389 ? 0.063 -22.233 -16.571 1.00 92.75 389 SER A O 1
ATOM 3069 N N . CYS A 1 390 ? 0.349 -20.023 -16.598 1.00 91.00 390 CYS A N 1
ATOM 3070 C CA . CYS A 1 390 ? 0.793 -19.934 -15.198 1.00 91.00 390 CYS A CA 1
ATOM 3071 C C . CYS A 1 390 ? -0.361 -20.096 -14.188 1.00 91.00 390 CYS A C 1
ATOM 3073 O O . CYS A 1 390 ? -0.098 -20.293 -13.001 1.00 91.00 390 CYS A O 1
ATOM 3075 N N . GLY A 1 391 ? -1.619 -20.077 -14.646 1.00 87.50 391 GLY A N 1
ATOM 3076 C CA . GLY A 1 391 ? -2.824 -20.169 -13.815 1.00 87.50 391 GLY A CA 1
ATOM 3077 C C . GLY A 1 391 ? -3.447 -18.808 -13.496 1.00 87.50 391 GLY A C 1
ATOM 3078 O O . GLY A 1 391 ? -4.098 -18.668 -12.459 1.00 87.50 391 GLY A O 1
ATOM 3079 N N . ILE A 1 392 ? -3.220 -17.816 -14.360 1.00 87.88 392 ILE A N 1
ATOM 3080 C CA . ILE A 1 392 ? -3.651 -16.422 -14.201 1.00 87.88 392 ILE A CA 1
ATOM 3081 C C . ILE A 1 392 ? -4.566 -16.071 -15.375 1.00 87.88 392 ILE A C 1
ATOM 3083 O O . ILE A 1 392 ? -4.299 -16.464 -16.502 1.00 87.88 392 ILE A O 1
ATOM 3087 N N . SER A 1 393 ? -5.645 -15.334 -15.124 1.00 87.44 393 SER A N 1
ATOM 3088 C CA . SER A 1 393 ? -6.442 -14.738 -16.204 1.00 87.44 393 SER A CA 1
ATOM 3089 C C . SER A 1 393 ? -5.774 -13.431 -16.633 1.00 87.44 393 SER A C 1
ATOM 3091 O O . SER A 1 393 ? -5.533 -12.567 -15.784 1.00 87.44 393 SER A O 1
ATOM 3093 N N . PHE A 1 394 ? -5.418 -13.328 -17.915 1.00 90.94 394 PHE A N 1
ATOM 3094 C CA . PHE A 1 394 ? -4.635 -12.226 -18.461 1.00 90.94 394 PHE A CA 1
ATOM 3095 C C . PHE A 1 394 ? -4.957 -12.001 -19.934 1.00 90.94 394 PHE A C 1
ATOM 3097 O O . PHE A 1 394 ? -4.825 -12.930 -20.722 1.00 90.94 394 PHE A O 1
ATOM 3104 N N . ASN A 1 395 ? -5.309 -10.767 -20.271 1.00 92.06 395 ASN A N 1
ATOM 3105 C CA . ASN A 1 395 ? -5.582 -10.272 -21.617 1.00 92.06 395 ASN A CA 1
ATOM 3106 C C . ASN A 1 395 ? -4.851 -8.936 -21.833 1.00 92.06 395 ASN A C 1
ATOM 3108 O O . ASN A 1 395 ? -4.590 -8.210 -20.862 1.00 92.06 395 ASN A O 1
ATOM 3112 N N . VAL A 1 396 ? -4.564 -8.626 -23.097 1.00 93.19 396 VAL A N 1
ATOM 3113 C CA . VAL A 1 396 ? -3.971 -7.370 -23.579 1.00 93.19 396 VAL A CA 1
ATOM 3114 C C . VAL A 1 396 ? -4.930 -6.777 -24.607 1.00 93.19 396 VAL A C 1
ATOM 3116 O O . VAL A 1 396 ? -5.432 -7.513 -25.451 1.00 93.19 396 VAL A O 1
ATOM 3119 N N . TRP A 1 397 ? -5.196 -5.476 -24.535 1.00 91.94 397 TRP A N 1
ATOM 3120 C CA . TRP A 1 397 ? -6.104 -4.788 -25.454 1.00 91.94 397 TRP A CA 1
ATOM 3121 C C . TRP A 1 397 ? -5.571 -3.407 -25.822 1.00 91.94 397 TRP A C 1
ATOM 3123 O O . TRP A 1 397 ? -4.806 -2.795 -25.075 1.00 91.94 397 TRP A O 1
ATOM 3133 N N . GLU A 1 398 ? -5.984 -2.900 -26.976 1.00 89.94 398 GLU A N 1
ATOM 3134 C CA . GLU A 1 398 ? -5.664 -1.543 -27.401 1.00 89.94 398 GLU A CA 1
ATOM 3135 C C . GLU A 1 398 ? -6.661 -0.547 -26.796 1.00 89.94 398 GLU A C 1
ATOM 3137 O O . GLU A 1 398 ? -7.868 -0.781 -26.766 1.00 89.94 398 GLU A O 1
ATOM 3142 N N . LYS A 1 399 ? -6.169 0.584 -26.288 1.00 88.44 399 LYS A N 1
ATOM 3143 C CA . LYS A 1 399 ? -7.026 1.677 -25.825 1.00 88.44 399 LYS A CA 1
ATOM 3144 C C . LYS A 1 399 ? -7.634 2.393 -27.016 1.00 88.44 399 LYS A C 1
ATOM 3146 O O . LYS A 1 399 ? -6.947 2.665 -28.003 1.00 88.44 399 LYS A O 1
ATOM 3151 N N . THR A 1 400 ? -8.879 2.813 -26.861 1.00 86.88 400 THR A N 1
ATOM 3152 C CA . THR A 1 400 ? -9.510 3.745 -27.786 1.00 86.88 400 THR A CA 1
ATOM 3153 C C . THR A 1 400 ? -9.176 5.188 -27.412 1.00 86.88 400 THR A C 1
ATOM 3155 O O . THR A 1 400 ? -9.070 5.539 -26.233 1.00 86.88 400 THR A O 1
ATOM 3158 N N . ASP A 1 401 ? -9.020 6.045 -28.414 1.00 85.25 401 ASP A N 1
ATOM 3159 C CA . ASP A 1 401 ? -8.968 7.489 -28.230 1.00 85.25 401 ASP A CA 1
ATOM 3160 C C . ASP A 1 401 ? -10.356 8.057 -27.857 1.00 85.25 401 ASP A C 1
ATOM 3162 O O . ASP A 1 401 ? -11.352 7.335 -27.756 1.00 85.25 401 ASP A O 1
ATOM 3166 N N . ALA A 1 402 ? -10.438 9.375 -27.644 1.00 81.75 402 ALA A N 1
ATOM 3167 C CA . ALA A 1 402 ? -11.694 10.050 -27.298 1.00 81.75 402 ALA A CA 1
ATOM 3168 C C . ALA A 1 402 ? -12.790 9.928 -28.380 1.00 81.75 402 ALA A C 1
ATOM 3170 O O . ALA A 1 402 ? -13.953 10.195 -28.091 1.00 81.75 402 ALA A O 1
ATOM 3171 N N . ASN A 1 403 ? -12.425 9.530 -29.603 1.00 78.81 403 ASN A N 1
ATOM 3172 C CA . ASN A 1 403 ? -13.319 9.339 -30.741 1.00 78.81 403 ASN A CA 1
ATOM 3173 C C . ASN A 1 403 ? -13.617 7.852 -31.009 1.00 78.81 403 ASN A C 1
ATOM 3175 O O . ASN A 1 403 ? -14.200 7.535 -32.046 1.00 78.81 403 ASN A O 1
ATOM 3179 N N . GLY A 1 404 ? -13.198 6.942 -30.120 1.00 78.81 404 GLY A N 1
ATOM 3180 C CA . GLY A 1 404 ? -13.403 5.501 -30.273 1.00 78.81 404 GLY A CA 1
ATOM 3181 C C . GLY A 1 404 ? -12.441 4.817 -31.250 1.00 78.81 404 GLY A C 1
ATOM 3182 O O . GLY A 1 404 ? -12.680 3.678 -31.630 1.00 78.81 404 GLY A O 1
ATOM 3183 N N . ARG A 1 405 ? -11.364 5.482 -31.688 1.00 80.00 405 ARG A N 1
ATOM 3184 C CA . ARG A 1 405 ? -10.386 4.920 -32.637 1.00 80.00 405 ARG A CA 1
ATOM 3185 C C . ARG A 1 405 ? -9.211 4.273 -31.914 1.00 80.00 405 ARG A C 1
ATOM 3187 O O . ARG A 1 405 ? -8.842 4.700 -30.825 1.00 80.00 405 ARG A O 1
ATOM 3194 N N . ALA A 1 406 ? -8.589 3.289 -32.554 1.00 80.38 406 ALA A N 1
ATOM 3195 C CA . ALA A 1 406 ? -7.349 2.659 -32.105 1.00 80.38 406 ALA A CA 1
ATOM 3196 C C . ALA A 1 406 ? -6.259 3.712 -31.816 1.00 80.38 406 ALA A C 1
ATOM 3198 O O . ALA A 1 406 ? -5.909 4.512 -32.688 1.00 80.38 406 ALA A O 1
ATOM 3199 N N . SER A 1 407 ? -5.766 3.757 -30.574 1.00 82.94 407 SER A N 1
ATOM 3200 C CA . SER A 1 407 ? -4.828 4.798 -30.122 1.00 82.94 407 SER A CA 1
ATOM 3201 C C . SER A 1 407 ? -3.349 4.452 -30.326 1.00 82.94 407 SER A C 1
ATOM 3203 O O . SER A 1 407 ? -2.483 5.294 -30.092 1.00 82.94 407 SER A O 1
ATOM 3205 N N . GLY A 1 408 ? -3.034 3.212 -30.697 1.00 81.19 408 GLY A N 1
ATOM 3206 C CA . GLY A 1 408 ? -1.688 2.643 -30.691 1.00 81.19 408 GLY A CA 1
ATOM 3207 C C . GLY A 1 408 ? -1.148 2.331 -29.291 1.00 81.19 408 GLY A C 1
ATOM 3208 O O . GLY A 1 408 ? -0.029 1.830 -29.171 1.00 81.19 408 GLY A O 1
ATOM 3209 N N . ILE A 1 409 ? -1.909 2.632 -28.232 1.00 84.31 409 ILE A N 1
ATOM 3210 C CA . ILE A 1 409 ? -1.519 2.431 -26.834 1.00 84.31 409 ILE A CA 1
ATOM 3211 C C . ILE A 1 409 ? -2.235 1.201 -26.301 1.00 84.31 409 ILE A C 1
ATOM 3213 O O . ILE A 1 409 ? -3.461 1.151 -26.285 1.00 84.31 409 ILE A O 1
ATOM 3217 N N . TYR A 1 410 ? -1.471 0.244 -25.792 1.00 89.69 410 TYR A N 1
ATOM 3218 C CA . TYR A 1 410 ? -2.006 -0.998 -25.251 1.00 89.69 410 TYR A CA 1
ATOM 3219 C C . TYR A 1 410 ? -2.119 -0.921 -23.726 1.00 89.69 410 TYR A C 1
ATOM 3221 O O . TYR A 1 410 ? -1.324 -0.261 -23.054 1.00 89.69 410 TYR A O 1
ATOM 3229 N N . ASP A 1 411 ? -3.135 -1.578 -23.180 1.00 91.00 411 ASP A N 1
ATOM 3230 C CA . ASP A 1 411 ? -3.270 -1.876 -21.758 1.00 91.00 411 ASP A CA 1
ATOM 3231 C C . ASP A 1 411 ? -3.368 -3.386 -21.563 1.00 91.00 411 ASP A C 1
ATOM 3233 O O . ASP A 1 411 ? -3.575 -4.155 -22.504 1.00 91.00 411 ASP A O 1
ATOM 3237 N N . PHE A 1 412 ? -3.223 -3.819 -20.321 1.00 93.31 412 PHE A N 1
ATOM 3238 C CA . PHE A 1 412 ? -3.322 -5.226 -19.987 1.00 93.31 412 PHE A CA 1
ATOM 3239 C C . PHE A 1 412 ? -3.983 -5.441 -18.637 1.00 93.31 412 PHE A C 1
ATOM 3241 O O . PHE A 1 412 ? -4.163 -4.538 -17.818 1.00 93.31 412 PHE A O 1
ATOM 3248 N N . THR A 1 413 ? -4.361 -6.691 -18.395 1.00 89.38 413 THR A N 1
ATOM 3249 C CA . THR A 1 413 ? -5.078 -7.072 -17.181 1.00 89.38 413 THR A CA 1
ATOM 3250 C C . THR A 1 413 ? -4.286 -6.677 -15.939 1.00 89.38 413 THR A C 1
ATOM 3252 O O . THR A 1 413 ? -3.177 -7.161 -15.715 1.00 89.38 413 THR A O 1
ATOM 3255 N N . SER A 1 414 ? -4.879 -5.835 -15.089 1.00 87.69 414 SER A N 1
ATOM 3256 C CA . SER A 1 414 ? -4.280 -5.486 -13.801 1.00 87.69 414 SER A CA 1
ATOM 3257 C C . SER A 1 414 ? -4.170 -6.733 -12.916 1.00 87.69 414 SER A C 1
ATOM 3259 O O . SER A 1 414 ? -5.148 -7.462 -12.690 1.00 87.69 414 SER A O 1
ATOM 3261 N N . LEU A 1 415 ? -2.953 -6.999 -12.442 1.00 88.31 415 LEU A N 1
ATOM 3262 C CA . LEU A 1 415 ? -2.615 -8.189 -11.670 1.00 88.31 415 LEU A CA 1
ATOM 3263 C C . LEU A 1 415 ? -2.379 -7.835 -10.206 1.00 88.31 415 LEU A C 1
ATOM 3265 O O . LEU A 1 415 ? -1.640 -6.904 -9.888 1.00 88.31 415 LEU A O 1
ATOM 3269 N N . MET A 1 416 ? -2.968 -8.632 -9.318 1.00 85.50 416 MET A N 1
ATOM 3270 C CA . MET A 1 416 ? -2.793 -8.481 -7.875 1.00 85.50 416 MET A CA 1
ATOM 3271 C C . MET A 1 416 ? -1.433 -9.035 -7.431 1.00 85.50 416 MET A C 1
ATOM 3273 O O . MET A 1 416 ? -0.803 -9.823 -8.139 1.00 85.50 416 MET A O 1
ATOM 3277 N N . GLY A 1 417 ? -1.004 -8.709 -6.208 1.00 87.00 417 GLY A N 1
ATOM 3278 C CA . GLY A 1 417 ? 0.284 -9.173 -5.676 1.00 87.00 417 GLY A CA 1
ATOM 3279 C C . GLY A 1 417 ? 0.475 -10.696 -5.714 1.00 87.00 417 GLY A C 1
ATOM 3280 O O . GLY A 1 417 ? 1.576 -11.167 -5.981 1.00 87.00 417 GLY A O 1
ATOM 3281 N N . THR A 1 418 ? -0.586 -11.482 -5.506 1.00 88.00 418 THR A N 1
ATOM 3282 C CA . THR A 1 418 ? -0.522 -12.950 -5.622 1.00 88.00 418 THR A CA 1
ATOM 3283 C C . THR A 1 418 ? -0.287 -13.411 -7.061 1.00 88.00 418 THR A C 1
ATOM 3285 O O . THR A 1 418 ? 0.522 -14.311 -7.276 1.00 88.00 418 THR A O 1
ATOM 3288 N N . ASP A 1 419 ? -0.938 -12.775 -8.038 1.00 91.38 419 ASP A N 1
ATOM 3289 C CA . ASP A 1 419 ? -0.765 -13.094 -9.459 1.00 91.38 419 ASP A CA 1
ATOM 3290 C C . ASP A 1 419 ? 0.659 -12.739 -9.917 1.00 91.38 419 ASP A C 1
ATOM 3292 O O . ASP A 1 419 ? 1.318 -13.540 -10.576 1.00 91.38 419 ASP A O 1
ATOM 3296 N N . LYS A 1 420 ? 1.189 -11.579 -9.501 1.00 93.94 420 LYS A N 1
ATOM 3297 C CA . LYS A 1 420 ? 2.567 -11.165 -9.823 1.00 93.94 420 LYS A CA 1
ATOM 3298 C C . LYS A 1 420 ? 3.619 -12.117 -9.248 1.00 93.94 420 LYS A C 1
ATOM 3300 O O . LYS A 1 420 ? 4.546 -12.489 -9.961 1.00 93.94 420 LYS A O 1
ATOM 3305 N N . LYS A 1 421 ? 3.455 -12.578 -8.001 1.00 93.69 421 LYS A N 1
ATOM 3306 C CA . LYS A 1 421 ? 4.349 -13.591 -7.403 1.00 93.69 421 LYS A CA 1
ATOM 3307 C C . LYS A 1 421 ? 4.352 -14.892 -8.206 1.00 93.69 421 LYS A C 1
ATOM 3309 O O . LYS A 1 421 ? 5.414 -15.458 -8.446 1.00 93.69 421 LYS A O 1
ATOM 3314 N N . LEU A 1 422 ? 3.177 -15.320 -8.666 1.00 93.81 422 LEU A N 1
ATOM 3315 C CA . LEU A 1 422 ? 3.025 -16.517 -9.488 1.00 93.81 422 LEU A CA 1
ATOM 3316 C C . LEU A 1 422 ? 3.672 -16.357 -10.875 1.00 93.81 422 LEU A C 1
ATOM 3318 O O . LEU A 1 422 ? 4.253 -17.316 -11.383 1.00 93.81 422 LEU A O 1
ATOM 3322 N N . LEU A 1 423 ? 3.619 -15.158 -11.471 1.00 95.50 423 LEU A N 1
ATOM 3323 C CA . LEU A 1 423 ? 4.361 -14.858 -12.700 1.00 95.50 423 LEU A CA 1
ATOM 3324 C C . LEU A 1 423 ? 5.867 -14.950 -12.498 1.00 95.50 423 LEU A C 1
ATOM 3326 O O . LEU A 1 423 ? 6.519 -15.646 -13.268 1.00 95.50 423 LEU A O 1
ATOM 3330 N N . LEU A 1 424 ? 6.405 -14.289 -11.470 1.00 96.56 424 LEU A N 1
ATOM 3331 C CA . LEU A 1 424 ? 7.842 -14.306 -11.184 1.00 96.56 424 LEU A CA 1
ATOM 3332 C C . LEU A 1 424 ? 8.378 -15.734 -11.012 1.00 96.56 424 LEU A C 1
ATOM 3334 O O . LEU A 1 424 ? 9.470 -16.038 -11.474 1.00 96.56 424 LEU A O 1
ATOM 3338 N N . GLU A 1 425 ? 7.589 -16.609 -10.387 1.00 95.31 425 GLU A N 1
ATOM 3339 C CA . GLU A 1 425 ? 7.945 -18.012 -10.169 1.00 95.31 425 GLU A CA 1
ATOM 3340 C C . GLU A 1 425 ? 7.866 -18.853 -11.457 1.00 95.31 425 GLU A C 1
ATOM 3342 O O . GLU A 1 425 ? 8.765 -19.640 -11.748 1.00 95.31 425 GLU A O 1
ATOM 3347 N N . LYS A 1 426 ? 6.778 -18.728 -12.231 1.00 95.94 426 LYS A N 1
ATOM 3348 C CA . LYS A 1 426 ? 6.428 -19.723 -13.264 1.00 95.94 426 LYS A CA 1
ATOM 3349 C C . LYS A 1 426 ? 6.636 -19.276 -14.698 1.00 95.94 426 LYS A C 1
ATOM 3351 O O . LYS A 1 426 ? 6.859 -20.130 -15.555 1.00 95.94 426 LYS A O 1
ATOM 3356 N N . LEU A 1 427 ? 6.535 -17.979 -14.979 1.00 97.12 427 LEU A N 1
ATOM 3357 C CA . LEU A 1 427 ? 6.642 -17.459 -16.339 1.00 97.12 427 LEU A CA 1
ATOM 3358 C C . LEU A 1 427 ? 8.013 -17.734 -16.982 1.00 97.12 427 LEU A C 1
ATOM 3360 O O . LEU A 1 427 ? 8.013 -18.139 -18.141 1.00 97.12 427 LEU A O 1
ATOM 3364 N N . PRO A 1 428 ? 9.167 -17.621 -16.285 1.00 97.44 428 PRO A N 1
ATOM 3365 C CA . PRO A 1 428 ? 10.477 -17.770 -16.928 1.00 97.44 428 PRO A CA 1
ATOM 3366 C C . PRO A 1 428 ? 10.680 -19.112 -17.639 1.00 97.44 428 PRO A C 1
ATOM 3368 O O . PRO A 1 428 ? 11.293 -19.164 -18.700 1.00 97.44 428 PRO A O 1
ATOM 3371 N N . ALA A 1 429 ? 10.121 -20.200 -17.100 1.00 96.56 429 ALA A N 1
ATOM 3372 C CA . ALA A 1 429 ? 10.193 -21.530 -17.711 1.00 96.56 429 ALA A CA 1
ATOM 3373 C C . ALA A 1 429 ? 9.373 -21.658 -19.010 1.00 96.56 429 ALA A C 1
ATOM 3375 O O . ALA A 1 429 ? 9.510 -22.642 -19.731 1.00 96.56 429 ALA A O 1
ATOM 3376 N N . LYS A 1 430 ? 8.510 -20.679 -19.297 1.00 96.38 430 LYS A N 1
ATOM 3377 C CA . LYS A 1 430 ? 7.547 -20.678 -20.404 1.00 96.38 430 LYS A CA 1
ATOM 3378 C C . LYS A 1 430 ? 7.855 -19.645 -21.480 1.00 96.38 430 LYS A C 1
ATOM 3380 O O . LYS A 1 430 ? 7.133 -19.581 -22.463 1.00 96.38 430 LYS A O 1
ATOM 3385 N N . LEU A 1 431 ? 8.897 -18.835 -21.289 1.00 96.12 431 LEU A N 1
ATOM 3386 C CA . LEU A 1 431 ? 9.297 -17.817 -22.261 1.00 96.12 431 LEU A CA 1
ATOM 3387 C C . LEU A 1 431 ? 10.131 -18.394 -23.411 1.00 96.12 431 LEU A C 1
ATOM 3389 O O . LEU A 1 431 ? 10.223 -17.770 -24.466 1.00 96.12 431 LEU A O 1
ATOM 3393 N N . ASN A 1 432 ? 10.725 -19.579 -23.238 1.00 93.81 432 ASN A N 1
ATOM 3394 C CA . ASN A 1 432 ? 11.516 -20.203 -24.293 1.00 93.81 432 ASN A CA 1
ATOM 3395 C C . ASN A 1 432 ? 10.638 -20.508 -25.520 1.00 93.81 432 ASN A C 1
ATOM 3397 O O . ASN A 1 432 ? 9.589 -21.135 -25.392 1.00 93.81 432 ASN A O 1
ATOM 3401 N N . GLY A 1 433 ? 11.056 -20.034 -26.694 1.00 90.75 433 GLY A N 1
ATOM 3402 C CA . GLY A 1 433 ? 10.282 -20.113 -27.937 1.00 90.75 433 GLY A CA 1
ATOM 3403 C C . GLY A 1 433 ? 9.136 -19.098 -28.063 1.00 90.75 433 GLY A C 1
ATOM 3404 O O . GLY A 1 433 ? 8.521 -19.026 -29.122 1.00 90.75 433 GLY A O 1
ATOM 3405 N N . VAL A 1 434 ? 8.861 -18.300 -27.026 1.00 94.69 434 VAL A N 1
ATOM 3406 C CA . VAL A 1 434 ? 7.834 -17.241 -27.043 1.00 94.69 434 VAL A CA 1
ATOM 3407 C C . VAL A 1 434 ? 8.463 -15.884 -27.354 1.00 94.69 434 VAL A C 1
ATOM 3409 O O . VAL A 1 434 ? 7.949 -15.134 -28.181 1.00 94.69 434 VAL A O 1
ATOM 3412 N N . ILE A 1 435 ? 9.603 -15.579 -26.734 1.00 94.88 435 ILE A N 1
ATOM 3413 C CA . ILE A 1 435 ? 10.340 -14.316 -26.919 1.00 94.88 435 ILE A CA 1
ATOM 3414 C C . ILE A 1 435 ? 11.477 -14.455 -27.940 1.00 94.88 435 ILE A C 1
ATOM 3416 O O . ILE A 1 435 ? 11.754 -15.547 -28.438 1.00 94.88 435 ILE A O 1
ATOM 3420 N N . THR A 1 436 ? 12.127 -13.341 -28.271 1.00 93.00 436 THR A N 1
ATOM 3421 C CA . THR A 1 436 ? 13.193 -13.270 -29.275 1.00 93.00 436 THR A CA 1
ATOM 3422 C C . THR A 1 436 ? 14.361 -14.192 -28.911 1.00 93.00 436 THR A C 1
ATOM 3424 O O . THR A 1 436 ? 14.949 -14.024 -27.842 1.00 93.00 436 THR A O 1
ATOM 3427 N N . PRO A 1 437 ? 14.771 -15.131 -29.790 1.00 93.06 437 PRO A N 1
ATOM 3428 C CA . PRO A 1 437 ? 15.825 -16.095 -29.471 1.00 93.06 437 PRO A CA 1
ATOM 3429 C C . PRO A 1 437 ? 17.162 -15.465 -29.060 1.00 93.06 437 PRO A C 1
ATOM 3431 O O . PRO A 1 437 ? 17.829 -15.986 -28.172 1.00 93.06 437 PRO A O 1
ATOM 3434 N N . ALA A 1 438 ? 17.533 -14.333 -29.668 1.00 94.56 438 ALA A N 1
ATOM 3435 C CA . ALA A 1 438 ? 18.818 -13.669 -29.437 1.00 94.56 438 ALA A CA 1
ATOM 3436 C C . ALA A 1 438 ? 18.982 -13.082 -28.023 1.00 94.56 438 ALA A C 1
ATOM 3438 O O . ALA A 1 438 ? 20.107 -12.957 -27.558 1.00 94.56 438 ALA A O 1
ATOM 3439 N N . THR A 1 439 ? 17.882 -12.722 -27.357 1.00 95.12 439 THR A N 1
ATOM 3440 C CA . THR A 1 439 ? 17.858 -12.104 -26.015 1.00 95.12 439 THR A CA 1
ATOM 3441 C C . THR A 1 439 ? 17.134 -12.977 -24.986 1.00 95.12 439 THR A C 1
ATOM 3443 O O . THR A 1 439 ? 16.903 -12.564 -23.847 1.00 95.12 439 THR A O 1
ATOM 3446 N N . CYS A 1 440 ? 16.723 -14.186 -25.387 1.00 95.69 440 CYS A N 1
ATOM 3447 C CA . CYS A 1 440 ? 15.823 -15.034 -24.615 1.00 95.69 440 CYS A CA 1
ATOM 3448 C C . CYS A 1 440 ? 16.421 -15.420 -23.257 1.00 95.69 440 CYS A C 1
ATOM 3450 O O . CYS A 1 440 ? 15.747 -15.332 -22.229 1.00 95.69 440 CYS A O 1
ATOM 3452 N N . ASN A 1 441 ? 17.698 -15.808 -23.242 1.00 97.00 441 ASN A N 1
ATOM 3453 C CA . ASN A 1 441 ? 18.380 -16.246 -22.027 1.00 97.00 441 ASN A CA 1
ATOM 3454 C C . ASN A 1 441 ? 18.541 -15.096 -21.030 1.00 97.00 441 ASN A C 1
ATOM 3456 O O . ASN A 1 441 ? 18.275 -15.267 -19.843 1.00 97.00 441 ASN A O 1
ATOM 3460 N N . GLU A 1 442 ? 18.926 -13.918 -21.511 1.00 97.56 442 GLU A N 1
ATOM 3461 C CA . GLU A 1 442 ? 19.110 -12.706 -20.721 1.00 97.56 442 GLU A CA 1
ATOM 3462 C C . GLU A 1 442 ? 17.788 -12.252 -20.098 1.00 97.56 442 GLU A C 1
ATOM 3464 O O . GLU A 1 442 ? 17.743 -11.963 -18.904 1.00 97.56 442 GLU A O 1
ATOM 3469 N N . VAL A 1 443 ? 16.693 -12.256 -20.865 1.00 97.81 443 VAL A N 1
ATOM 3470 C CA . VAL A 1 443 ? 15.355 -11.920 -20.355 1.00 97.81 443 VAL A CA 1
ATOM 3471 C C . VAL A 1 443 ? 14.883 -12.956 -19.330 1.00 97.81 443 VAL A C 1
ATOM 3473 O O . VAL A 1 443 ? 14.392 -12.582 -18.266 1.00 97.81 443 VAL A O 1
ATOM 3476 N N . ILE A 1 444 ? 15.059 -14.255 -19.590 1.00 98.06 444 ILE A N 1
ATOM 3477 C CA . ILE A 1 444 ? 14.708 -15.314 -18.628 1.00 98.06 444 ILE A CA 1
ATOM 3478 C C . ILE A 1 444 ? 15.502 -15.155 -17.326 1.00 98.06 444 ILE A C 1
ATOM 3480 O O . ILE A 1 444 ? 14.920 -15.249 -16.241 1.00 98.06 444 ILE A O 1
ATOM 3484 N N . ASN A 1 445 ? 16.808 -14.898 -17.421 1.00 97.94 445 ASN A N 1
ATOM 3485 C CA . ASN A 1 445 ? 17.667 -14.670 -16.262 1.00 97.94 445 ASN A CA 1
ATOM 3486 C C . ASN A 1 445 ? 17.236 -13.419 -15.500 1.00 97.94 445 ASN A C 1
ATOM 3488 O O . ASN A 1 445 ? 17.083 -13.484 -14.289 1.00 97.94 445 ASN A O 1
ATOM 3492 N N . LEU A 1 446 ? 16.903 -12.329 -16.193 1.00 97.81 446 LEU A N 1
ATOM 3493 C CA . LEU A 1 446 ? 16.411 -11.103 -15.569 1.00 97.81 446 LEU A CA 1
ATOM 3494 C C . LEU A 1 446 ? 15.167 -11.343 -14.694 1.00 97.81 446 LEU A C 1
ATOM 3496 O O . LEU A 1 446 ? 15.076 -10.808 -13.587 1.00 97.81 446 LEU A O 1
ATOM 3500 N N . TRP A 1 447 ? 14.212 -12.157 -15.158 1.00 98.31 447 TRP A N 1
ATOM 3501 C CA . TRP A 1 447 ? 13.036 -12.517 -14.359 1.00 98.31 447 TRP A CA 1
ATOM 3502 C C . TRP A 1 447 ? 13.385 -13.428 -13.172 1.00 98.31 447 TRP A C 1
ATOM 3504 O O . TRP A 1 447 ? 12.894 -13.196 -12.065 1.00 98.31 447 TRP A O 1
ATOM 3514 N N . LYS A 1 448 ? 14.235 -14.444 -13.380 1.00 98.06 448 LYS A N 1
ATOM 3515 C CA . LYS A 1 448 ? 14.685 -15.363 -12.317 1.00 98.06 448 LYS A CA 1
ATOM 3516 C C . LYS A 1 448 ? 15.473 -14.638 -11.227 1.00 98.06 448 LYS A C 1
ATOM 3518 O O . LYS A 1 448 ? 15.203 -14.832 -10.045 1.00 98.06 448 LYS A O 1
ATOM 3523 N N . ASP A 1 449 ? 16.391 -13.767 -11.620 1.00 98.06 449 ASP A N 1
ATOM 3524 C CA . ASP A 1 449 ? 17.215 -12.981 -10.710 1.00 98.06 449 ASP A CA 1
ATOM 3525 C C . ASP A 1 449 ? 16.353 -12.014 -9.901 1.00 98.06 449 ASP A C 1
ATOM 3527 O O . ASP A 1 449 ? 16.534 -11.901 -8.690 1.00 98.06 449 ASP A O 1
ATOM 3531 N N . PHE A 1 450 ? 15.354 -11.368 -10.519 1.00 98.31 450 PHE A N 1
ATOM 3532 C CA . PHE A 1 450 ? 14.426 -10.526 -9.762 1.00 98.31 450 PHE A CA 1
ATOM 3533 C C . PHE A 1 450 ? 13.588 -11.337 -8.767 1.00 98.31 450 PHE A C 1
ATOM 3535 O O . PHE A 1 450 ? 13.389 -10.900 -7.632 1.00 98.31 450 PHE A O 1
ATOM 3542 N N . HIS A 1 451 ? 13.122 -12.527 -9.161 1.00 97.50 451 HIS A N 1
ATOM 3543 C CA . HIS A 1 451 ? 12.423 -13.440 -8.257 1.00 97.50 451 HIS A CA 1
ATOM 3544 C C . HIS A 1 451 ? 13.294 -13.802 -7.044 1.00 97.50 451 HIS A C 1
ATOM 3546 O O . HIS A 1 451 ? 12.820 -13.701 -5.911 1.00 97.50 451 HIS A O 1
ATOM 3552 N N . HIS A 1 452 ? 14.571 -14.132 -7.273 1.00 96.62 452 HIS A N 1
ATOM 3553 C CA . HIS A 1 452 ? 15.566 -14.403 -6.228 1.00 96.62 452 HIS A CA 1
ATOM 3554 C C . HIS A 1 452 ? 15.778 -13.188 -5.318 1.00 96.62 452 HIS A C 1
ATOM 3556 O O . HIS A 1 452 ? 15.686 -13.295 -4.098 1.00 96.62 452 HIS A O 1
ATOM 3562 N N . ILE A 1 453 ? 16.018 -12.006 -5.894 1.00 97.44 453 ILE A N 1
ATOM 3563 C CA . ILE A 1 453 ? 16.219 -10.753 -5.147 1.00 97.44 453 ILE A CA 1
ATOM 3564 C C . ILE A 1 453 ? 15.012 -10.459 -4.249 1.00 97.44 453 ILE A C 1
ATOM 3566 O O . ILE A 1 453 ? 15.172 -10.118 -3.075 1.00 97.44 453 ILE A O 1
ATOM 3570 N N . TYR A 1 454 ? 13.796 -10.602 -4.777 1.00 96.25 454 TYR A N 1
ATOM 3571 C CA . TYR A 1 454 ? 12.586 -10.323 -4.017 1.00 96.25 454 TYR A CA 1
ATOM 3572 C C . TYR A 1 454 ? 12.338 -11.352 -2.905 1.00 96.25 454 TYR A C 1
ATOM 3574 O O . TYR A 1 454 ? 12.092 -10.969 -1.759 1.00 96.25 454 TYR A O 1
ATOM 3582 N N . ASN A 1 455 ? 12.381 -12.648 -3.212 1.00 93.19 455 ASN A N 1
ATOM 3583 C CA . ASN A 1 455 ? 12.029 -13.689 -2.244 1.00 93.19 455 ASN A CA 1
ATOM 3584 C C . ASN A 1 455 ? 13.121 -13.939 -1.204 1.00 93.19 455 ASN A C 1
ATOM 3586 O O . ASN A 1 455 ? 12.798 -14.086 -0.026 1.00 93.19 455 ASN A O 1
ATOM 3590 N N . ASP A 1 456 ? 14.386 -13.925 -1.614 1.00 91.75 456 ASP A N 1
ATOM 3591 C CA . ASP A 1 456 ? 15.469 -14.421 -0.765 1.00 91.75 456 ASP A CA 1
ATOM 3592 C C . ASP A 1 456 ? 16.264 -13.293 -0.111 1.00 91.75 456 ASP A C 1
ATOM 3594 O O . ASP A 1 456 ? 16.907 -13.521 0.907 1.00 91.75 456 ASP A O 1
ATOM 3598 N N . CYS A 1 457 ? 16.215 -12.071 -0.656 1.00 93.06 457 CYS A N 1
ATOM 3599 C CA . CYS A 1 457 ? 16.933 -10.928 -0.088 1.00 93.06 457 CYS A CA 1
ATOM 3600 C C . CYS A 1 457 ? 15.984 -9.898 0.536 1.00 93.06 457 CYS A C 1
ATOM 3602 O O . CYS A 1 457 ? 16.069 -9.623 1.729 1.00 93.06 457 CYS A O 1
ATOM 3604 N N . ILE A 1 458 ? 15.037 -9.354 -0.236 1.00 93.31 458 ILE A N 1
ATOM 3605 C CA . ILE A 1 458 ? 14.106 -8.319 0.251 1.00 93.31 458 ILE A CA 1
ATOM 3606 C C . ILE A 1 458 ? 13.195 -8.858 1.363 1.00 93.31 458 ILE A C 1
ATOM 3608 O O . ILE A 1 458 ? 12.934 -8.171 2.353 1.00 93.31 458 ILE A O 1
ATOM 3612 N N . ASN A 1 459 ? 12.724 -10.097 1.212 1.00 91.19 459 ASN A N 1
ATOM 3613 C CA . ASN A 1 459 ? 11.877 -10.761 2.201 1.00 91.19 459 ASN A CA 1
ATOM 3614 C C . ASN A 1 459 ? 12.663 -11.498 3.299 1.00 91.19 459 ASN A C 1
ATOM 3616 O O . ASN A 1 459 ? 12.043 -12.156 4.142 1.00 91.19 459 ASN A O 1
ATOM 3620 N N . MET A 1 460 ? 13.995 -11.375 3.326 1.00 90.31 460 MET A N 1
ATOM 3621 C CA . MET A 1 460 ? 14.819 -11.972 4.371 1.00 90.31 460 MET A CA 1
ATOM 3622 C C . MET A 1 460 ? 14.423 -11.408 5.739 1.00 90.31 460 MET A C 1
ATOM 3624 O O . MET A 1 460 ? 14.301 -10.196 5.937 1.00 90.31 460 MET A O 1
ATOM 3628 N N . LYS A 1 461 ? 14.205 -12.313 6.695 1.00 84.00 461 LYS A N 1
ATOM 3629 C CA . LYS A 1 461 ? 14.042 -11.951 8.102 1.00 84.00 461 LYS A CA 1
ATOM 3630 C C . LYS A 1 461 ? 15.439 -11.724 8.670 1.00 84.00 461 LYS A C 1
ATOM 3632 O O . LYS A 1 461 ? 16.272 -12.613 8.555 1.00 84.00 461 LYS A O 1
ATOM 3637 N N . THR A 1 462 ? 15.661 -10.549 9.253 1.00 87.88 462 THR A N 1
ATOM 3638 C CA . THR A 1 462 ? 16.890 -10.189 9.974 1.00 87.88 462 THR A CA 1
ATOM 3639 C C . THR A 1 462 ? 18.194 -10.393 9.173 1.00 87.88 462 THR A C 1
ATOM 3641 O O . THR A 1 462 ? 18.971 -11.286 9.509 1.00 87.88 462 THR A O 1
ATOM 3644 N N . PRO A 1 463 ? 18.422 -9.623 8.089 1.00 93.81 463 PRO A N 1
ATOM 3645 C CA . PRO A 1 463 ? 19.631 -9.724 7.273 1.00 93.81 463 PRO A CA 1
ATOM 3646 C C . PRO A 1 463 ? 20.877 -9.249 8.032 1.00 93.81 463 PRO A C 1
ATOM 3648 O O . PRO A 1 463 ? 20.842 -8.226 8.714 1.00 93.81 463 PRO A O 1
ATOM 3651 N N . THR A 1 464 ? 21.995 -9.958 7.866 1.00 95.38 464 THR A N 1
ATOM 3652 C CA . THR A 1 464 ? 23.312 -9.502 8.339 1.00 95.38 464 THR A CA 1
ATOM 3653 C C . THR A 1 464 ? 23.910 -8.464 7.386 1.00 95.38 464 THR A C 1
ATOM 3655 O O . THR A 1 464 ? 23.494 -8.355 6.232 1.00 95.38 464 THR A O 1
ATOM 3658 N N . ASP A 1 465 ? 24.941 -7.732 7.816 1.00 94.75 465 ASP A N 1
ATOM 3659 C CA . ASP A 1 465 ? 25.641 -6.788 6.931 1.00 94.75 465 ASP A CA 1
ATOM 3660 C C . ASP A 1 465 ? 26.203 -7.465 5.669 1.00 94.75 465 ASP A C 1
ATOM 3662 O O . ASP A 1 465 ? 26.107 -6.902 4.580 1.00 94.75 465 ASP A O 1
ATOM 3666 N N . ALA A 1 466 ? 26.694 -8.704 5.785 1.00 96.44 466 ALA A N 1
ATOM 3667 C CA . ALA A 1 466 ? 27.178 -9.486 4.647 1.00 96.44 466 ALA A CA 1
ATOM 3668 C C . ALA A 1 466 ? 26.048 -9.869 3.671 1.00 96.44 466 ALA A C 1
ATOM 3670 O O . ALA A 1 466 ? 26.251 -9.874 2.451 1.00 96.44 466 ALA A O 1
ATOM 3671 N N . ASP A 1 467 ? 24.846 -10.150 4.187 1.00 96.56 467 ASP A N 1
ATOM 3672 C CA . ASP A 1 467 ? 23.662 -10.383 3.354 1.00 96.56 467 ASP A CA 1
ATOM 3673 C C . ASP A 1 467 ? 23.268 -9.112 2.600 1.00 96.56 467 ASP A C 1
ATOM 3675 O O . ASP A 1 467 ? 22.915 -9.175 1.420 1.00 96.56 467 ASP A O 1
ATOM 3679 N N . VAL A 1 468 ? 23.364 -7.950 3.255 1.00 97.06 468 VAL A N 1
ATOM 3680 C CA . VAL A 1 468 ? 23.075 -6.655 2.629 1.00 97.06 468 VAL A CA 1
ATOM 3681 C C . VAL A 1 468 ? 24.084 -6.329 1.530 1.00 97.06 468 VAL A C 1
ATOM 3683 O O . VAL A 1 468 ? 23.686 -5.896 0.448 1.00 97.06 468 VAL A O 1
ATOM 3686 N N . ASP A 1 469 ? 25.370 -6.569 1.767 1.00 96.62 469 ASP A N 1
ATOM 3687 C CA . ASP A 1 469 ? 26.406 -6.328 0.763 1.00 96.62 469 ASP A CA 1
ATOM 3688 C C . ASP A 1 469 ? 26.233 -7.291 -0.434 1.00 96.62 469 ASP A C 1
ATOM 3690 O O . ASP A 1 469 ? 26.309 -6.883 -1.597 1.00 96.62 469 ASP A O 1
ATOM 3694 N N . THR A 1 470 ? 25.871 -8.554 -0.172 1.00 97.19 470 THR A N 1
ATOM 3695 C CA . THR A 1 470 ? 25.507 -9.531 -1.215 1.00 97.19 470 THR A CA 1
ATOM 3696 C C . THR A 1 470 ? 24.274 -9.086 -2.005 1.00 97.19 470 THR A C 1
ATOM 3698 O O . THR A 1 470 ? 24.248 -9.182 -3.236 1.00 97.19 470 THR A O 1
ATOM 3701 N N . TYR A 1 471 ? 23.247 -8.582 -1.319 1.00 97.69 471 TYR A N 1
ATOM 3702 C CA . TYR A 1 471 ? 22.057 -8.013 -1.944 1.00 97.69 471 TYR A CA 1
ATOM 3703 C C . TYR A 1 471 ? 22.417 -6.845 -2.867 1.00 97.69 471 TYR A C 1
ATOM 3705 O O . TYR A 1 471 ? 21.953 -6.817 -4.009 1.00 97.69 471 TYR A O 1
ATOM 3713 N N . PHE A 1 472 ? 23.275 -5.925 -2.416 1.00 98.12 472 PHE A N 1
ATOM 3714 C CA . PHE A 1 472 ? 23.701 -4.772 -3.208 1.00 98.12 472 PHE A CA 1
ATOM 3715 C C . PHE A 1 472 ? 24.415 -5.191 -4.501 1.00 98.12 472 PHE A C 1
ATOM 3717 O O . PHE A 1 472 ? 24.114 -4.660 -5.573 1.00 98.12 472 PHE A O 1
ATOM 3724 N N . VAL A 1 473 ? 25.295 -6.195 -4.442 1.00 97.94 473 VAL A N 1
ATOM 3725 C CA . VAL A 1 473 ? 25.947 -6.747 -5.643 1.00 97.94 473 VAL A CA 1
ATOM 3726 C C . VAL A 1 473 ? 24.916 -7.352 -6.601 1.00 97.94 473 VAL A C 1
ATOM 3728 O O . VAL A 1 473 ? 24.926 -7.038 -7.792 1.00 97.94 473 VAL A O 1
ATOM 3731 N N . LYS A 1 474 ? 23.987 -8.173 -6.093 1.00 98.12 474 LYS A N 1
ATOM 3732 C CA . LYS A 1 474 ? 22.954 -8.829 -6.914 1.00 98.12 474 LYS A CA 1
ATOM 3733 C C . LYS A 1 474 ? 22.026 -7.831 -7.600 1.00 98.12 474 LYS A C 1
ATOM 3735 O O . LYS A 1 474 ? 21.788 -7.941 -8.800 1.00 98.12 474 LYS A O 1
ATOM 3740 N N . VAL A 1 475 ? 21.517 -6.842 -6.866 1.00 98.12 475 VAL A N 1
ATOM 3741 C CA . VAL A 1 475 ? 20.601 -5.842 -7.430 1.00 98.12 475 VAL A CA 1
ATOM 3742 C C . VAL A 1 475 ? 21.306 -4.930 -8.440 1.00 98.12 475 VAL A C 1
ATOM 3744 O O . VAL A 1 475 ? 20.724 -4.573 -9.463 1.00 98.12 475 VAL A O 1
ATOM 3747 N N . THR A 1 476 ? 22.582 -4.616 -8.212 1.00 98.25 476 THR A N 1
ATOM 3748 C CA . THR A 1 476 ? 23.411 -3.844 -9.148 1.00 98.25 476 THR A CA 1
ATOM 3749 C C . THR A 1 476 ? 23.651 -4.612 -10.450 1.00 98.25 476 THR A C 1
ATOM 3751 O O . THR A 1 476 ? 23.495 -4.060 -11.545 1.00 98.25 476 THR A O 1
ATOM 3754 N N . ALA A 1 477 ? 23.969 -5.907 -10.350 1.00 98.31 477 ALA A N 1
ATOM 3755 C CA . ALA A 1 477 ? 24.104 -6.789 -11.506 1.00 98.31 477 ALA A CA 1
ATOM 3756 C C . ALA A 1 477 ? 22.783 -6.903 -12.283 1.00 98.31 477 ALA A C 1
ATOM 3758 O O . ALA A 1 477 ? 22.779 -6.793 -13.508 1.00 98.31 477 ALA A O 1
ATOM 3759 N N . TRP A 1 478 ? 21.657 -7.019 -11.575 1.00 98.56 478 TRP A N 1
ATOM 3760 C CA . TRP A 1 478 ? 20.328 -7.076 -12.179 1.00 98.56 478 TRP A CA 1
ATOM 3761 C C . TRP A 1 478 ? 19.986 -5.818 -12.989 1.00 98.56 478 TRP A C 1
ATOM 3763 O O . TRP A 1 478 ? 19.555 -5.924 -14.137 1.00 98.56 478 TRP A O 1
ATOM 3773 N N . VAL A 1 479 ? 20.228 -4.616 -12.446 1.00 98.38 479 VAL A N 1
ATOM 3774 C CA . VAL A 1 479 ? 20.006 -3.363 -13.195 1.00 98.38 479 VAL A CA 1
ATOM 3775 C C . VAL A 1 479 ? 20.968 -3.246 -14.380 1.00 98.38 479 VAL A C 1
ATOM 3777 O O . VAL A 1 479 ? 20.584 -2.752 -15.439 1.00 98.38 479 VAL A O 1
ATOM 3780 N N . THR A 1 480 ? 22.203 -3.726 -14.242 1.00 98.12 480 THR A N 1
ATOM 3781 C CA . THR A 1 480 ? 23.177 -3.734 -15.343 1.00 98.12 480 THR A CA 1
ATOM 3782 C C . THR A 1 480 ? 22.715 -4.640 -16.487 1.00 98.12 480 THR A C 1
ATOM 3784 O O . THR A 1 480 ? 22.728 -4.213 -17.643 1.00 98.12 480 THR A O 1
ATOM 3787 N N . LEU A 1 481 ? 22.223 -5.844 -16.172 1.00 98.00 481 LEU A N 1
ATOM 3788 C CA . LEU A 1 481 ? 21.614 -6.754 -17.145 1.00 98.00 481 LEU A CA 1
ATOM 3789 C C . LEU A 1 481 ? 20.386 -6.113 -17.802 1.00 98.00 481 LEU A C 1
ATOM 3791 O O . LEU A 1 481 ? 20.297 -6.098 -19.030 1.00 98.00 481 LEU A O 1
ATOM 3795 N N . PHE A 1 482 ? 19.492 -5.510 -17.009 1.00 98.12 482 PHE A N 1
ATOM 3796 C CA . PHE A 1 482 ? 18.332 -4.773 -17.516 1.00 98.12 482 PHE A CA 1
ATOM 3797 C C . PHE A 1 482 ? 18.754 -3.730 -18.558 1.00 98.12 482 PHE A C 1
ATOM 3799 O O . PHE A 1 482 ? 18.219 -3.715 -19.658 1.00 98.12 482 PHE A O 1
ATOM 3806 N N . LEU A 1 483 ? 19.748 -2.893 -18.253 1.00 97.75 483 LEU A N 1
ATOM 3807 C CA . LEU A 1 483 ? 20.206 -1.833 -19.156 1.00 97.75 483 LEU A CA 1
ATOM 3808 C C . LEU A 1 483 ? 20.908 -2.365 -20.410 1.00 97.75 483 LEU A C 1
ATOM 3810 O O . LEU A 1 483 ? 20.823 -1.725 -21.460 1.00 97.75 483 LEU A O 1
ATOM 3814 N N . SER A 1 484 ? 21.590 -3.512 -20.319 1.00 96.69 484 SER A N 1
ATOM 3815 C CA . SER A 1 484 ? 22.265 -4.131 -21.468 1.00 96.69 484 SER A CA 1
ATOM 3816 C C . SER A 1 484 ? 21.282 -4.527 -22.577 1.00 96.69 484 SER A C 1
ATOM 3818 O O . SER A 1 484 ? 21.589 -4.364 -23.756 1.00 96.69 484 SER A O 1
ATOM 3820 N N . LEU A 1 485 ? 20.057 -4.920 -22.203 1.00 96.62 485 LEU A N 1
ATOM 3821 C CA . LEU A 1 485 ? 18.981 -5.250 -23.138 1.00 96.62 485 LEU A CA 1
ATOM 3822 C C . LEU A 1 485 ? 18.442 -4.024 -23.885 1.00 96.62 485 LEU A C 1
ATOM 3824 O O . LEU A 1 485 ? 17.878 -4.171 -24.965 1.00 96.62 485 LEU A O 1
ATOM 3828 N N . GLY A 1 486 ? 18.646 -2.811 -23.360 1.00 94.31 486 GLY A N 1
ATOM 3829 C CA . GLY A 1 486 ? 18.124 -1.572 -23.944 1.00 94.31 486 GLY A CA 1
ATOM 3830 C C . GLY A 1 486 ? 18.692 -1.206 -25.318 1.00 94.31 486 GLY A C 1
ATOM 3831 O O . GLY A 1 486 ? 18.177 -0.284 -25.944 1.00 94.31 486 GLY A O 1
ATOM 3832 N N . GLN A 1 487 ? 19.741 -1.893 -25.787 1.00 89.81 487 GLN A N 1
ATOM 3833 C CA . GLN A 1 487 ? 20.253 -1.744 -27.155 1.00 89.81 487 GLN A CA 1
ATOM 3834 C C . GLN A 1 487 ? 19.464 -2.575 -28.175 1.00 89.81 487 GLN A C 1
ATOM 3836 O O . GLN A 1 487 ? 19.444 -2.229 -29.353 1.00 89.81 487 GLN A O 1
ATOM 3841 N N . SER A 1 488 ? 18.827 -3.661 -27.732 1.00 92.50 488 SER A N 1
ATOM 3842 C CA . SER A 1 488 ? 18.150 -4.632 -28.601 1.00 92.50 488 SER A CA 1
ATOM 3843 C C . SER A 1 488 ? 16.637 -4.656 -28.408 1.00 92.50 488 SER A C 1
ATOM 3845 O O . SER A 1 488 ? 15.916 -5.010 -29.334 1.00 92.50 488 SER A O 1
ATOM 3847 N N . LEU A 1 489 ? 16.154 -4.285 -27.222 1.00 94.56 489 LEU A N 1
ATOM 3848 C CA . LEU A 1 489 ? 14.750 -4.356 -26.837 1.00 94.56 489 LEU A CA 1
ATOM 3849 C C . LEU A 1 489 ? 14.256 -3.009 -26.300 1.00 94.56 489 LEU A C 1
ATOM 3851 O O . LEU A 1 489 ? 14.901 -2.355 -25.472 1.00 94.56 489 LEU A O 1
ATOM 3855 N N . GLU A 1 490 ? 13.062 -2.617 -26.736 1.00 94.25 490 GLU A N 1
ATOM 3856 C CA . GLU A 1 490 ? 12.358 -1.451 -26.208 1.00 94.25 490 GLU A CA 1
ATOM 3857 C C . GLU A 1 490 ? 11.934 -1.679 -24.744 1.00 94.25 490 GLU A C 1
ATOM 3859 O O . GLU A 1 490 ? 11.713 -2.805 -24.307 1.00 94.25 490 GLU A O 1
ATOM 3864 N N . GLY A 1 491 ? 11.863 -0.608 -23.947 1.00 93.62 491 GLY A N 1
ATOM 3865 C CA . GLY A 1 491 ? 11.454 -0.694 -22.537 1.00 93.62 491 GLY A CA 1
ATOM 3866 C C . GLY A 1 491 ? 12.589 -0.989 -21.541 1.00 93.62 491 GLY A C 1
ATOM 3867 O O . GLY A 1 491 ? 12.439 -0.742 -20.343 1.00 93.62 491 GLY A O 1
ATOM 3868 N N . TYR A 1 492 ? 13.777 -1.380 -22.010 1.00 95.62 492 TYR A N 1
ATOM 3869 C CA . TYR A 1 492 ? 14.945 -1.691 -21.164 1.00 95.62 492 TYR A CA 1
ATOM 3870 C C . TYR A 1 492 ? 15.966 -0.543 -21.020 1.00 95.62 492 TYR A C 1
ATOM 3872 O O . TYR A 1 492 ? 16.986 -0.657 -20.343 1.00 95.62 492 TYR A O 1
ATOM 3880 N N . GLY A 1 493 ? 15.699 0.606 -21.647 1.00 93.44 493 GLY A N 1
ATOM 3881 C CA . GLY A 1 493 ? 16.604 1.757 -21.637 1.00 93.44 493 GLY A CA 1
ATOM 3882 C C . GLY A 1 493 ? 16.712 2.503 -20.297 1.00 93.44 493 GLY A C 1
ATOM 3883 O O . GLY A 1 493 ? 15.877 2.387 -19.401 1.00 93.44 493 GLY A O 1
ATOM 3884 N N . LYS A 1 494 ? 17.723 3.379 -20.207 1.00 95.25 494 LYS A N 1
ATOM 3885 C CA . LYS A 1 494 ? 18.060 4.214 -19.032 1.00 95.25 494 LYS A CA 1
ATOM 3886 C C . LYS A 1 494 ? 16.882 5.011 -18.459 1.00 95.25 494 LYS A C 1
ATOM 3888 O O . LYS A 1 494 ? 16.783 5.188 -17.248 1.00 95.25 494 LYS A O 1
ATOM 3893 N N . VAL A 1 495 ? 15.986 5.485 -19.325 1.00 93.06 495 VAL A N 1
ATOM 3894 C CA . VAL A 1 495 ? 14.800 6.274 -18.945 1.00 93.06 495 VAL A CA 1
ATOM 3895 C C . VAL A 1 495 ? 13.765 5.464 -18.156 1.00 93.06 495 VAL A C 1
ATOM 3897 O O . VAL A 1 495 ? 12.952 6.051 -17.446 1.00 93.06 495 VAL A O 1
ATOM 3900 N N . ASN A 1 496 ? 13.823 4.129 -18.238 1.00 94.69 496 ASN A N 1
ATOM 3901 C CA . ASN A 1 496 ? 12.893 3.216 -17.575 1.00 94.69 496 ASN A CA 1
ATOM 3902 C C . ASN A 1 496 ? 13.342 2.809 -16.166 1.00 94.69 496 ASN A C 1
ATOM 3904 O O . ASN A 1 496 ? 12.619 2.086 -15.478 1.00 94.69 496 ASN A O 1
ATOM 3908 N N . ILE A 1 497 ? 14.483 3.319 -15.685 1.00 96.69 497 ILE A N 1
ATOM 3909 C CA . ILE A 1 497 ? 14.875 3.166 -14.283 1.00 96.69 497 ILE A CA 1
ATOM 3910 C C . ILE A 1 497 ? 13.990 4.065 -13.410 1.00 96.69 497 ILE A C 1
ATOM 3912 O O . ILE A 1 497 ? 14.184 5.278 -13.261 1.00 96.69 497 ILE A O 1
ATOM 3916 N N . THR A 1 498 ? 12.960 3.444 -12.842 1.00 95.56 498 THR A N 1
ATOM 3917 C CA . THR A 1 498 ? 11.956 4.105 -12.004 1.00 95.56 498 THR A CA 1
ATOM 3918 C C . THR A 1 498 ? 12.535 4.521 -10.643 1.00 95.56 498 THR A C 1
ATOM 3920 O O . THR A 1 498 ? 13.580 4.013 -10.227 1.00 95.56 498 THR A O 1
ATOM 3923 N N . PRO A 1 499 ? 11.857 5.413 -9.892 1.00 96.19 499 PRO A N 1
ATOM 3924 C CA . PRO A 1 499 ? 12.242 5.701 -8.511 1.00 96.19 499 PRO A CA 1
ATOM 3925 C C . PRO A 1 499 ? 12.273 4.451 -7.620 1.00 96.19 499 PRO A C 1
ATOM 3927 O O . PRO A 1 499 ? 13.131 4.360 -6.751 1.00 96.19 499 PRO A O 1
ATOM 3930 N N . TYR A 1 500 ? 11.391 3.475 -7.869 1.00 96.69 500 TYR A N 1
ATOM 3931 C CA . TYR A 1 500 ? 11.391 2.195 -7.158 1.00 96.69 500 TYR A CA 1
ATOM 3932 C C . TYR A 1 500 ? 12.662 1.387 -7.432 1.00 96.69 500 TYR A C 1
ATOM 3934 O O . TYR A 1 500 ? 13.266 0.901 -6.485 1.00 96.69 500 TYR A O 1
ATOM 3942 N N . ILE A 1 501 ? 13.105 1.286 -8.693 1.00 97.50 501 ILE A N 1
ATOM 3943 C CA . ILE A 1 501 ? 14.350 0.574 -9.035 1.00 97.50 501 ILE A CA 1
ATOM 3944 C C . ILE A 1 501 ? 15.557 1.293 -8.422 1.00 97.50 501 ILE A C 1
ATOM 3946 O O . ILE A 1 501 ? 16.411 0.655 -7.817 1.00 97.50 501 ILE A O 1
ATOM 3950 N N . HIS A 1 502 ? 15.603 2.625 -8.503 1.00 97.62 502 HIS A N 1
ATOM 3951 C CA . HIS A 1 502 ? 16.663 3.401 -7.859 1.00 97.62 502 HIS A CA 1
ATOM 3952 C C . HIS A 1 502 ? 16.703 3.174 -6.337 1.00 97.62 502 HIS A C 1
ATOM 3954 O O . HIS A 1 502 ? 17.768 2.925 -5.774 1.00 97.62 502 HIS A O 1
ATOM 3960 N N . ALA A 1 503 ? 15.545 3.212 -5.673 1.00 97.19 503 ALA A N 1
ATOM 3961 C CA . ALA A 1 503 ? 15.450 2.968 -4.240 1.00 97.19 503 ALA A CA 1
ATOM 3962 C C . ALA A 1 503 ? 15.816 1.530 -3.862 1.00 97.19 503 ALA A C 1
ATOM 3964 O O . ALA A 1 503 ? 16.488 1.331 -2.853 1.00 97.19 503 ALA A O 1
ATOM 3965 N N . MET A 1 504 ? 15.442 0.551 -4.690 1.00 97.50 504 MET A N 1
ATOM 3966 C CA . MET A 1 504 ? 15.834 -0.850 -4.534 1.00 97.50 504 MET A CA 1
ATOM 3967 C C . MET A 1 504 ? 17.360 -1.000 -4.471 1.00 97.50 504 MET A C 1
ATOM 3969 O O . MET A 1 504 ? 17.858 -1.729 -3.620 1.00 97.50 504 MET A O 1
ATOM 3973 N N . VAL A 1 505 ? 18.102 -0.274 -5.311 1.00 97.94 505 VAL A N 1
ATOM 3974 C CA . VAL A 1 505 ? 19.572 -0.344 -5.343 1.00 97.94 505 VAL A CA 1
ATOM 3975 C C . VAL A 1 505 ? 20.215 0.449 -4.203 1.00 97.94 505 VAL A C 1
ATOM 3977 O O . VAL A 1 505 ? 21.070 -0.084 -3.509 1.00 97.94 505 VAL A O 1
ATOM 3980 N N . TYR A 1 506 ? 19.817 1.707 -3.986 1.00 97.94 506 TYR A N 1
ATOM 3981 C CA . TYR A 1 506 ? 20.597 2.644 -3.156 1.00 97.94 506 TYR A CA 1
ATOM 3982 C C . TYR A 1 506 ? 19.980 3.006 -1.798 1.00 97.94 506 TYR A C 1
ATOM 3984 O O . TYR A 1 506 ? 20.650 3.595 -0.948 1.00 97.94 506 TYR A O 1
ATOM 3992 N N . HIS A 1 507 ? 18.714 2.666 -1.553 1.00 97.25 507 HIS A N 1
ATOM 3993 C CA . HIS A 1 507 ? 18.032 3.004 -0.296 1.00 97.25 507 HIS A CA 1
ATOM 3994 C C . HIS A 1 507 ? 17.620 1.765 0.501 1.00 97.25 507 HIS A C 1
ATOM 3996 O O . HIS A 1 507 ? 17.802 1.747 1.716 1.00 97.25 507 HIS A O 1
ATOM 4002 N N . VAL A 1 508 ? 17.184 0.690 -0.161 1.00 96.75 508 VAL A N 1
ATOM 4003 C CA . VAL A 1 508 ? 16.867 -0.581 0.507 1.00 96.75 508 VAL A CA 1
ATOM 4004 C C . VAL A 1 508 ? 18.049 -1.156 1.299 1.00 96.75 508 VAL A C 1
ATOM 4006 O O . VAL A 1 508 ? 17.805 -1.509 2.450 1.00 96.75 508 VAL A O 1
ATOM 4009 N N . PRO A 1 509 ? 19.313 -1.181 0.815 1.00 96.75 509 PRO A N 1
ATOM 4010 C CA . PRO A 1 509 ? 20.428 -1.671 1.634 1.00 96.75 509 PRO A CA 1
ATOM 4011 C C . PRO 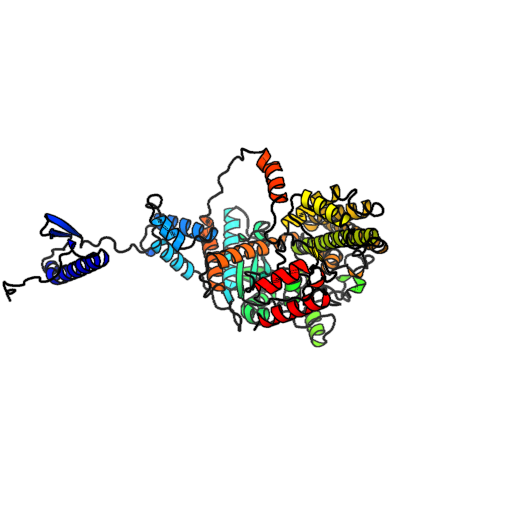A 1 509 ? 20.569 -0.901 2.953 1.00 96.75 509 PRO A C 1
ATOM 4013 O O . PRO A 1 509 ? 20.777 -1.491 4.011 1.00 96.75 509 PRO A O 1
ATOM 4016 N N . ARG A 1 510 ? 20.382 0.425 2.913 1.00 95.75 510 ARG A N 1
ATOM 4017 C CA . ARG A 1 510 ? 20.426 1.273 4.108 1.00 95.75 510 ARG A CA 1
ATOM 4018 C C . ARG A 1 510 ? 19.297 0.927 5.076 1.00 95.75 510 ARG A C 1
ATOM 4020 O O . ARG A 1 510 ? 19.557 0.792 6.266 1.00 95.75 510 ARG A O 1
ATOM 4027 N N . PHE A 1 511 ? 18.072 0.748 4.584 1.00 95.75 511 PHE A N 1
ATOM 4028 C CA . PHE A 1 511 ? 16.943 0.341 5.427 1.00 95.75 511 PHE A CA 1
ATOM 4029 C C . PHE A 1 511 ? 17.123 -1.060 6.004 1.00 95.75 511 PHE A C 1
ATOM 4031 O O . PHE A 1 511 ? 16.760 -1.283 7.153 1.00 95.75 511 PHE A O 1
ATOM 4038 N N . MET A 1 512 ? 17.716 -1.990 5.250 1.00 95.44 512 MET A N 1
ATOM 4039 C CA . MET A 1 512 ? 18.031 -3.324 5.757 1.00 95.44 512 MET A CA 1
ATOM 4040 C C . MET A 1 512 ? 18.998 -3.250 6.942 1.00 95.44 512 MET A C 1
ATOM 4042 O O . MET A 1 512 ? 18.714 -3.879 7.958 1.00 95.44 512 MET A O 1
ATOM 4046 N N . LYS A 1 513 ? 20.060 -2.432 6.849 1.00 95.00 513 LYS A N 1
ATOM 4047 C CA . LYS A 1 513 ? 21.026 -2.217 7.944 1.00 95.00 513 LYS A CA 1
ATOM 4048 C C . LYS A 1 513 ? 20.405 -1.503 9.149 1.00 95.00 513 LYS A C 1
ATOM 4050 O O . LYS A 1 513 ? 20.633 -1.905 10.281 1.00 95.00 513 LYS A O 1
ATOM 4055 N N . LEU A 1 514 ? 19.610 -0.454 8.919 1.00 94.19 514 LEU A N 1
ATOM 4056 C CA . LEU A 1 514 ? 19.024 0.346 10.004 1.00 94.19 514 LEU A CA 1
ATOM 4057 C C . LEU A 1 514 ? 17.897 -0.378 10.746 1.00 94.19 514 LEU A C 1
ATOM 4059 O O . LEU A 1 514 ? 17.802 -0.273 11.964 1.00 94.19 514 LEU A O 1
ATOM 4063 N N . HIS A 1 515 ? 17.052 -1.105 10.015 1.00 93.31 515 HIS A N 1
ATOM 4064 C CA . HIS A 1 515 ? 15.786 -1.622 10.543 1.00 93.31 515 HIS A CA 1
ATOM 4065 C C . HIS A 1 515 ? 15.737 -3.145 10.612 1.00 93.31 515 HIS A C 1
ATOM 4067 O O . HIS A 1 515 ? 14.667 -3.710 10.826 1.00 93.31 515 HIS A O 1
ATOM 4073 N N . ASN A 1 516 ? 16.877 -3.817 10.436 1.00 90.81 516 ASN A N 1
ATOM 4074 C CA . ASN A 1 516 ? 16.977 -5.275 10.441 1.00 90.81 516 ASN A CA 1
ATOM 4075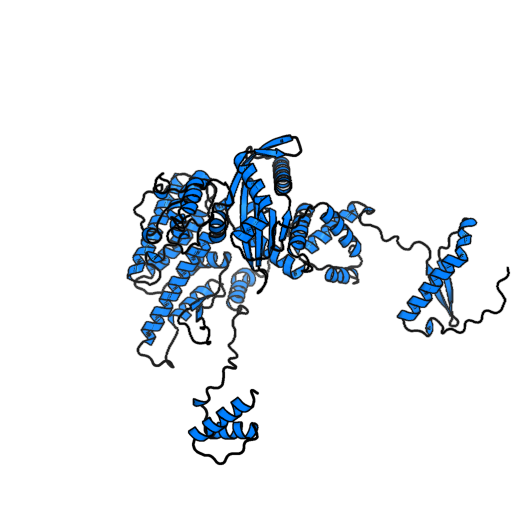 C C . ASN A 1 516 ? 16.055 -5.929 9.387 1.00 90.81 516 ASN A C 1
ATOM 4077 O O . ASN A 1 516 ? 15.321 -6.888 9.647 1.00 90.81 516 ASN A O 1
ATOM 4081 N N . GLY A 1 517 ? 16.105 -5.377 8.169 1.00 91.88 517 GLY A N 1
ATOM 4082 C CA . GLY A 1 517 ? 15.283 -5.769 7.021 1.00 91.88 517 GLY A CA 1
ATOM 4083 C C . GLY A 1 517 ? 14.094 -4.838 6.755 1.00 91.88 517 GLY A C 1
ATOM 4084 O O . GLY A 1 517 ? 13.724 -4.003 7.578 1.00 91.88 517 GLY A O 1
ATOM 4085 N N . ILE A 1 518 ? 13.475 -4.983 5.576 1.00 92.56 518 ILE A N 1
ATOM 4086 C CA . ILE A 1 518 ? 12.361 -4.114 5.145 1.00 92.56 518 ILE A CA 1
ATOM 4087 C C . ILE A 1 518 ? 10.987 -4.791 5.157 1.00 92.56 518 ILE A C 1
ATOM 4089 O O . ILE A 1 518 ? 9.969 -4.108 5.147 1.00 92.56 518 ILE A O 1
ATOM 4093 N N . ARG A 1 519 ? 10.933 -6.123 5.275 1.00 90.75 519 ARG A N 1
ATOM 4094 C CA . ARG A 1 519 ? 9.686 -6.908 5.225 1.00 90.75 519 ARG A CA 1
ATOM 4095 C C . ARG A 1 519 ? 8.639 -6.503 6.272 1.00 90.75 519 ARG A C 1
ATOM 4097 O O . ARG A 1 519 ? 7.444 -6.620 6.024 1.00 90.75 519 ARG A O 1
ATOM 4104 N N . GLN A 1 520 ? 9.057 -6.018 7.441 1.00 89.62 520 GLN A N 1
ATOM 4105 C CA . GLN A 1 520 ? 8.128 -5.535 8.476 1.00 89.62 520 GLN A CA 1
ATOM 4106 C C . GLN A 1 520 ? 7.377 -4.250 8.068 1.00 89.62 520 GLN A C 1
ATOM 4108 O O . GLN A 1 520 ? 6.317 -3.934 8.611 1.00 89.62 520 GLN A O 1
ATOM 4113 N N . PHE A 1 521 ? 7.879 -3.523 7.067 1.00 92.25 521 PHE A N 1
ATOM 4114 C CA . PHE A 1 521 ? 7.256 -2.301 6.561 1.00 92.25 521 PHE A CA 1
ATOM 4115 C C . PHE A 1 521 ? 6.205 -2.549 5.476 1.00 92.25 521 PHE A C 1
ATOM 4117 O O . PHE A 1 521 ? 5.528 -1.596 5.093 1.00 92.25 521 PHE A O 1
ATOM 4124 N N . SER A 1 522 ? 5.954 -3.811 5.118 1.00 88.88 522 SER A N 1
ATOM 4125 C CA . SER A 1 522 ? 4.968 -4.234 4.120 1.00 88.88 522 SER A CA 1
ATOM 4126 C C . SER A 1 522 ? 3.634 -3.498 4.159 1.00 88.88 522 SER A C 1
ATOM 4128 O O . SER A 1 522 ? 2.990 -3.375 5.208 1.00 88.88 522 SER A O 1
ATOM 4130 N N . GLY A 1 523 ? 3.182 -3.082 2.979 1.00 87.12 523 GLY A N 1
ATOM 4131 C CA . GLY A 1 523 ? 1.855 -2.541 2.703 1.00 87.12 523 GLY A CA 1
ATOM 4132 C C . GLY A 1 523 ? 0.778 -3.619 2.595 1.00 87.12 523 GLY A C 1
ATOM 4133 O O . GLY A 1 523 ? -0.406 -3.299 2.514 1.00 87.12 523 GLY A O 1
ATOM 4134 N N . GLN A 1 524 ? 1.134 -4.909 2.666 1.00 89.31 524 GLN A N 1
ATOM 4135 C CA . GLN A 1 524 ? 0.169 -6.004 2.530 1.00 89.31 524 GLN A CA 1
ATOM 4136 C C . GLN A 1 524 ? -0.961 -5.950 3.574 1.00 89.31 524 GLN A C 1
ATOM 4138 O O . GLN A 1 524 ? -2.096 -6.335 3.282 1.00 89.31 524 GLN A O 1
ATOM 4143 N N . GLY A 1 525 ? -0.661 -5.504 4.796 1.00 89.88 525 GLY A N 1
ATOM 4144 C CA . GLY A 1 525 ? -1.666 -5.337 5.843 1.00 89.88 525 GLY A CA 1
ATOM 4145 C C . GLY A 1 525 ? -2.712 -4.278 5.493 1.00 89.88 525 GLY A C 1
ATOM 4146 O O . GLY A 1 525 ? -3.906 -4.527 5.661 1.00 89.88 525 GLY A O 1
ATOM 4147 N N . VAL A 1 526 ? -2.263 -3.154 4.928 1.00 89.94 526 VAL A N 1
ATOM 4148 C CA . VAL A 1 526 ? -3.102 -2.024 4.502 1.00 89.94 526 VAL A CA 1
ATOM 4149 C C . VAL A 1 526 ? -3.964 -2.404 3.296 1.00 89.94 526 VAL A C 1
ATOM 4151 O O . VAL A 1 526 ? -5.165 -2.169 3.319 1.00 89.94 526 VAL A O 1
ATOM 4154 N N . GLU A 1 527 ? -3.413 -3.105 2.301 1.00 90.06 527 GLU A N 1
ATOM 4155 C CA . GLU A 1 527 ? -4.188 -3.594 1.145 1.00 90.06 527 GLU A CA 1
ATOM 4156 C C . GLU A 1 527 ? -5.352 -4.502 1.568 1.00 90.06 527 GLU A C 1
ATOM 4158 O O . GLU A 1 527 ? -6.506 -4.322 1.170 1.00 90.06 527 GLU A O 1
ATOM 4163 N N . LYS A 1 528 ? -5.078 -5.464 2.457 1.00 90.62 528 LYS A N 1
ATOM 4164 C CA . LYS A 1 528 ? -6.125 -6.354 2.980 1.00 90.62 528 LYS A CA 1
ATOM 4165 C C . LYS A 1 528 ? -7.124 -5.603 3.870 1.00 90.62 528 LYS A C 1
ATOM 4167 O O . LYS A 1 528 ? -8.290 -5.995 3.947 1.00 90.62 528 LYS A O 1
ATOM 4172 N N . LEU A 1 529 ? -6.680 -4.556 4.569 1.00 91.56 529 LEU A N 1
ATOM 4173 C CA . LEU A 1 529 ? -7.558 -3.676 5.338 1.00 91.56 529 LEU A CA 1
ATOM 4174 C C . LEU A 1 529 ? -8.502 -2.911 4.402 1.00 91.56 529 LEU A C 1
ATOM 4176 O O . LEU A 1 529 ? -9.705 -2.880 4.649 1.00 91.56 529 LEU A O 1
ATOM 4180 N N . ASN A 1 530 ? -7.999 -2.403 3.278 1.00 92.06 530 ASN A N 1
ATOM 4181 C CA . ASN A 1 530 ? -8.803 -1.730 2.260 1.00 92.06 530 ASN A CA 1
ATOM 4182 C C . ASN A 1 530 ? -9.856 -2.656 1.645 1.00 92.06 530 ASN A C 1
ATOM 4184 O O . ASN A 1 530 ? -10.996 -2.234 1.441 1.00 92.06 530 ASN A O 1
ATOM 4188 N N . ASP A 1 531 ? -9.538 -3.934 1.437 1.00 89.94 531 ASP A N 1
ATOM 4189 C CA . ASP A 1 531 ? -10.524 -4.935 1.014 1.00 89.94 531 ASP A CA 1
ATOM 4190 C C . ASP A 1 531 ? -11.630 -5.166 2.060 1.00 89.94 531 ASP A C 1
ATOM 4192 O O . ASP A 1 531 ? -12.809 -5.295 1.703 1.00 89.94 531 ASP A O 1
ATOM 4196 N N . ASN A 1 532 ? -11.290 -5.185 3.355 1.00 90.69 532 ASN A N 1
ATOM 4197 C CA . ASN A 1 532 ? -12.281 -5.268 4.434 1.00 90.69 532 ASN A CA 1
ATOM 4198 C C . ASN A 1 532 ? -13.170 -4.019 4.471 1.00 90.69 532 ASN A C 1
ATOM 4200 O O . ASN A 1 532 ? -14.396 -4.140 4.512 1.00 90.69 532 ASN A O 1
ATOM 4204 N N . ILE A 1 533 ? -12.560 -2.834 4.397 1.00 92.38 533 ILE A N 1
ATOM 4205 C CA . ILE A 1 533 ? -13.248 -1.540 4.360 1.00 92.38 533 ILE A CA 1
ATOM 4206 C C . ILE A 1 533 ? -14.199 -1.483 3.166 1.00 92.38 533 ILE A C 1
ATOM 4208 O O . ILE A 1 533 ? -15.365 -1.126 3.330 1.00 92.38 533 ILE A O 1
ATOM 4212 N N . ARG A 1 534 ? -13.751 -1.910 1.979 1.00 92.12 534 ARG A N 1
ATOM 4213 C CA . ARG A 1 534 ? -14.585 -1.989 0.776 1.00 92.12 534 ARG A CA 1
ATOM 4214 C C . ARG A 1 534 ? -15.783 -2.907 0.999 1.00 92.12 534 ARG A C 1
ATOM 4216 O O . ARG A 1 534 ? -16.903 -2.531 0.660 1.00 92.12 534 ARG A O 1
ATOM 4223 N N . ARG A 1 535 ? -15.587 -4.085 1.600 1.00 90.50 535 ARG A N 1
ATOM 4224 C CA . ARG A 1 535 ? -16.684 -5.025 1.885 1.00 90.50 535 ARG A CA 1
ATOM 4225 C C . ARG A 1 535 ? -17.712 -4.426 2.843 1.00 90.50 535 ARG A C 1
ATOM 4227 O O . ARG A 1 535 ? -18.902 -4.447 2.535 1.00 90.50 535 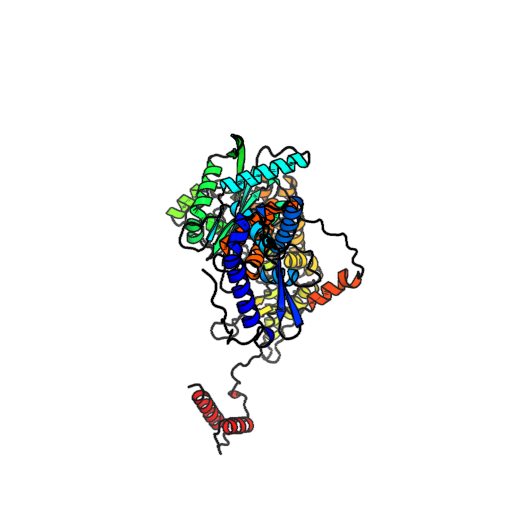ARG A O 1
ATOM 4234 N N . ILE A 1 536 ? -17.261 -3.842 3.952 1.00 90.88 536 ILE A N 1
ATOM 4235 C CA . ILE A 1 536 ? -18.136 -3.201 4.944 1.00 90.88 536 ILE A CA 1
ATOM 4236 C C . ILE A 1 536 ? -18.875 -2.027 4.311 1.00 90.88 536 ILE A C 1
ATOM 4238 O O . ILE A 1 536 ? -20.096 -1.927 4.439 1.00 90.88 536 ILE A O 1
ATOM 4242 N N . HIS A 1 537 ? -18.156 -1.179 3.573 1.00 90.94 537 HIS A N 1
ATOM 4243 C CA . HIS A 1 537 ? -18.751 -0.077 2.843 1.00 90.94 537 HIS A CA 1
ATOM 4244 C C . HIS A 1 537 ? -19.864 -0.588 1.932 1.00 90.94 537 HIS A C 1
ATOM 4246 O O . HIS A 1 537 ? -20.975 -0.080 2.012 1.00 90.94 537 HIS A O 1
ATOM 4252 N N . LEU A 1 538 ? -19.597 -1.574 1.071 1.00 88.75 538 LEU A N 1
ATOM 4253 C CA . LEU A 1 538 ? -20.543 -2.062 0.064 1.00 88.75 538 LEU A CA 1
ATOM 4254 C C . LEU A 1 538 ? -21.746 -2.810 0.641 1.00 88.75 538 LEU A C 1
ATOM 4256 O O . LEU A 1 538 ? -22.839 -2.651 0.110 1.00 88.75 538 LEU A O 1
ATOM 4260 N N . GLN A 1 539 ? -21.551 -3.614 1.684 1.00 85.50 539 GLN A N 1
ATOM 4261 C CA . GLN A 1 539 ? -22.542 -4.608 2.110 1.00 85.50 539 GLN A CA 1
ATOM 4262 C C . GLN A 1 539 ? -23.198 -4.297 3.458 1.00 85.50 539 GLN A C 1
ATOM 4264 O O . GLN A 1 539 ? -24.258 -4.842 3.755 1.00 85.50 539 GLN A O 1
ATOM 4269 N N . LYS A 1 540 ? -22.575 -3.455 4.290 1.00 83.56 540 LYS A N 1
ATOM 4270 C CA . LYS A 1 540 ? -22.976 -3.287 5.693 1.00 83.56 540 LYS A CA 1
ATOM 4271 C C . LYS A 1 540 ? -23.262 -1.843 6.102 1.00 83.56 540 LYS A C 1
ATOM 4273 O O . LYS A 1 540 ? -24.088 -1.628 6.985 1.00 83.56 540 LYS A O 1
ATOM 4278 N N . SER A 1 541 ? -22.591 -0.870 5.492 1.00 81.75 541 SER A N 1
ATOM 4279 C CA . SER A 1 541 ? -22.869 0.546 5.739 1.00 81.75 541 SER A CA 1
ATOM 4280 C C . SER A 1 541 ? -24.225 0.953 5.160 1.00 81.75 541 SER A C 1
ATOM 4282 O O . SER A 1 541 ? -24.610 0.504 4.080 1.00 81.75 541 SER A O 1
ATOM 4284 N N . ASN A 1 542 ? -24.914 1.866 5.848 1.00 78.19 542 ASN A N 1
ATOM 4285 C CA . ASN A 1 542 ? -26.144 2.491 5.353 1.00 78.19 542 ASN A CA 1
ATOM 4286 C C . ASN A 1 542 ? -25.884 3.612 4.325 1.00 78.19 542 ASN A C 1
ATOM 4288 O O . ASN A 1 542 ? -26.829 4.238 3.853 1.00 78.19 542 ASN A O 1
ATOM 4292 N N . LYS A 1 543 ? -24.608 3.862 3.988 1.00 80.88 543 LYS A N 1
ATOM 4293 C CA . LYS A 1 543 ? -24.106 4.878 3.047 1.00 80.88 543 LYS A CA 1
ATOM 4294 C C . LYS A 1 543 ? -24.319 6.336 3.454 1.00 80.88 543 LYS A C 1
ATOM 4296 O O . LYS A 1 543 ? -23.823 7.205 2.742 1.00 80.88 543 LYS A O 1
ATOM 4301 N N . TRP A 1 544 ? -24.998 6.605 4.566 1.00 81.25 544 TRP A N 1
ATOM 4302 C CA . TRP A 1 544 ? -25.242 7.962 5.050 1.00 81.25 544 TRP A CA 1
ATOM 4303 C C . TRP A 1 544 ? -24.002 8.543 5.732 1.00 81.25 544 TRP A C 1
ATOM 4305 O O . TRP A 1 544 ? -23.566 9.631 5.379 1.00 81.25 544 TRP A O 1
ATOM 4315 N N . ASP A 1 545 ? -23.378 7.772 6.627 1.00 85.94 545 ASP A N 1
ATOM 4316 C CA . ASP A 1 545 ? -22.083 8.099 7.236 1.00 85.94 545 ASP A CA 1
ATOM 4317 C C . ASP A 1 545 ? -21.130 6.907 7.084 1.00 85.94 545 ASP A C 1
ATOM 4319 O O . ASP A 1 545 ? -20.797 6.175 8.020 1.00 85.94 545 ASP A O 1
ATOM 4323 N N . ALA A 1 546 ? -20.747 6.657 5.831 1.00 89.75 546 ALA A N 1
ATOM 4324 C CA . ALA A 1 546 ? -20.018 5.449 5.471 1.00 89.75 546 ALA A CA 1
ATOM 4325 C C . ALA A 1 546 ? -18.639 5.344 6.137 1.00 89.75 546 ALA A C 1
ATOM 4327 O O . ALA A 1 546 ? -18.201 4.237 6.440 1.00 89.75 546 ALA A O 1
ATOM 4328 N N . ALA A 1 547 ? -17.960 6.471 6.363 1.00 92.75 547 ALA A N 1
ATOM 4329 C CA . ALA A 1 547 ? -16.665 6.481 7.033 1.00 92.75 547 ALA A CA 1
ATOM 4330 C C . ALA A 1 547 ? -16.807 6.035 8.496 1.00 92.75 547 ALA A C 1
ATOM 4332 O O . ALA A 1 547 ? -16.091 5.137 8.943 1.00 92.75 547 ALA A O 1
ATOM 4333 N N . LYS A 1 548 ? -17.788 6.592 9.217 1.00 93.00 548 LYS A N 1
ATOM 4334 C CA . LYS A 1 548 ? -18.074 6.219 10.605 1.00 93.00 548 LYS A CA 1
ATOM 4335 C C . LYS A 1 548 ? -18.558 4.781 10.735 1.00 93.00 548 LYS A C 1
ATOM 4337 O O . LYS A 1 548 ? -18.094 4.069 11.622 1.00 93.00 548 LYS A O 1
ATOM 4342 N N . ASP A 1 549 ? -19.455 4.337 9.854 1.00 91.38 549 ASP A N 1
ATOM 4343 C CA . ASP A 1 549 ? -19.967 2.961 9.847 1.00 91.38 549 ASP A CA 1
ATOM 4344 C C . ASP A 1 549 ? -18.837 1.934 9.739 1.00 91.38 549 ASP A C 1
ATOM 4346 O O . ASP A 1 549 ? -18.852 0.908 10.427 1.00 91.38 549 ASP A O 1
ATOM 4350 N N . VAL A 1 550 ? -17.861 2.210 8.867 1.00 92.81 550 VAL A N 1
ATOM 4351 C CA . VAL A 1 550 ? -16.705 1.336 8.679 1.00 92.81 550 VAL A CA 1
ATOM 4352 C C . VAL A 1 550 ? -15.836 1.311 9.932 1.00 92.81 550 VAL A C 1
ATOM 4354 O O . VAL A 1 550 ? -15.538 0.219 10.413 1.00 92.81 550 VAL A O 1
ATOM 4357 N N . LEU A 1 551 ? -15.484 2.474 10.493 1.00 93.31 551 LEU A N 1
ATOM 4358 C CA . LEU A 1 551 ? -14.689 2.537 11.725 1.00 93.31 551 LEU A CA 1
ATOM 4359 C C . LEU A 1 551 ? -15.378 1.808 12.886 1.00 93.31 551 LEU A C 1
ATOM 4361 O O . LEU A 1 551 ? -14.749 1.011 13.574 1.00 93.31 551 LEU A O 1
ATOM 4365 N N . MET A 1 552 ? -16.688 2.004 13.055 1.00 92.19 552 MET A N 1
ATOM 4366 C CA . MET A 1 552 ? -17.477 1.313 14.078 1.00 92.19 552 MET A CA 1
ATOM 4367 C C . MET A 1 552 ? -17.465 -0.210 13.885 1.00 92.19 552 MET A C 1
ATOM 4369 O O . MET A 1 552 ? -17.388 -0.959 14.853 1.00 92.19 552 MET A O 1
ATOM 4373 N N . ALA A 1 553 ? -17.577 -0.697 12.647 1.00 91.88 553 ALA A N 1
ATOM 4374 C CA . ALA A 1 553 ? -17.556 -2.133 12.373 1.00 91.88 553 ALA A CA 1
ATOM 4375 C C . ALA A 1 553 ? -16.174 -2.762 12.600 1.00 91.88 553 ALA A C 1
ATOM 4377 O O . ALA A 1 553 ? -16.101 -3.863 13.147 1.00 91.88 553 ALA A O 1
ATOM 4378 N N . GLU A 1 554 ? -15.094 -2.080 12.214 1.00 91.19 554 GLU A N 1
ATOM 4379 C CA . GLU A 1 554 ? -13.734 -2.553 12.488 1.00 91.19 554 GLU A CA 1
ATOM 4380 C C . GLU A 1 554 ? -13.440 -2.558 13.995 1.00 91.19 554 GLU A C 1
ATOM 4382 O O . GLU A 1 554 ? -12.938 -3.559 14.508 1.00 91.19 554 GLU A O 1
ATOM 4387 N N . GLU A 1 555 ? -13.844 -1.520 14.732 1.00 88.81 555 GLU A N 1
ATOM 4388 C CA . GLU A 1 555 ? -13.608 -1.462 16.177 1.00 88.81 555 GLU A CA 1
ATOM 4389 C C . GLU A 1 555 ? -14.423 -2.513 16.942 1.00 88.81 555 GLU A C 1
ATOM 4391 O O . GLU A 1 555 ? -13.885 -3.193 17.815 1.00 88.81 555 GLU A O 1
ATOM 4396 N N . ARG A 1 556 ? -15.685 -2.767 16.562 1.00 91.62 556 ARG A N 1
ATOM 4397 C CA . ARG A 1 556 ? -16.451 -3.887 17.141 1.00 91.62 556 ARG A CA 1
ATOM 4398 C C . ARG A 1 556 ? -15.783 -5.235 16.881 1.00 91.62 556 ARG A C 1
ATOM 4400 O O . ARG A 1 556 ? -15.712 -6.056 17.792 1.00 91.62 556 ARG A O 1
ATOM 4407 N N . LYS A 1 557 ? -15.259 -5.471 15.673 1.00 90.69 557 LYS A N 1
ATOM 4408 C CA . LYS A 1 557 ? -14.500 -6.699 15.374 1.00 90.69 557 LYS A CA 1
ATOM 4409 C C . LYS A 1 557 ? -13.244 -6.819 16.235 1.00 90.69 557 LYS A C 1
ATOM 4411 O O . LYS A 1 557 ? -12.892 -7.933 16.607 1.00 90.69 557 LYS A O 1
ATOM 4416 N N . ARG A 1 558 ? -12.589 -5.700 16.556 1.00 87.12 558 ARG A N 1
ATOM 4417 C CA . ARG A 1 558 ? -11.416 -5.664 17.437 1.00 87.12 558 ARG A CA 1
ATOM 4418 C C . ARG A 1 558 ? -11.786 -6.001 18.880 1.00 87.12 558 ARG A C 1
ATOM 4420 O O . ARG A 1 558 ? -11.189 -6.907 19.453 1.00 87.12 558 ARG A O 1
ATOM 4427 N N . ILE A 1 559 ? -12.807 -5.337 19.429 1.00 87.69 559 ILE A N 1
ATOM 4428 C CA . ILE A 1 559 ? -13.317 -5.584 20.789 1.00 87.69 559 ILE A CA 1
ATOM 4429 C C . ILE A 1 559 ? -13.755 -7.045 20.958 1.00 87.69 559 ILE A C 1
ATOM 4431 O O . ILE A 1 559 ? -13.558 -7.637 22.012 1.00 87.69 559 ILE A O 1
ATOM 4435 N N . LEU A 1 560 ? -14.344 -7.637 19.917 1.00 89.88 560 LEU A N 1
ATOM 4436 C CA . LEU A 1 560 ? -14.849 -9.011 19.936 1.00 89.88 560 LEU A CA 1
ATOM 4437 C C . LEU A 1 560 ? -13.840 -10.051 19.421 1.00 89.88 560 LEU A C 1
ATOM 4439 O O . LEU A 1 560 ? -14.230 -11.190 19.172 1.00 89.88 560 LEU A O 1
ATOM 4443 N N . SER A 1 561 ? -12.570 -9.686 19.235 1.00 84.50 561 SER A N 1
ATOM 4444 C CA . SER A 1 561 ? -11.570 -10.571 18.618 1.00 84.50 561 SER A CA 1
ATOM 4445 C C . SER A 1 561 ? -11.323 -11.865 19.403 1.00 84.50 561 SER A C 1
ATOM 4447 O O . SER A 1 561 ? -11.141 -12.913 18.784 1.00 84.50 561 SER A O 1
ATOM 4449 N N . ASP A 1 562 ? -11.451 -11.832 20.732 1.00 83.94 562 ASP A N 1
ATOM 4450 C CA . ASP A 1 562 ? -11.321 -13.009 21.606 1.00 83.94 562 ASP A CA 1
ATOM 4451 C C . ASP A 1 562 ? -12.416 -14.070 21.379 1.00 83.94 562 ASP A C 1
ATOM 4453 O O . ASP A 1 562 ? -12.275 -15.221 21.784 1.00 83.94 562 ASP A O 1
ATOM 4457 N N . LEU A 1 563 ? -13.525 -13.705 20.722 1.00 86.44 563 LEU A N 1
ATOM 4458 C CA . LEU A 1 563 ? -14.635 -14.619 20.417 1.00 86.44 563 LEU A CA 1
ATOM 4459 C C . LEU A 1 563 ? -14.466 -15.337 19.075 1.00 86.44 563 LEU A C 1
ATOM 4461 O O . LEU A 1 563 ? -15.353 -16.074 18.630 1.00 86.44 563 LEU A O 1
ATOM 4465 N N . GLU A 1 564 ? -13.368 -15.081 18.369 1.00 81.94 564 GLU A N 1
ATOM 4466 C CA . GLU A 1 564 ? -13.157 -15.640 17.050 1.00 81.94 564 GLU A CA 1
ATOM 4467 C C . GLU A 1 564 ? -12.839 -17.134 17.130 1.00 81.94 564 GLU A C 1
ATOM 4469 O O . GLU A 1 564 ? -11.839 -17.563 17.696 1.00 81.94 564 GLU A O 1
ATOM 4474 N N . ARG A 1 565 ? -13.702 -17.951 16.520 1.00 77.31 565 ARG A N 1
ATOM 4475 C CA . ARG A 1 565 ? -13.510 -19.403 16.498 1.00 77.31 565 ARG A CA 1
ATOM 4476 C C . ARG A 1 565 ? -12.317 -19.815 15.648 1.00 77.31 565 ARG A C 1
ATOM 4478 O O . ARG A 1 565 ? -12.152 -19.335 14.521 1.00 77.31 565 ARG A O 1
ATOM 4485 N N . GLU A 1 566 ? -11.594 -20.815 16.139 1.00 74.12 566 GLU A N 1
ATOM 4486 C CA . GLU A 1 566 ? -10.594 -21.518 15.348 1.00 74.12 566 GLU A CA 1
ATOM 4487 C C . GLU A 1 566 ? -11.242 -22.228 14.143 1.00 74.12 566 GLU A C 1
ATOM 4489 O O . GLU A 1 566 ? -12.305 -22.857 14.273 1.00 74.12 566 GLU A O 1
ATOM 4494 N N . PRO A 1 567 ? -10.639 -22.133 12.943 1.00 73.81 567 PRO A N 1
ATOM 4495 C CA . PRO A 1 567 ? -11.102 -22.880 11.783 1.00 73.81 567 PRO A CA 1
ATOM 4496 C C . PRO A 1 567 ? -11.071 -24.385 12.056 1.00 73.81 567 PRO A C 1
ATOM 4498 O O . PRO A 1 567 ? -10.070 -24.923 12.523 1.00 73.81 567 PRO A O 1
ATOM 4501 N N . ARG A 1 568 ? -12.145 -25.097 11.698 1.00 76.31 568 ARG A N 1
ATOM 4502 C CA . ARG A 1 568 ? -12.148 -26.562 11.791 1.00 76.31 568 ARG A CA 1
ATOM 4503 C C . ARG A 1 568 ? -11.136 -27.153 10.799 1.00 76.31 568 ARG A C 1
ATOM 4505 O O . ARG A 1 568 ? -11.167 -26.762 9.627 1.00 76.31 568 ARG A O 1
ATOM 4512 N N . PRO A 1 569 ? -10.310 -28.131 11.205 1.00 70.56 569 PRO A N 1
ATOM 4513 C CA . PRO A 1 569 ? -9.482 -28.866 10.262 1.00 70.56 569 PRO A CA 1
ATOM 4514 C C . PRO A 1 569 ? -10.393 -29.675 9.332 1.00 70.56 569 PRO A C 1
ATOM 4516 O O . PRO A 1 569 ? -11.209 -30.477 9.785 1.00 70.56 569 PRO A O 1
ATOM 4519 N N . TYR A 1 570 ? -10.280 -29.461 8.021 1.00 74.06 570 TYR A N 1
ATOM 4520 C CA . TYR A 1 570 ? -10.979 -30.267 7.023 1.00 74.06 570 TYR A CA 1
ATOM 4521 C C . TYR A 1 570 ? -9.975 -30.880 6.048 1.00 74.06 570 TYR A C 1
ATOM 4523 O O . TYR A 1 570 ? -9.089 -30.201 5.530 1.00 74.06 570 TYR A O 1
ATOM 4531 N N . LYS A 1 571 ? -10.123 -32.181 5.776 1.00 76.62 571 LYS A N 1
ATOM 4532 C CA . LYS A 1 571 ? -9.339 -32.881 4.755 1.00 76.62 571 LYS A CA 1
ATOM 4533 C C . LYS A 1 571 ? -10.034 -32.713 3.407 1.00 76.62 571 LYS A C 1
ATOM 4535 O O . LYS A 1 571 ? -11.159 -33.179 3.219 1.00 76.62 571 LYS A O 1
ATOM 4540 N N . LYS A 1 572 ? -9.372 -32.043 2.466 1.00 77.81 572 LYS A N 1
ATOM 4541 C CA . LYS A 1 572 ? -9.819 -31.994 1.070 1.00 77.81 572 LYS A CA 1
ATOM 4542 C C . LYS A 1 572 ? -9.718 -33.413 0.497 1.00 77.81 572 LYS A C 1
ATOM 4544 O O . LYS A 1 572 ? -8.667 -34.023 0.598 1.00 77.81 572 LYS A O 1
ATOM 4549 N N . LYS A 1 573 ? -10.827 -33.963 -0.013 1.00 77.19 573 LYS A N 1
ATOM 4550 C CA . LYS A 1 573 ? -10.887 -35.342 -0.550 1.00 77.19 573 LYS A CA 1
ATOM 4551 C C . LYS A 1 573 ? -10.638 -35.433 -2.061 1.00 77.19 573 LYS A C 1
ATOM 4553 O O . LYS A 1 573 ? -10.359 -36.512 -2.561 1.00 77.19 573 LYS A O 1
ATOM 4558 N N . ALA A 1 574 ? -10.796 -34.327 -2.789 1.00 76.19 574 ALA A N 1
ATOM 4559 C CA . ALA A 1 574 ? -10.691 -34.282 -4.248 1.00 76.19 574 ALA A CA 1
ATOM 4560 C C . ALA A 1 574 ? -9.347 -33.678 -4.677 1.00 76.19 574 ALA A C 1
ATOM 4562 O O . ALA A 1 574 ? -9.303 -32.551 -5.175 1.00 76.19 574 ALA A O 1
ATOM 4563 N N . ASP A 1 575 ? -8.257 -34.405 -4.439 1.00 75.31 575 ASP A N 1
ATOM 4564 C CA . ASP A 1 575 ? -6.893 -33.896 -4.635 1.00 75.31 575 ASP A CA 1
ATOM 4565 C C . ASP A 1 575 ? -6.666 -33.402 -6.068 1.00 75.31 575 ASP A C 1
ATOM 4567 O O . ASP A 1 575 ? -6.201 -32.282 -6.251 1.00 75.31 575 ASP A O 1
ATOM 4571 N N . ASN A 1 576 ? -7.144 -34.134 -7.081 1.00 78.31 576 ASN A N 1
ATOM 4572 C CA . ASN A 1 576 ? -7.043 -33.720 -8.488 1.00 78.31 576 ASN A CA 1
ATOM 4573 C C . ASN A 1 576 ? -7.702 -32.360 -8.769 1.00 78.31 576 ASN A C 1
ATOM 4575 O O . ASN A 1 576 ? -7.157 -31.544 -9.511 1.00 78.31 576 ASN A O 1
ATOM 4579 N N . TYR A 1 577 ? -8.861 -32.077 -8.162 1.00 78.19 577 TYR A N 1
ATOM 4580 C CA . TYR A 1 577 ? -9.506 -30.772 -8.313 1.00 78.19 577 TYR A CA 1
ATOM 4581 C C . TYR A 1 577 ? -8.700 -29.676 -7.611 1.00 78.19 577 TYR A C 1
ATOM 4583 O O . TYR A 1 577 ? -8.497 -28.605 -8.172 1.00 78.19 577 TYR A O 1
ATOM 4591 N N . TRP A 1 578 ? -8.223 -29.921 -6.392 1.00 75.88 578 TRP A N 1
ATOM 4592 C CA . 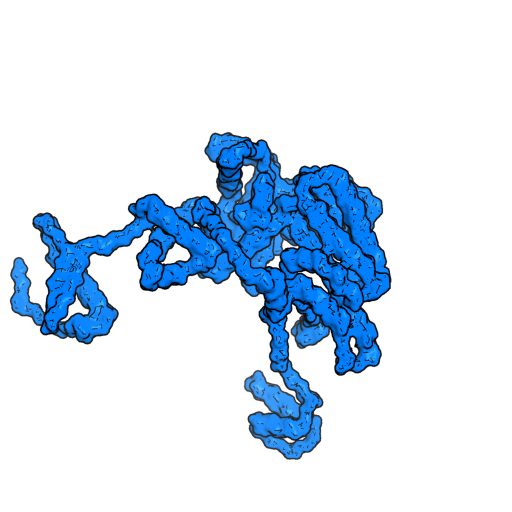TRP A 1 578 ? -7.521 -28.899 -5.613 1.00 75.88 578 TRP A CA 1
ATOM 4593 C C . TRP A 1 578 ? -6.080 -28.650 -6.067 1.00 75.88 578 TRP A C 1
ATOM 4595 O O . TRP A 1 578 ? -5.579 -27.546 -5.849 1.00 75.88 578 TRP A O 1
ATOM 4605 N N . LEU A 1 579 ? -5.443 -29.634 -6.701 1.00 72.81 579 LEU A N 1
ATOM 4606 C CA . LEU A 1 579 ? -4.107 -29.523 -7.275 1.00 72.81 579 LEU A CA 1
ATOM 4607 C C . LEU A 1 579 ? -4.160 -28.881 -8.661 1.00 72.81 579 LEU A C 1
ATOM 4609 O O . LEU A 1 579 ? -3.525 -27.845 -8.853 1.00 72.81 579 LEU A O 1
ATOM 4613 N N . ASP A 1 580 ? -4.949 -29.425 -9.592 1.00 73.12 580 ASP A N 1
ATOM 4614 C CA . ASP A 1 580 ? -4.885 -29.018 -11.003 1.00 73.12 580 ASP A CA 1
ATOM 4615 C C . ASP A 1 580 ? -6.229 -28.560 -11.578 1.00 73.12 580 ASP A C 1
ATOM 4617 O O . ASP A 1 580 ? -6.276 -27.555 -12.290 1.00 73.12 580 ASP A O 1
ATOM 4621 N N . GLY A 1 581 ? -7.347 -29.186 -11.197 1.00 75.12 581 GLY A N 1
ATOM 4622 C CA . GLY A 1 581 ? -8.674 -28.815 -11.709 1.00 75.12 581 GLY A CA 1
ATOM 4623 C C . GLY A 1 581 ? -9.078 -27.366 -11.400 1.00 75.12 581 GLY A C 1
ATOM 4624 O O . GLY A 1 581 ? -9.696 -26.695 -12.226 1.00 75.12 581 GLY A O 1
ATOM 4625 N N . ILE A 1 582 ? -8.682 -26.833 -10.243 1.00 76.31 582 ILE A N 1
ATOM 4626 C CA . ILE A 1 582 ? -8.936 -25.443 -9.859 1.00 76.31 582 ILE A CA 1
ATOM 4627 C C . ILE A 1 582 ? -8.080 -24.465 -10.666 1.00 76.31 582 ILE A C 1
ATOM 4629 O O . ILE A 1 582 ? -8.544 -23.365 -10.963 1.00 76.31 582 ILE A O 1
ATOM 4633 N N . LYS A 1 583 ? -6.853 -24.851 -11.045 1.00 71.50 583 LYS A N 1
ATOM 4634 C CA . LYS A 1 583 ? -5.978 -24.030 -11.894 1.00 71.50 583 LYS A CA 1
ATOM 4635 C C . LYS A 1 583 ? -6.563 -23.940 -13.299 1.00 71.50 583 LYS A C 1
ATOM 4637 O O . LYS A 1 583 ? -6.699 -22.839 -13.823 1.00 71.50 583 LYS A O 1
ATOM 4642 N N . GLU A 1 584 ? -7.001 -25.071 -13.847 1.00 73.25 584 GLU A N 1
ATOM 4643 C CA . GLU A 1 584 ? -7.637 -25.137 -15.165 1.00 73.25 584 GLU A CA 1
ATOM 4644 C C . GLU A 1 584 ? -8.976 -24.381 -15.186 1.00 73.25 584 GLU A C 1
ATOM 4646 O O . GLU A 1 584 ? -9.248 -23.610 -16.104 1.00 73.25 584 GLU A O 1
ATOM 4651 N N . SER A 1 585 ? -9.788 -24.507 -14.127 1.00 75.06 585 SER A N 1
ATOM 4652 C CA . SER A 1 585 ? -11.015 -23.714 -13.971 1.00 75.06 585 SER A CA 1
ATOM 4653 C C . SER A 1 585 ? -10.722 -22.216 -13.922 1.00 75.06 585 SER A C 1
ATOM 4655 O O . SER A 1 585 ? -11.450 -21.443 -14.530 1.00 75.06 585 SER A O 1
ATOM 4657 N N . ARG A 1 586 ? -9.676 -21.787 -13.205 1.00 72.69 586 ARG A N 1
ATOM 4658 C CA . ARG A 1 586 ? -9.293 -20.369 -13.124 1.00 72.69 586 ARG A CA 1
ATOM 4659 C C . ARG A 1 586 ? -8.762 -19.834 -14.448 1.00 72.69 586 ARG A C 1
ATOM 4661 O O . ARG A 1 586 ? -9.112 -18.715 -14.795 1.00 72.69 586 ARG A O 1
ATOM 4668 N N . ARG A 1 587 ? -7.978 -20.632 -15.181 1.00 68.31 587 ARG A N 1
ATOM 4669 C CA . ARG A 1 587 ? -7.477 -20.297 -16.522 1.00 68.31 587 ARG A CA 1
ATOM 4670 C C . ARG A 1 587 ? -8.620 -19.983 -17.488 1.00 68.31 587 ARG A C 1
ATOM 4672 O O . ARG A 1 587 ? -8.529 -19.027 -18.239 1.00 68.31 587 ARG A O 1
ATOM 4679 N N . LYS A 1 588 ? -9.694 -20.776 -17.440 1.00 70.38 588 LYS A N 1
ATOM 4680 C CA . LYS A 1 588 ? -10.856 -20.652 -18.336 1.00 70.38 588 LYS A CA 1
ATOM 4681 C C . LYS A 1 588 ? -11.889 -19.618 -17.897 1.00 70.38 588 LYS A C 1
ATOM 4683 O O . LYS A 1 588 ? -12.899 -19.475 -18.573 1.00 70.38 588 LYS A O 1
ATOM 4688 N N . ARG A 1 589 ? -11.715 -18.957 -16.747 1.00 68.75 589 ARG A N 1
ATOM 4689 C CA . ARG A 1 589 ? -12.673 -17.940 -16.298 1.00 68.75 589 ARG A CA 1
ATOM 4690 C C . ARG A 1 589 ? -12.402 -16.641 -17.054 1.00 68.75 589 ARG A C 1
ATOM 4692 O O . ARG A 1 589 ? -11.367 -16.030 -16.773 1.00 68.75 589 ARG A O 1
ATOM 4699 N N . PRO A 1 590 ? -13.319 -16.186 -17.924 1.00 53.53 590 PRO A N 1
ATOM 4700 C CA . PRO A 1 590 ? -13.282 -14.806 -18.372 1.00 53.53 590 PRO A CA 1
ATOM 4701 C C . PRO A 1 590 ? -13.416 -13.913 -17.132 1.00 53.53 590 PRO A C 1
ATOM 4703 O O . PRO A 1 590 ? -14.250 -14.162 -16.249 1.00 53.53 590 PRO A O 1
ATOM 4706 N N . ARG A 1 591 ? -12.552 -12.902 -16.995 1.00 51.44 591 ARG A N 1
ATOM 4707 C CA . ARG A 1 591 ? -12.873 -11.787 -16.093 1.00 51.44 591 ARG A CA 1
ATOM 4708 C C . ARG A 1 591 ? -13.999 -11.021 -16.793 1.00 51.44 591 ARG A C 1
ATOM 4710 O O . ARG A 1 591 ? -13.989 -10.922 -18.008 1.00 51.44 591 ARG A O 1
ATOM 4717 N N . LEU A 1 592 ? -14.960 -10.489 -16.039 1.00 44.72 592 LEU A N 1
ATOM 4718 C CA . LEU A 1 592 ? -16.159 -9.761 -16.519 1.00 44.72 592 LEU A CA 1
ATOM 4719 C C . LEU A 1 592 ? -15.884 -8.528 -17.424 1.00 44.72 592 LEU A C 1
ATOM 4721 O O . LEU A 1 592 ? -16.789 -7.740 -17.664 1.00 44.72 592 LEU A O 1
ATOM 4725 N N . CYS A 1 593 ? -14.644 -8.336 -17.867 1.00 37.06 593 CYS A N 1
ATOM 4726 C CA . CYS A 1 593 ? -14.171 -7.325 -18.801 1.00 37.06 593 CYS A CA 1
ATOM 4727 C C . CYS A 1 593 ? -13.649 -7.929 -20.116 1.00 37.06 593 CYS A C 1
ATOM 4729 O O . CYS A 1 593 ? -12.913 -7.260 -20.831 1.00 37.06 593 CYS A O 1
ATOM 4731 N N . ASP A 1 594 ? -14.060 -9.150 -20.460 1.00 33.84 594 ASP A N 1
ATOM 4732 C CA . ASP A 1 594 ? -14.339 -9.433 -21.864 1.00 33.84 594 ASP A CA 1
ATOM 4733 C C . ASP A 1 594 ? -15.663 -8.715 -22.158 1.00 33.84 594 ASP A C 1
ATOM 4735 O O . ASP A 1 594 ? -16.752 -9.272 -22.009 1.00 33.84 594 ASP A O 1
ATOM 4739 N N . GLU A 1 595 ? -15.580 -7.419 -22.465 1.00 32.66 595 GLU A N 1
ATOM 4740 C CA . GLU A 1 595 ? -16.563 -6.861 -23.382 1.00 32.66 595 GLU A CA 1
ATOM 4741 C C . GLU A 1 595 ? -16.342 -7.672 -24.662 1.00 32.66 595 GLU A C 1
ATOM 4743 O O . GLU A 1 595 ? -15.433 -7.409 -25.441 1.00 32.66 595 GLU A O 1
ATOM 4748 N N . GLU A 1 596 ? -17.117 -8.749 -24.837 1.00 31.64 596 GLU A N 1
ATOM 4749 C CA . GLU A 1 596 ? -17.564 -9.054 -26.184 1.00 31.64 596 GLU A CA 1
ATOM 4750 C C . GLU A 1 596 ? -18.148 -7.732 -26.659 1.00 31.64 596 GLU A C 1
ATOM 4752 O O . GLU A 1 596 ? -19.205 -7.309 -26.182 1.00 31.64 596 GLU A O 1
ATOM 4757 N N . ASP A 1 597 ? -17.382 -7.029 -27.490 1.00 30.20 597 ASP A N 1
ATOM 4758 C CA . ASP A 1 597 ? -17.878 -5.955 -28.320 1.00 30.20 597 ASP A CA 1
ATOM 4759 C C . ASP A 1 597 ? -19.043 -6.554 -29.108 1.00 30.20 597 ASP A C 1
ATOM 4761 O O . ASP A 1 597 ? -18.907 -7.017 -30.243 1.00 30.20 597 ASP A O 1
ATOM 4765 N N . ILE A 1 598 ? -20.233 -6.525 -28.510 1.00 31.97 598 ILE A N 1
ATOM 4766 C CA . ILE A 1 598 ? -21.461 -6.363 -29.260 1.00 31.97 598 ILE A CA 1
ATOM 4767 C C . ILE A 1 598 ? -21.339 -4.948 -29.808 1.00 31.97 598 ILE A C 1
ATOM 4769 O O . ILE A 1 598 ? -21.850 -3.975 -29.255 1.00 31.97 598 ILE A O 1
ATOM 4773 N N . SER A 1 599 ? -20.540 -4.845 -30.864 1.00 31.02 599 SER A N 1
ATOM 4774 C CA . SER A 1 599 ? -20.438 -3.682 -31.708 1.00 31.02 599 SER A CA 1
ATOM 4775 C C . SER A 1 599 ? -21.774 -3.543 -32.426 1.00 31.02 599 SER A C 1
ATOM 4777 O O . SER A 1 599 ? -21.909 -3.846 -33.603 1.00 31.02 599 SER A O 1
ATOM 4779 N N . ASP A 1 600 ? -22.756 -2.968 -31.739 1.00 34.78 600 ASP A N 1
ATOM 4780 C CA . ASP A 1 600 ? -23.655 -2.031 -32.409 1.00 34.78 600 ASP A CA 1
ATOM 4781 C C . ASP A 1 600 ? -22.862 -0.732 -32.650 1.00 34.78 600 ASP A C 1
ATOM 4783 O O . ASP A 1 600 ? -23.150 0.343 -32.124 1.00 34.78 600 ASP A O 1
ATOM 4787 N N . GLY A 1 601 ? -21.776 -0.863 -33.417 1.00 34.78 601 GLY A N 1
ATOM 4788 C CA . GLY A 1 601 ? -21.145 0.252 -34.097 1.00 34.78 601 GLY A CA 1
ATOM 4789 C C . GLY A 1 601 ? -22.012 0.628 -35.300 1.00 34.78 601 GLY A C 1
ATOM 4790 O O . GLY A 1 601 ? -22.713 -0.231 -35.838 1.00 34.78 601 GLY A O 1
ATOM 4791 N N . PRO A 1 602 ? -22.007 1.899 -35.735 1.00 41.12 602 PRO A N 1
ATOM 4792 C CA . PRO A 1 602 ? -22.769 2.310 -36.906 1.00 41.12 602 PRO A CA 1
ATOM 4793 C C . PRO A 1 602 ? -22.354 1.445 -38.103 1.00 41.12 602 PRO A C 1
ATOM 4795 O O . PRO A 1 602 ? -21.176 1.417 -38.456 1.00 41.12 602 PRO A O 1
ATOM 4798 N N . GLU A 1 603 ? -23.326 0.722 -38.675 1.00 47.88 603 GLU A N 1
ATOM 4799 C CA . GLU A 1 603 ? -23.190 -0.091 -39.892 1.00 47.88 603 GLU A CA 1
ATOM 4800 C C . GLU A 1 603 ? -22.329 0.697 -40.894 1.00 47.88 603 GLU A C 1
ATOM 4802 O O . GLU A 1 603 ? -22.641 1.853 -41.187 1.00 47.88 603 GLU A O 1
ATOM 4807 N N . ASP A 1 604 ? -21.229 0.122 -41.394 1.00 53.50 604 ASP A N 1
ATOM 4808 C CA . ASP A 1 604 ? -20.434 0.770 -42.438 1.00 53.50 604 ASP A CA 1
ATOM 4809 C C . ASP A 1 604 ? -21.275 0.825 -43.718 1.00 53.50 604 ASP A C 1
ATOM 4811 O O . ASP A 1 604 ? -21.302 -0.106 -44.531 1.00 53.50 604 ASP A O 1
ATOM 4815 N N . ILE A 1 605 ? -21.995 1.940 -43.869 1.00 56.88 605 ILE A N 1
ATOM 4816 C CA . ILE A 1 605 ? -22.938 2.209 -44.954 1.00 56.88 605 ILE A CA 1
ATOM 4817 C C . ILE A 1 605 ? -22.245 2.040 -46.318 1.00 56.88 605 ILE A C 1
ATOM 4819 O O . ILE A 1 605 ? -22.901 1.668 -47.290 1.00 56.88 605 ILE A O 1
ATOM 4823 N N . SER A 1 606 ? -20.920 2.227 -46.400 1.00 57.34 606 SER A N 1
ATOM 4824 C CA . SER A 1 606 ? -20.155 2.112 -47.647 1.00 57.34 606 SER A CA 1
ATOM 4825 C C . SER A 1 606 ? -20.023 0.677 -48.182 1.00 57.34 606 SER A C 1
ATOM 4827 O O . SER A 1 606 ? -19.749 0.495 -49.370 1.00 57.34 606 SER A O 1
ATOM 4829 N N . SER A 1 607 ? -20.296 -0.333 -47.349 1.00 59.81 607 SER A N 1
ATOM 4830 C CA . SER A 1 607 ? -20.229 -1.758 -47.709 1.00 59.81 607 SER A CA 1
ATOM 4831 C C . SER A 1 607 ? -21.563 -2.357 -48.193 1.00 59.81 607 SER A C 1
ATOM 4833 O O . SER A 1 607 ? -21.610 -3.510 -48.629 1.00 59.81 607 SER A O 1
ATOM 4835 N N . LEU A 1 608 ? -22.662 -1.589 -48.156 1.00 70.94 608 LEU A N 1
ATOM 4836 C CA . LEU A 1 608 ? -24.012 -2.091 -48.440 1.00 70.94 608 LEU A CA 1
ATOM 4837 C C . LEU A 1 608 ? -24.316 -2.195 -49.945 1.00 70.94 608 LEU A C 1
ATOM 4839 O O . LEU A 1 608 ? -24.071 -1.276 -50.728 1.00 70.94 608 LEU A O 1
ATOM 4843 N N . THR A 1 609 ? -24.940 -3.302 -50.361 1.00 78.12 609 THR A N 1
ATOM 4844 C CA . THR A 1 609 ? -25.358 -3.508 -51.758 1.00 78.12 609 THR A CA 1
ATOM 4845 C C . THR A 1 609 ? -26.651 -2.740 -52.096 1.00 78.12 609 THR A C 1
ATOM 4847 O O . THR A 1 609 ? -27.471 -2.459 -51.215 1.00 78.12 609 THR A O 1
ATOM 4850 N N . PRO A 1 610 ? -26.913 -2.426 -53.386 1.00 77.38 610 PRO A N 1
ATOM 4851 C CA . PRO A 1 610 ? -28.125 -1.710 -53.806 1.00 77.38 610 PRO A CA 1
ATOM 4852 C C . PRO A 1 610 ? -29.446 -2.398 -53.426 1.00 77.38 610 PRO A C 1
ATOM 4854 O O . PRO A 1 610 ? -30.474 -1.733 -53.304 1.00 77.38 610 PRO A O 1
ATOM 4857 N N . GLU A 1 611 ? -29.440 -3.723 -53.292 1.00 78.25 611 GLU A N 1
ATOM 4858 C CA . GLU A 1 611 ? -30.612 -4.526 -52.930 1.00 78.25 611 GLU A CA 1
ATOM 4859 C C . GLU A 1 611 ? -30.938 -4.385 -51.444 1.00 78.25 611 GLU A C 1
ATOM 4861 O O . GLU A 1 611 ? -32.089 -4.115 -51.097 1.00 78.25 611 GLU A O 1
ATOM 4866 N N . ILE A 1 612 ? -29.913 -4.454 -50.589 1.00 77.94 612 ILE A N 1
ATOM 4867 C CA . ILE A 1 612 ? -30.047 -4.275 -49.140 1.00 77.94 612 ILE A CA 1
ATOM 4868 C C . ILE A 1 612 ? -30.498 -2.843 -48.827 1.00 77.94 612 ILE A C 1
ATOM 4870 O O . ILE A 1 612 ? -31.461 -2.657 -48.088 1.00 77.94 612 ILE A O 1
ATOM 4874 N N . LEU A 1 613 ? -29.903 -1.831 -49.470 1.00 79.00 613 LEU A N 1
ATOM 4875 C CA . LEU A 1 613 ? -30.291 -0.424 -49.277 1.00 79.00 613 LEU A CA 1
ATOM 4876 C C . LEU A 1 613 ? -31.753 -0.148 -49.647 1.00 79.00 613 LEU A C 1
ATOM 4878 O O . LEU A 1 613 ? -32.427 0.629 -48.976 1.00 79.00 613 LEU A O 1
ATOM 4882 N N . LYS A 1 614 ? -32.278 -0.786 -50.700 1.00 81.19 614 LYS A N 1
ATOM 4883 C CA . LYS A 1 614 ? -33.696 -0.651 -51.074 1.00 81.19 614 LYS A CA 1
ATOM 4884 C C . LYS A 1 614 ? -34.632 -1.297 -50.069 1.00 81.19 614 LYS A C 1
ATOM 4886 O O . LYS A 1 614 ? -35.721 -0.772 -49.853 1.00 81.19 614 LYS A O 1
ATOM 4891 N N . LEU A 1 615 ? -34.226 -2.432 -49.508 1.00 81.19 615 LEU A N 1
ATOM 4892 C CA . LEU A 1 615 ? -34.982 -3.137 -48.480 1.00 81.19 615 LEU A CA 1
ATOM 4893 C C . LEU A 1 615 ? -35.052 -2.283 -47.209 1.00 81.19 615 LEU A C 1
ATOM 4895 O O . LEU A 1 615 ? -36.146 -1.967 -46.757 1.00 81.19 615 LEU A O 1
ATOM 4899 N N . ARG A 1 616 ? -33.906 -1.765 -46.751 1.00 79.38 616 ARG A N 1
ATOM 4900 C CA . ARG A 1 616 ? -33.817 -0.873 -45.585 1.00 79.38 616 ARG A CA 1
ATOM 4901 C C . ARG A 1 616 ? -34.599 0.431 -45.772 1.00 79.38 616 ARG A C 1
ATOM 4903 O O . ARG A 1 616 ? -35.372 0.812 -44.902 1.00 79.38 616 ARG A O 1
ATOM 4910 N N . LEU A 1 617 ? -34.476 1.089 -46.929 1.00 81.88 617 LEU A N 1
ATOM 4911 C CA . LEU A 1 617 ? -35.268 2.287 -47.242 1.00 81.88 617 LEU A CA 1
ATOM 4912 C C . LEU A 1 617 ? -36.774 1.996 -47.238 1.00 81.88 617 LEU A C 1
ATOM 4914 O O . LEU A 1 617 ? -37.552 2.815 -46.756 1.00 81.88 617 LEU A O 1
ATOM 4918 N N . LYS A 1 618 ? -37.190 0.824 -47.734 1.00 84.31 618 LYS A N 1
ATOM 4919 C CA . LYS A 1 618 ? -38.593 0.400 -47.720 1.00 84.31 618 LYS A CA 1
ATOM 4920 C C . LYS A 1 618 ? -39.098 0.146 -46.297 1.00 84.31 618 LYS A C 1
ATOM 4922 O O . LYS A 1 618 ? -40.224 0.542 -46.007 1.00 84.31 618 LYS A O 1
ATOM 4927 N N . ASP A 1 619 ? -38.279 -0.442 -45.427 1.00 81.25 619 ASP A N 1
ATOM 4928 C CA . ASP A 1 619 ? -38.603 -0.634 -44.006 1.00 81.25 619 ASP A CA 1
ATOM 4929 C C . ASP A 1 619 ? -38.744 0.711 -43.270 1.00 81.25 619 ASP A C 1
ATOM 4931 O O . ASP A 1 619 ? -39.582 0.853 -42.384 1.00 81.25 619 ASP A O 1
ATOM 4935 N N . MET A 1 620 ? -38.009 1.739 -43.711 1.00 78.62 620 MET A N 1
ATOM 4936 C CA . MET A 1 620 ? -38.166 3.132 -43.265 1.00 78.62 620 MET A CA 1
ATOM 4937 C C . MET A 1 620 ? -39.335 3.873 -43.949 1.00 78.62 620 MET A C 1
ATOM 4939 O O . MET A 1 620 ? -39.480 5.084 -43.795 1.00 78.62 620 MET A O 1
ATOM 4943 N N . GLY A 1 621 ? -40.171 3.179 -44.730 1.00 82.00 621 GLY A N 1
ATOM 4944 C CA . GLY A 1 621 ? -41.331 3.749 -45.424 1.00 82.00 621 GLY A CA 1
ATOM 4945 C C . GLY A 1 621 ? -41.013 4.510 -46.719 1.00 82.00 621 GLY A C 1
ATOM 4946 O O . GLY A 1 621 ? -41.908 5.108 -47.315 1.00 82.00 621 GLY A O 1
ATOM 4947 N N . ILE A 1 622 ? -39.765 4.482 -47.197 1.00 80.31 622 ILE A N 1
ATOM 4948 C CA . ILE A 1 622 ? -39.297 5.211 -48.382 1.00 80.31 622 ILE A CA 1
ATOM 4949 C C . ILE A 1 622 ? -39.201 4.259 -49.581 1.00 80.31 622 ILE A C 1
ATOM 4951 O O . ILE A 1 622 ? -38.244 3.504 -49.753 1.00 80.31 622 ILE A O 1
ATOM 4955 N N . THR A 1 623 ? -40.176 4.325 -50.488 1.00 82.31 623 THR A N 1
ATOM 4956 C CA . THR A 1 623 ? -40.121 3.571 -51.751 1.00 82.31 623 THR A CA 1
ATOM 4957 C C . THR A 1 623 ? -39.328 4.324 -52.820 1.00 82.31 623 THR A C 1
ATOM 4959 O O . THR A 1 623 ? -39.671 5.452 -53.170 1.00 82.31 623 THR A O 1
ATOM 4962 N N . THR A 1 624 ? -38.302 3.693 -53.403 1.00 80.06 624 THR A N 1
ATOM 4963 C CA . THR A 1 624 ? -37.446 4.303 -54.437 1.00 80.06 624 THR A CA 1
ATOM 4964 C C . THR A 1 624 ? -37.287 3.419 -55.676 1.00 80.06 624 THR A C 1
ATOM 4966 O O . THR A 1 624 ? -37.186 2.197 -55.589 1.00 80.06 624 THR A O 1
ATOM 4969 N N . ARG A 1 625 ? -37.231 4.045 -56.862 1.00 80.94 625 ARG A N 1
ATOM 4970 C CA . ARG A 1 625 ? -36.899 3.380 -58.140 1.00 80.94 625 ARG A CA 1
ATOM 4971 C C . ARG A 1 625 ? -35.421 3.527 -58.520 1.00 80.94 625 ARG A C 1
ATOM 4973 O O . ARG A 1 625 ? -35.010 3.030 -59.570 1.00 80.94 625 ARG A O 1
ATOM 4980 N N . ALA A 1 626 ? -34.620 4.208 -57.695 1.00 77.69 626 ALA A N 1
ATOM 4981 C CA . ALA A 1 626 ? -33.206 4.441 -57.966 1.00 77.69 626 ALA A CA 1
ATOM 4982 C C . ALA A 1 626 ? -32.439 3.113 -58.078 1.00 77.69 626 ALA A C 1
ATOM 4984 O O . ALA A 1 626 ? -32.689 2.170 -57.334 1.00 77.69 626 ALA A O 1
ATOM 4985 N N . ARG A 1 627 ? -31.517 3.009 -59.040 1.00 74.94 627 ARG A N 1
ATOM 4986 C CA . ARG A 1 627 ? -30.676 1.810 -59.244 1.00 74.94 627 ARG A CA 1
ATOM 4987 C C . ARG A 1 627 ? -29.194 2.061 -58.965 1.00 74.94 627 ARG A C 1
ATOM 4989 O O . ARG A 1 627 ? -28.444 1.112 -58.797 1.00 74.94 627 ARG A O 1
ATOM 4996 N N . LYS A 1 628 ? -28.780 3.330 -58.927 1.00 80.12 628 LYS A N 1
ATOM 4997 C CA . LYS A 1 628 ? -27.383 3.738 -58.766 1.00 80.12 628 LYS A CA 1
ATOM 4998 C C . LYS A 1 628 ? -27.018 3.741 -57.278 1.00 80.12 628 LYS A C 1
ATOM 5000 O O . LYS A 1 628 ? -27.700 4.415 -56.509 1.00 80.12 628 LYS A O 1
ATOM 5005 N N . LEU A 1 629 ? -25.960 3.014 -56.907 1.00 73.62 629 LEU A N 1
ATOM 5006 C CA . LEU A 1 629 ? -25.542 2.801 -55.514 1.00 73.62 629 LEU A CA 1
ATOM 5007 C C . LEU A 1 629 ? -25.327 4.118 -54.755 1.00 73.62 629 LEU A C 1
ATOM 5009 O O . LEU A 1 629 ? -25.912 4.303 -53.696 1.00 73.62 629 LEU A O 1
ATOM 5013 N N . SER A 1 630 ? -24.602 5.070 -55.350 1.00 73.00 630 SER A N 1
ATOM 5014 C CA . SER A 1 630 ? -24.330 6.378 -54.733 1.00 73.00 630 SER A CA 1
ATOM 5015 C C . SER A 1 630 ? -25.606 7.117 -54.319 1.00 73.00 630 SER A C 1
ATOM 5017 O O . SER A 1 630 ? -25.700 7.647 -53.223 1.00 73.00 630 SER A O 1
ATOM 5019 N N . ARG A 1 631 ? -26.643 7.075 -55.163 1.00 79.94 631 ARG A N 1
ATOM 5020 C CA . ARG A 1 631 ? -27.917 7.746 -54.886 1.00 79.94 631 ARG A CA 1
ATOM 5021 C C . ARG A 1 631 ? -28.748 7.015 -53.829 1.00 79.94 631 ARG A C 1
ATOM 5023 O O . ARG A 1 631 ? -29.531 7.654 -53.140 1.00 79.94 631 ARG A O 1
ATOM 5030 N N . LEU A 1 632 ? -28.615 5.692 -53.719 1.00 81.00 632 LEU A N 1
ATOM 5031 C CA . LEU A 1 632 ? -29.271 4.907 -52.668 1.00 81.00 632 LEU A CA 1
ATOM 5032 C C . LEU A 1 632 ? -28.609 5.144 -51.302 1.00 81.00 632 LEU A C 1
ATOM 5034 O O . LEU A 1 632 ? -29.326 5.271 -50.315 1.00 81.00 632 LEU A O 1
ATOM 5038 N N . LEU A 1 633 ? -27.279 5.272 -51.269 1.00 77.56 633 LEU A N 1
ATOM 5039 C CA . LEU A 1 633 ? -26.508 5.619 -50.071 1.00 77.56 633 LEU A CA 1
ATOM 5040 C C . LEU A 1 633 ? -26.863 7.017 -49.555 1.00 77.56 633 LEU A C 1
ATOM 5042 O O . LEU A 1 633 ? -27.132 7.167 -48.365 1.00 77.56 633 LEU A O 1
ATOM 5046 N N . ASP A 1 634 ? -26.963 8.007 -50.448 1.00 80.19 634 ASP A N 1
ATOM 5047 C CA . ASP A 1 634 ? -27.380 9.367 -50.078 1.00 80.19 634 ASP A CA 1
ATOM 5048 C C . ASP A 1 634 ? -28.794 9.368 -49.480 1.00 80.19 634 ASP A C 1
ATOM 5050 O O . ASP A 1 634 ? -29.028 9.938 -48.416 1.00 80.19 634 ASP A O 1
ATOM 5054 N N . MET A 1 635 ? -29.742 8.678 -50.129 1.00 79.62 635 MET A N 1
ATOM 5055 C CA . MET A 1 635 ? -31.118 8.571 -49.631 1.00 79.62 635 MET A CA 1
ATOM 5056 C C . MET A 1 635 ? -31.186 7.885 -48.261 1.00 79.62 635 MET A C 1
ATOM 5058 O O . MET A 1 635 ? -31.952 8.322 -47.406 1.00 79.62 635 MET A O 1
ATOM 5062 N N . TYR A 1 636 ? -30.401 6.826 -48.050 1.00 81.00 636 TYR A N 1
ATOM 5063 C CA . TYR A 1 636 ? -30.373 6.082 -46.789 1.00 81.00 636 TYR A CA 1
ATOM 5064 C C . TYR A 1 636 ? -29.730 6.888 -45.657 1.00 81.00 636 TYR A C 1
ATOM 5066 O O . TYR A 1 636 ? -30.277 6.955 -44.560 1.00 81.00 636 TYR A O 1
ATOM 5074 N N . THR A 1 637 ? -28.636 7.594 -45.946 1.00 77.56 637 THR A N 1
ATOM 5075 C CA . THR A 1 637 ? -27.957 8.472 -44.981 1.00 77.56 637 THR A CA 1
ATOM 5076 C C . THR A 1 637 ? -28.867 9.610 -44.517 1.00 77.56 637 THR A C 1
ATOM 5078 O O . THR A 1 637 ? -28.962 9.879 -43.321 1.00 77.56 637 THR A O 1
ATOM 5081 N N . VAL A 1 638 ? -29.595 10.243 -45.444 1.00 80.88 638 VAL A N 1
ATOM 5082 C CA . VAL A 1 638 ? -30.564 11.303 -45.112 1.00 80.88 638 VAL A CA 1
ATOM 5083 C C . VAL A 1 638 ? -31.728 10.752 -44.282 1.00 80.88 638 VAL A C 1
ATOM 5085 O O . VAL A 1 638 ? -32.146 11.384 -43.313 1.00 80.88 638 VAL A O 1
ATOM 5088 N N . ALA A 1 639 ? -32.231 9.560 -44.621 1.00 80.00 639 ALA A N 1
ATOM 5089 C CA . ALA A 1 639 ? -33.305 8.917 -43.869 1.00 80.00 639 ALA A CA 1
ATOM 5090 C C . ALA A 1 639 ? -32.886 8.607 -42.420 1.00 80.00 639 ALA A C 1
ATOM 5092 O O . ALA A 1 639 ? -33.650 8.877 -41.493 1.00 80.00 639 ALA A O 1
ATOM 5093 N N . LEU A 1 640 ? -31.661 8.113 -42.210 1.00 76.50 640 LEU A N 1
ATOM 5094 C CA . LEU A 1 640 ? -31.109 7.844 -40.877 1.00 76.50 640 LEU A CA 1
ATOM 5095 C C . LEU A 1 640 ? -30.982 9.118 -40.032 1.00 76.50 640 LEU A C 1
ATOM 5097 O O . LEU A 1 640 ? -31.358 9.120 -38.862 1.00 76.50 640 LEU A O 1
ATOM 5101 N N . GLN A 1 641 ? -30.526 10.221 -40.631 1.00 69.88 641 GLN A N 1
ATOM 5102 C CA . GLN A 1 641 ? -30.421 11.514 -39.945 1.00 69.88 641 GLN A CA 1
ATOM 5103 C C . GLN A 1 641 ? -31.793 12.078 -39.549 1.00 69.88 641 GLN A C 1
ATOM 5105 O O . GLN A 1 641 ? -31.921 12.707 -38.502 1.00 69.88 641 GLN A O 1
ATOM 5110 N N . SER A 1 642 ? -32.834 11.819 -40.346 1.00 66.25 642 SER A N 1
ATOM 5111 C CA . SER A 1 642 ? -34.195 12.285 -40.054 1.00 66.25 642 SER A CA 1
ATOM 5112 C C . SER A 1 642 ? -34.911 11.527 -38.927 1.00 66.25 642 SER A C 1
ATOM 5114 O O . SER A 1 642 ? -35.910 12.027 -38.425 1.00 66.25 642 SER A O 1
ATOM 5116 N N . GLN A 1 643 ? -34.414 10.355 -38.509 1.00 58.19 643 GLN A N 1
ATOM 5117 C CA . GLN A 1 643 ? -34.965 9.593 -37.375 1.00 58.19 643 GLN A CA 1
ATOM 5118 C C . GLN A 1 643 ? -34.293 9.906 -36.027 1.00 58.19 643 GLN A C 1
ATOM 5120 O O . GLN A 1 643 ? -34.782 9.463 -34.991 1.00 58.19 643 GLN A O 1
ATOM 5125 N N . GLN A 1 644 ? -33.184 10.653 -36.021 1.00 48.03 644 GLN A N 1
ATOM 5126 C CA . GLN A 1 644 ? -32.470 11.049 -34.798 1.00 48.03 644 GLN A CA 1
ATOM 5127 C C . GLN A 1 644 ? -32.953 12.389 -34.205 1.00 48.03 644 GLN A C 1
ATOM 5129 O O . GLN A 1 644 ? -32.357 12.871 -33.240 1.00 48.03 644 GLN A O 1
ATOM 5134 N N . HIS A 1 645 ? -34.035 12.969 -34.743 1.00 41.44 645 HIS A N 1
ATOM 5135 C CA . HIS A 1 645 ? -34.670 14.195 -34.252 1.00 41.44 645 HIS A CA 1
ATOM 5136 C C . HIS A 1 645 ? -36.133 14.001 -33.868 1.00 41.44 645 HIS A C 1
ATOM 5138 O O . HIS A 1 645 ? -36.861 13.325 -34.628 1.00 41.44 645 HIS A O 1
#

Mean predicted aligned error: 13.07 Å

Radius of gyration: 34.64 Å; Cα contacts (8 Å, |Δi|>4): 866; chains: 1; bounding box: 108×63×105 Å

Solvent-accessible surface area (backbone atoms only — not comparable to full-atom values): 36321 Å² total; per-residue (Å²): 132,83,80,75,97,77,81,82,81,89,66,84,53,66,88,78,44,58,75,72,54,32,54,49,53,54,50,53,49,51,55,48,50,54,62,72,52,49,66,40,53,82,74,76,42,78,72,47,65,46,79,46,67,50,100,85,68,53,78,46,79,48,76,56,48,80,83,61,73,77,77,50,53,87,76,48,55,66,73,55,47,48,55,38,50,47,50,46,42,50,28,58,77,68,35,53,37,71,66,62,51,38,55,46,41,71,40,84,95,19,64,87,49,77,55,56,69,41,42,49,46,48,51,55,58,55,50,72,76,54,73,70,43,70,29,46,66,88,54,58,28,18,26,47,56,59,67,63,53,48,45,54,51,50,53,51,47,39,52,52,26,51,75,70,77,37,80,58,74,83,58,46,40,35,34,40,33,43,49,70,42,76,64,49,101,90,42,33,32,30,40,32,30,36,27,51,52,84,57,48,79,40,30,55,32,42,89,32,41,49,78,39,33,30,35,49,49,71,84,44,54,67,51,50,54,40,39,36,41,68,54,37,51,52,52,36,51,36,57,73,64,36,44,44,77,41,98,88,70,51,76,40,41,39,47,64,31,40,28,28,49,70,67,52,51,28,38,44,50,15,34,46,59,78,87,40,56,22,43,47,83,57,25,72,54,47,47,89,54,50,59,62,75,86,62,60,70,62,53,51,69,34,84,93,32,30,53,50,73,64,54,39,40,55,26,19,79,69,63,34,72,45,18,68,34,60,50,66,57,76,62,56,66,85,36,52,43,72,18,57,55,58,42,51,51,55,52,51,49,52,57,50,52,27,54,52,51,50,22,50,53,49,24,51,61,74,30,66,91,47,56,81,92,69,56,61,58,62,38,43,51,47,45,40,52,39,51,25,71,63,49,37,68,60,56,74,49,73,39,59,41,100,83,70,41,86,56,91,45,72,49,61,59,88,71,53,76,70,54,52,52,47,41,44,72,46,37,49,84,48,40,76,90,50,52,60,78,92,53,38,66,61,54,33,46,54,42,47,50,50,38,46,46,48,61,66,50,50,53,28,79,62,51,50,74,69,53,37,54,51,43,43,53,52,47,48,50,49,54,51,55,44,45,62,41,32,82,84,40,73,74,27,38,58,85,62,43,43,65,59,57,39,36,58,51,53,42,44,47,55,40,24,71,76,61,46,24,44,53,75,46,33,42,52,6,55,57,50,35,49,55,50,46,37,46,32,44,76,53,55,34,89,67,80,57,38,39,47,44,35,53,50,44,54,49,52,47,58,77,47,48,90,65,62,76,79,80,78,91,74,82,82,83,56,56,66,42,74,70,47,47,52,40,56,54,43,40,70,43,79,60,96,77,68,69,74,75,78,69,84,55,83,74,68,69,89,78,62,51,63,67,58,49,50,52,54,31,41,76,73,70,45,85,76,87,80,79,53,53,71,63,47,49,52,52,47,54,54,52,57,59,63,69,76,108

Secondary structure (DSSP, 8-state):
-PPPS-----SPPGGGS-HHHHHHHHHHHHHHHHHHTGGGGGGT----EEEEE-TT--EEEEE-S-------GGGS-HHHHHHHHHHHHHHHHTT--HHHHHHHHHSGGGTTSPPHHHHHHHHHHHHTT--EEEPSSSS-EEEE-HHHHHHHHHHHHHHHHHHTTPPPPSSEEEEEEEEEEE-SSS-EEEEEEEEEGGGGGGGGSGGG-EEEEEEES--SHHHHHHHTHHHHHHHHHHHHH-EEE-TTS-EEEEEEEEEE-HHHHHHHTTBPPTTSTT--SSB---GGGTT-TTS-TTGGGSTTTB--HHHHHHHHHHT-TTB-S--S----GGGEEE-HHHHHHHHHHHHHHHHHHHHHHHHHHHHTTS-GGG---HHHHHHHHHHHTTT----EEEEE-TTS-EEEEEEE----HHHHHHHHHHSGGG-TTTS-GGGHHHHHHHHHHHHHIIIIIIT-SS--HHHHHHHHHHHHHHHHHHHHGGGTSTT-SGGG--HHHHHHHHTHHHHHHHHT-SGGG-THHHHHHHHHHHHHHHHT--SSSHHHHHHHHHHHHHHTGGGPPPPPP---S-HHIIIIIHHHHHHT---TT-----------GGG--HHHHHHHHHHTT-------HHHHHHHHHHHHHHT--

Foldseek 3Di:
DDDDPDDDDPDDDLVRDDPVVNVVVVVVVLVVCCVVCVCVVVVVDDCAWDWDADPVRDIDIGGPPCPDPPQALVNDDVVVVLLLLLVLLVCLVVVPALVNVQVCCVDPNNVVPDHSVSNVNSLVVLLVVFDKDFFFDDWQKIFGQPLVLVLVLLVVQCVVCVVVVHHRDLAWEKEWEWDWADLDPPKIKIWIWMFTLVVPPCLLALLRIGTGMITIDDPALVSCCGRCVNVQVVQQVCCVVQWHQHPVRDIGGYAYAYEYALQNLCRLQQFDDQLDQQSAPFFLHGLLCLLDLVDPQCRCVDPNTTDWLVNLVVCCVVVPSRRVDRHSHNHTSLRHAYALLNLLLLVLVLLLVQQQQQLVVVLCVVCVPPDPVPRDSVLNVLLCVLLLLLLAAKDKDFDADPVRDGPVDMDMDRDHSVSSLSCLPRSLVRCVVSGDPVCSVLSSVLSPLVNCLSVPQQQDQQDDLVSLVVSLVSLSVSLVSLCVCVVPTPSSHSSNCTSSSSCSNHPQSSSCVPVRHRNSSHCSNVVNNSVSLSSCLVSPDPVPSSNSSSSSSVSSSSVSVVSDDDDDDDDDPCCCCVPPVVSVVSSPDDDPPPPPPPPPPPDPLVPDDQVVLQVQCVVLVHHDPDDDSVVSSVSSVVSVVVVVD

Organism: Paramuricea clavata (NCBI:txid317549)